Protein AF-0000000075745172 (afdb_homodimer)

Secondary structure (DSSP, 8-state):
--------EEEEETTTSHHHHHHHHHHHHTT-EEEEE-TT--HHHHHHHHTT-SEEEE-S-GGGHHHHHHHHGGGS-TTSEEEE--S--HHHHHHHHHH--SEEEEEEESS-SS--TT---EEEEEEEE-TTHHHHHHHHHHHTT-EEEE--HHHHHHHHIIIIIHHHHHHHHHHHHTTT-TTGGGG--HHHHHHHHHHHHHHHTSHHHHHHHHHH-TTHHHHHHHHHHHHHHHHTT-HHHHHHHHGGGGSSS---------/--------EEEEETTTSHHHHHHHHHHHHTT-EEEEE-TT--HHHHHHHHTT-SEEEE-S-GGGHHHHHHHHGGGS-TTSEEEE--S--HHHHHHHHHH--SEEEEEEESS-SS--TT---EEEEEEEE-TTHHHHHHHHHHHTT-EEEE--HHHHHHHHIIIIIHHHHHHHHHHHHTTT-TTGGGG--HHHHHHHHHHHHHHHTSHHHHHHHHHH-TTHHHHHHHHHHHHHHHHTT-HHHHHHHHGGGGSSS---------

Foldseek 3Di:
DPPLDAFAEEEEEQCVDLQNVLQQVLLVVLRHHYYYDYPPLDDVVLLVRQPPGAEYEYEDEPVCLLVVLVRRQVNHDQNHEYEYAYQAFPSNLVSCVVSHVHFYKYKHFPDGSDDDPPDAREMEIEGRDDDCRRVSVVVSVVSSPHHYDYDHNVVSLQVCLQPQQVLLVVLVVVCVVQPPDPPSVVVDDPVNVVSCVVCVCCVPPVVVSSVSSLVVRPCNVVNVVVVVVVVVCVVVPVVVVVVVVVCVVCVVVPPPPPPDPD/DPPLDAFAEEEEEQCVDLQNVLQQVLLVVLRHHYYYDYPPLDDVVLLVRQPPGAEYEYEDEPVCLLVVLVRRQVNHDQNHEYEYAYQAFPSNLVSCVVSHVHFYKYKHFPDGSDDDPPDAREMEIEGRDDDCRRVSVVVSQVSSPHHYDYDHNVVSLQVCLQPQQVLLVVLVVVCVVQPPDPPSVVVDDPVNVVSCVVCVCCVPPVVVSSVSSLVVRPCNVVNVVVVVVVVVCVVVPVVVVVVVVVCVVCVVVPPPPCPDPD

InterPro domains:
  IPR003099 Prephenate dehydrogenase [PS51176] (8-262)
  IPR008927 6-phosphogluconate dehydrogenase-like, C-terminal domain superfamily [SSF48179] (152-252)
  IPR036291 NAD(P)-binding domain superfamily [SSF51735] (7-148)
  IPR046826 Prephenate dehydrogenase, nucleotide-binding domain [PF02153] (49-143)
  IPR050812 Prephenate/Arogenate Dehydrogenase [PTHR21363] (3-232)

Sequence (524 aa):
MSAMSAIQTILFIGGNGAMARFLQPRLEEAGYAVRGVDKPLDGEQLRTAASGVDLVILAVPVPAVEEVLAKVVPFVPARAILADICSVKDAPLRHMLHYFSGDVVGTHPLFGPAPDAATPLRTVLVPGRGANALERVRDVFERAGLVCFESTAEAHDRSVALLQGLNFVTSVAYLACSADQEAVATFMTPSFTRRLEAAKKMLLEDSPLFTALFEANPYSQDAVRQFRSYLNLAAAGDMDILVEKAAWWWRGASYEEECYEIMSAMSAIQTILFIGGNGAMARFLQPRLEEAGYAVRGVDKPLDGEQLRTAASGVDLVILAVPVPAVEEVLAKVVPFVPARAILADICSVKDAPLRHMLHYFSGDVVGTHPLFGPAPDAATPLRTVLVPGRGANALERVRDVFERAGLVCFESTAEAHDRSVALLQGLNFVTSVAYLACSADQEAVATFMTPSFTRRLEAAKKMLLEDSPLFTALFEANPYSQDAVRQFRSYLNLAAAGDMDILVEKAAWWWRGASYEEECYEI

Nearest PDB structures (foldseek):
  2pv7-assembly1_B  TM=8.418E-01  e=3.797E-20  Haemophilus influenzae
  2pv7-assembly1_A  TM=8.263E-01  e=2.190E-19  Haemophilus influenzae
  4wji-assembly1_A-2  TM=7.725E-01  e=3.351E-15  Sinorhizobium meliloti 1021
  3ggp-assembly2_D  TM=8.225E-01  e=6.753E-14  Aquifex aeolicus
  4ezb-assembly1_A-2  TM=5.657E-01  e=1.932E-09  Sinorhizobium meliloti 1021

pLDDT: mean 93.24, std 14.97, range [16.84, 98.94]

Solvent-accessible surface area (backbone atoms only — not comparable to full-atom values): 27890 Å² total; per-residue (Å²): 127,79,74,74,77,74,78,48,28,37,29,29,43,27,27,78,32,63,56,34,57,46,48,50,61,36,36,38,73,55,70,34,48,71,46,63,42,44,88,89,63,48,70,67,60,41,47,62,64,28,59,83,33,34,31,37,37,40,42,54,59,71,90,47,44,61,66,48,46,70,65,47,45,86,44,49,49,65,86,16,34,44,31,38,51,31,87,48,40,55,66,56,45,52,44,49,60,70,71,39,90,42,27,28,30,35,29,28,61,42,56,67,61,76,63,58,90,82,53,76,47,39,25,41,37,23,80,66,33,59,93,58,40,51,61,5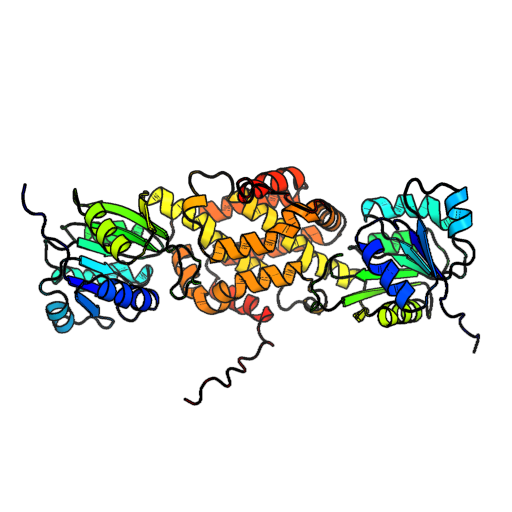4,50,46,51,54,41,42,61,39,63,34,43,74,46,79,54,45,42,65,62,48,33,49,36,40,15,42,50,48,28,41,49,48,44,52,49,35,16,47,41,27,58,59,32,95,44,88,70,37,74,79,64,62,28,66,64,43,50,36,46,50,61,36,41,41,59,52,58,78,72,40,35,68,60,52,51,51,41,33,72,68,32,90,38,27,65,58,38,51,53,50,32,51,53,34,37,51,43,36,77,71,66,47,42,69,65,33,43,56,43,27,46,54,81,52,61,85,61,63,80,76,70,76,61,74,88,112,126,79,74,75,77,76,77,47,28,37,30,28,42,28,27,80,31,62,56,34,57,48,47,49,61,35,37,39,72,56,69,34,47,71,47,63,42,44,85,88,64,46,70,69,61,41,48,60,63,28,58,83,33,34,32,37,36,39,42,52,58,70,89,46,44,61,66,48,46,70,64,48,45,86,43,50,48,66,86,16,34,44,31,36,51,30,87,48,38,55,67,55,45,52,44,49,60,69,71,40,90,42,27,28,32,36,29,28,63,42,57,65,61,75,62,58,91,86,54,75,49,38,26,42,36,23,81,66,36,59,94,59,41,52,61,53,50,46,51,56,43,42,62,41,64,35,44,73,47,78,53,46,41,65,62,47,34,49,36,40,15,45,51,49,29,43,49,49,46,54,49,35,16,46,42,27,58,56,31,94,44,90,72,37,74,78,65,60,27,65,63,42,49,35,48,50,60,38,41,41,58,52,58,76,71,39,35,70,60,51,51,52,41,33,72,66,33,92,37,28,66,58,36,51,53,50,32,50,53,33,37,52,42,37,76,72,66,48,44,69,64,33,44,57,42,26,45,56,81,54,62,84,66,64,80,74,65,83,60,75,87,112

Structure (mmCIF, N/CA/C/O backbone):
data_AF-0000000075745172-model_v1
#
loop_
_entity.id
_entity.type
_entity.pdbx_description
1 polymer 'Prephenate dehydrogenase'
#
loop_
_atom_site.group_PDB
_atom_site.id
_atom_site.type_symbol
_atom_site.label_atom_id
_atom_site.label_alt_id
_atom_site.label_comp_id
_atom_site.label_asym_id
_atom_site.label_entity_id
_atom_site.label_seq_id
_atom_site.pdbx_PDB_ins_code
_atom_site.Cartn_x
_atom_site.Cartn_y
_atom_site.Cartn_z
_atom_site.occupancy
_atom_site.B_iso_or_equiv
_atom_site.auth_seq_id
_atom_site.auth_comp_id
_atom_site.auth_asym_id
_atom_site.auth_atom_id
_atom_site.pdbx_PDB_model_num
ATOM 1 N N . MET A 1 1 ? -11.047 -42 -32.688 1 34.84 1 MET A N 1
ATOM 2 C CA . MET A 1 1 ? -10.797 -40.875 -31.812 1 34.84 1 MET A CA 1
ATOM 3 C C . MET A 1 1 ? -10.523 -41.344 -30.391 1 34.84 1 MET A C 1
ATOM 5 O O . MET A 1 1 ? -11.359 -42 -29.781 1 34.84 1 MET A O 1
ATOM 9 N N . SER A 1 2 ? -9.398 -41.906 -30.031 1 39.59 2 SER A N 1
ATOM 10 C CA . SER A 1 2 ? -9.102 -42.594 -28.781 1 39.59 2 SER A CA 1
ATOM 11 C C . SER A 1 2 ? -9.797 -41.938 -27.609 1 39.59 2 SER A C 1
ATOM 13 O O . SER A 1 2 ? -9.797 -40.688 -27.484 1 39.59 2 SER A O 1
ATOM 15 N N . ALA A 1 3 ? -10.758 -42.344 -27.125 1 44.25 3 ALA A N 1
ATOM 16 C CA . ALA A 1 3 ? -11.578 -41.844 -26.016 1 44.25 3 ALA A CA 1
ATOM 17 C C . ALA A 1 3 ? -10.719 -41.25 -24.906 1 44.25 3 ALA A C 1
ATOM 19 O O . ALA A 1 3 ? -10.031 -42 -24.188 1 44.25 3 ALA A O 1
ATOM 20 N N . MET A 1 4 ? -9.914 -40.219 -25.141 1 54.12 4 MET A N 1
ATOM 21 C CA . MET A 1 4 ? -9.055 -39.625 -24.109 1 54.12 4 MET A CA 1
ATOM 22 C C . MET A 1 4 ? -9.711 -39.719 -22.75 1 54.12 4 MET A C 1
ATOM 24 O O . MET A 1 4 ? -10.852 -39.281 -22.578 1 54.12 4 MET A O 1
ATOM 28 N N . SER A 1 5 ? -9.281 -40.75 -21.953 1 64.38 5 SER A N 1
ATOM 29 C CA . SER A 1 5 ? -9.883 -41.156 -20.688 1 64.38 5 SER A CA 1
ATOM 30 C C . SER A 1 5 ? -10.117 -39.969 -19.766 1 64.38 5 SER A C 1
ATOM 32 O O . SER A 1 5 ? -9.234 -39.125 -19.578 1 64.38 5 SER A O 1
ATOM 34 N N . ALA A 1 6 ? -11.312 -39.594 -19.484 1 86.5 6 ALA A N 1
ATOM 35 C CA . ALA A 1 6 ? -11.805 -38.562 -18.594 1 86.5 6 ALA A CA 1
ATOM 36 C C . ALA A 1 6 ? -11.125 -38.656 -17.219 1 86.5 6 ALA A C 1
ATOM 38 O O . ALA A 1 6 ? -10.82 -39.75 -16.75 1 86.5 6 ALA A O 1
ATOM 39 N N . ILE A 1 7 ? -10.547 -37.594 -16.75 1 96.56 7 ILE A N 1
ATOM 40 C CA . ILE A 1 7 ? -10.023 -37.5 -15.398 1 96.56 7 ILE A CA 1
ATOM 41 C C . ILE A 1 7 ? -11.117 -37.844 -14.398 1 96.56 7 ILE A C 1
ATOM 43 O O . ILE A 1 7 ? -12.211 -37.281 -14.438 1 96.56 7 ILE A O 1
ATOM 47 N N . GLN A 1 8 ? -10.859 -38.844 -13.555 1 97.94 8 GLN A N 1
ATOM 48 C CA . GLN A 1 8 ? -11.836 -39.25 -12.555 1 97.94 8 GLN A CA 1
ATOM 49 C C . GLN A 1 8 ? -11.258 -39.156 -11.141 1 97.94 8 GLN A C 1
ATOM 51 O O . GLN A 1 8 ? -11.969 -38.812 -10.195 1 97.94 8 GLN A O 1
ATOM 56 N N . THR A 1 9 ? -10.008 -39.5 -11.039 1 98.62 9 THR A N 1
ATOM 57 C CA . THR A 1 9 ? -9.352 -39.562 -9.734 1 98.62 9 THR A CA 1
ATOM 58 C C . THR A 1 9 ? -8.188 -38.562 -9.688 1 98.62 9 THR A C 1
ATOM 60 O O . THR A 1 9 ? -7.316 -38.594 -10.562 1 98.62 9 THR A O 1
ATOM 63 N N . ILE A 1 10 ? -8.188 -37.719 -8.648 1 98.88 10 ILE A N 1
ATOM 64 C CA . ILE A 1 10 ? -7.195 -36.656 -8.492 1 98.88 10 ILE A CA 1
ATOM 65 C C . ILE A 1 10 ? -6.445 -36.844 -7.172 1 98.88 10 ILE A C 1
ATOM 67 O O . ILE A 1 10 ? -7.059 -37.094 -6.129 1 98.88 10 ILE A O 1
ATOM 71 N N . LEU A 1 11 ? -5.129 -36.781 -7.219 1 98.88 11 LEU A N 1
ATOM 72 C CA . LEU A 1 11 ? -4.285 -36.875 -6.035 1 98.88 11 LEU A CA 1
ATOM 73 C C . LEU A 1 11 ? -3.566 -35.562 -5.754 1 98.88 11 LEU A C 1
ATOM 75 O O . LEU A 1 11 ? -2.896 -35.031 -6.633 1 98.88 11 LEU A O 1
ATOM 79 N N . PHE A 1 12 ? -3.744 -35.094 -4.523 1 98.88 12 PHE A N 1
ATOM 80 C CA . PHE A 1 12 ? -2.982 -33.938 -4.055 1 98.88 12 PHE A CA 1
ATOM 81 C C . PHE A 1 12 ? -1.755 -34.406 -3.268 1 98.88 12 PHE A C 1
ATOM 83 O O . PHE A 1 12 ? -1.871 -35.156 -2.312 1 98.88 12 PHE A O 1
ATOM 90 N N . ILE A 1 13 ? -0.582 -33.969 -3.707 1 98.81 13 ILE A N 1
ATOM 91 C CA . ILE A 1 13 ? 0.615 -34.031 -2.873 1 98.81 13 ILE A CA 1
ATOM 92 C C . ILE A 1 13 ? 0.75 -32.75 -2.076 1 98.81 13 ILE A C 1
ATOM 94 O O . ILE A 1 13 ? 0.834 -31.656 -2.652 1 98.81 13 ILE A O 1
ATOM 98 N N . GLY A 1 14 ? 0.879 -32.781 -0.772 1 98.31 14 GLY A N 1
ATOM 99 C CA . GLY A 1 14 ? 0.66 -31.641 0.08 1 98.31 14 GLY A CA 1
ATOM 100 C C . GLY A 1 14 ? -0.806 -31.391 0.382 1 98.31 14 GLY A C 1
ATOM 101 O O . GLY A 1 14 ? -1.257 -30.234 0.393 1 98.31 14 GLY A O 1
ATOM 102 N N . GLY A 1 15 ? -1.467 -32.469 0.525 1 98.38 15 GLY A N 1
ATOM 103 C CA . GLY A 1 15 ? -2.92 -32.469 0.595 1 98.38 15 GLY A CA 1
ATOM 104 C C . GLY A 1 15 ? -3.447 -31.734 1.818 1 98.38 15 GLY A C 1
ATOM 105 O O . GLY A 1 15 ? -4.617 -31.344 1.861 1 98.38 15 GLY A O 1
ATOM 106 N N . ASN A 1 16 ? -2.629 -31.469 2.807 1 97.88 16 ASN A N 1
ATOM 107 C CA . ASN A 1 16 ? -3.066 -30.828 4.035 1 97.88 16 ASN A CA 1
ATOM 108 C C . ASN A 1 16 ? -2.771 -29.328 4.008 1 97.88 16 ASN A C 1
ATOM 110 O O . ASN A 1 16 ? -3.111 -28.609 4.945 1 97.88 16 ASN A O 1
ATOM 114 N N . GLY A 1 17 ? -2.195 -28.875 2.959 1 97.5 17 GLY A N 1
ATOM 115 C CA . GLY A 1 17 ? -1.931 -27.453 2.832 1 97.5 17 GLY A CA 1
ATOM 116 C C . GLY A 1 17 ? -3.191 -26.625 2.652 1 97.5 17 GLY A C 1
ATOM 117 O O . GLY A 1 17 ? -4.227 -27.141 2.232 1 97.5 17 GLY A O 1
ATOM 118 N N . ALA A 1 18 ? -3.104 -25.359 2.887 1 96.88 18 ALA A N 1
ATOM 119 C CA . ALA A 1 18 ? -4.254 -24.469 2.902 1 96.88 18 ALA A CA 1
ATOM 120 C C . ALA A 1 18 ? -4.949 -24.438 1.544 1 96.88 18 ALA A C 1
ATOM 122 O O . ALA A 1 18 ? -6.176 -24.562 1.464 1 96.88 18 ALA A O 1
ATOM 123 N N . MET A 1 19 ? -4.168 -24.328 0.469 1 97.81 19 MET A N 1
ATOM 124 C CA . MET A 1 19 ? -4.777 -24.266 -0.856 1 97.81 19 MET A CA 1
ATOM 125 C C . MET A 1 19 ? -5.387 -25.609 -1.238 1 97.81 19 MET A C 1
ATOM 127 O O . MET A 1 19 ? -6.445 -25.672 -1.868 1 97.81 19 MET A O 1
ATOM 131 N N . ALA A 1 20 ? -4.691 -26.719 -0.9 1 98.69 20 ALA A N 1
ATOM 132 C CA . ALA A 1 20 ? -5.254 -28.047 -1.165 1 98.69 20 ALA A CA 1
ATOM 133 C C . ALA A 1 20 ? -6.574 -28.234 -0.422 1 98.69 20 ALA A C 1
ATOM 135 O O . ALA A 1 20 ? -7.539 -28.766 -0.981 1 98.69 20 ALA A O 1
ATOM 136 N N . ARG A 1 21 ? -6.594 -27.812 0.794 1 98.25 21 ARG A N 1
ATOM 137 C CA . ARG A 1 21 ? -7.805 -27.938 1.602 1 98.25 21 ARG A CA 1
ATOM 138 C C . ARG A 1 21 ? -8.945 -27.125 1.014 1 98.25 21 ARG A C 1
ATOM 140 O O . ARG A 1 21 ? -10.117 -27.438 1.228 1 98.25 21 ARG A O 1
ATOM 147 N N . PHE A 1 22 ? -8.609 -26.094 0.33 1 98.31 22 PHE A N 1
ATOM 148 C CA . PHE A 1 22 ? -9.617 -25.281 -0.343 1 98.31 22 PHE A CA 1
ATOM 149 C C . PHE A 1 22 ? -10.102 -25.969 -1.614 1 98.31 22 PHE A C 1
ATOM 151 O O . PHE A 1 22 ? -11.305 -26 -1.889 1 98.31 22 PHE A O 1
ATOM 158 N N . LEU A 1 23 ? -9.227 -26.578 -2.387 1 98.75 23 LEU A N 1
ATOM 159 C CA . LEU A 1 23 ? -9.531 -27.078 -3.721 1 98.75 23 LEU A CA 1
ATOM 160 C C . LEU A 1 23 ? -10.156 -28.469 -3.645 1 98.75 23 LEU A C 1
ATOM 162 O O . LEU A 1 23 ? -11.023 -28.812 -4.453 1 98.75 23 LEU A O 1
ATOM 166 N N . GLN A 1 24 ? -9.727 -29.297 -2.688 1 98.81 24 GLN A N 1
ATOM 167 C CA . GLN A 1 24 ? -10.141 -30.688 -2.609 1 98.81 24 GLN A CA 1
ATOM 168 C C . GLN A 1 24 ? -11.664 -30.797 -2.498 1 98.81 24 GLN A C 1
ATOM 170 O O . GLN A 1 24 ? -12.297 -31.5 -3.297 1 98.81 24 GLN A O 1
ATOM 175 N N . PRO A 1 25 ? -12.344 -30.062 -1.555 1 98.62 25 PRO A N 1
ATOM 176 C CA . PRO A 1 25 ? -13.805 -30.188 -1.472 1 98.62 25 PRO A CA 1
ATOM 177 C C . PRO A 1 25 ? -14.508 -29.703 -2.744 1 98.62 25 PRO A C 1
ATOM 179 O O . PRO A 1 25 ? -15.547 -30.25 -3.113 1 98.62 25 PRO A O 1
ATOM 182 N N . ARG A 1 26 ? -13.984 -28.734 -3.443 1 98.38 26 ARG A N 1
ATOM 183 C CA . ARG A 1 26 ? -14.57 -28.234 -4.68 1 98.38 26 ARG A CA 1
ATOM 184 C C . ARG A 1 26 ? -14.508 -29.281 -5.785 1 98.38 26 ARG A C 1
ATOM 186 O O . ARG A 1 26 ? -15.461 -29.438 -6.547 1 98.38 26 ARG A O 1
ATOM 193 N N . LEU A 1 27 ? -13.422 -29.938 -5.82 1 98.81 27 LEU A N 1
ATOM 194 C CA . LEU A 1 27 ? -13.25 -30.984 -6.824 1 98.81 27 LEU A CA 1
ATOM 195 C C . LEU A 1 27 ? -14.156 -32.188 -6.523 1 98.81 27 LEU A C 1
ATOM 197 O O . LEU A 1 27 ? -14.727 -32.781 -7.438 1 98.81 27 LEU A O 1
ATOM 201 N N . GLU A 1 28 ? -14.289 -32.5 -5.254 1 98.81 28 GLU A N 1
ATOM 202 C CA . GLU A 1 28 ? -15.219 -33.562 -4.855 1 98.81 28 GLU A CA 1
ATOM 203 C C . GLU A 1 28 ? -16.656 -33.188 -5.227 1 98.81 28 GLU A C 1
ATOM 205 O O . GLU A 1 28 ? -17.391 -34.031 -5.754 1 98.81 28 GLU A O 1
ATOM 210 N N . GLU A 1 29 ? -16.984 -31.984 -4.949 1 98.5 29 GLU A N 1
ATOM 211 C CA . GLU A 1 29 ? -18.312 -31.5 -5.281 1 98.5 29 GLU A CA 1
ATOM 212 C C . GLU A 1 29 ? -18.562 -31.547 -6.785 1 98.5 29 GLU A C 1
ATOM 214 O O . GLU A 1 29 ? -19.688 -31.766 -7.23 1 98.5 29 GLU A O 1
ATOM 219 N N . ALA A 1 30 ? -17.531 -31.406 -7.551 1 98.25 30 ALA A N 1
ATOM 220 C CA . ALA A 1 30 ? -17.625 -31.438 -9.008 1 98.25 30 ALA A CA 1
ATOM 221 C C . ALA A 1 30 ? -17.688 -32.875 -9.523 1 98.25 30 ALA A C 1
ATOM 223 O O . ALA A 1 30 ? -17.797 -33.094 -10.734 1 98.25 30 ALA A O 1
ATOM 224 N N . GLY A 1 31 ? -17.531 -33.875 -8.641 1 98.06 31 GLY A N 1
ATOM 225 C CA . GLY A 1 31 ? -17.766 -35.281 -9.023 1 98.06 31 GLY A CA 1
ATOM 226 C C . GLY A 1 31 ? -16.484 -36.094 -9.141 1 98.06 31 GLY A C 1
ATOM 227 O O . GLY A 1 31 ? -16.516 -37.25 -9.586 1 98.06 31 GLY A O 1
ATOM 228 N N . TYR A 1 32 ? -15.398 -35.531 -8.719 1 98.69 32 TYR A N 1
ATOM 229 C CA . TYR A 1 32 ? -14.133 -36.25 -8.82 1 98.69 32 TYR A CA 1
ATOM 230 C C . TYR A 1 32 ? -13.836 -37 -7.527 1 98.69 32 TYR A C 1
ATOM 232 O O . TYR A 1 32 ? -14.227 -36.562 -6.441 1 98.69 32 TYR A O 1
ATOM 240 N N . ALA A 1 33 ? -13.18 -38.188 -7.684 1 98.69 33 ALA A N 1
ATOM 241 C CA . ALA A 1 33 ? -12.555 -38.812 -6.523 1 98.69 33 ALA A CA 1
ATOM 242 C C . ALA A 1 33 ? -11.242 -38.125 -6.16 1 98.69 33 ALA A C 1
ATOM 244 O O . ALA A 1 33 ? -10.344 -38 -6.996 1 98.69 33 ALA A O 1
ATOM 245 N N . VAL A 1 34 ? -11.164 -37.656 -4.945 1 98.81 34 VAL A N 1
ATOM 246 C CA . VAL A 1 34 ? -10 -36.875 -4.562 1 98.81 34 VAL A CA 1
ATOM 247 C C . VAL A 1 34 ? -9.273 -37.531 -3.4 1 98.81 34 VAL A C 1
ATOM 249 O O . VAL A 1 34 ? -9.906 -38 -2.443 1 98.81 34 VAL A O 1
ATOM 252 N N . ARG A 1 35 ? -7.98 -37.688 -3.512 1 98.5 35 ARG A N 1
ATOM 253 C CA . ARG A 1 35 ? -7.078 -38.188 -2.473 1 98.5 35 ARG A CA 1
ATOM 254 C C . ARG A 1 35 ? -6.023 -37.125 -2.129 1 98.5 35 ARG A C 1
ATOM 256 O O . ARG A 1 35 ? -5.676 -36.312 -2.965 1 98.5 35 ARG A O 1
ATOM 263 N N . GLY A 1 36 ? -5.594 -37.156 -0.919 1 98.19 36 GLY A N 1
ATOM 264 C CA . GLY A 1 36 ? -4.523 -36.281 -0.487 1 98.19 36 GLY A CA 1
ATOM 265 C C . GLY A 1 36 ? -3.49 -36.969 0.381 1 98.19 36 GLY A C 1
ATOM 266 O O . GLY A 1 36 ? -3.838 -37.812 1.217 1 98.19 36 GLY A O 1
ATOM 267 N N . VAL A 1 37 ? -2.264 -36.688 0.144 1 98.12 37 VAL A N 1
ATOM 268 C CA . VAL A 1 37 ? -1.186 -37.156 1.014 1 98.12 37 VAL A CA 1
ATOM 269 C C . VAL A 1 37 ? -0.302 -35.969 1.411 1 98.12 37 VAL A C 1
ATOM 271 O O . VAL A 1 37 ? -0.28 -34.938 0.728 1 98.12 37 VAL A O 1
ATOM 274 N N . ASP A 1 38 ? 0.349 -36.094 2.441 1 97.44 38 ASP A N 1
ATOM 275 C CA . ASP A 1 38 ? 1.276 -35.094 2.941 1 97.44 38 ASP A CA 1
ATOM 276 C C . ASP A 1 38 ? 2.494 -35.75 3.598 1 97.44 38 ASP A C 1
ATOM 278 O O . ASP A 1 38 ? 2.6 -36.969 3.645 1 97.44 38 ASP A O 1
ATOM 282 N N . LYS A 1 39 ? 3.471 -34.875 3.934 1 94.31 39 LYS A N 1
ATOM 283 C CA . LYS A 1 39 ? 4.68 -35.375 4.57 1 94.31 39 LYS A CA 1
ATOM 284 C C . LYS A 1 39 ? 4.344 -36.469 5.59 1 94.31 39 LYS A C 1
ATOM 286 O O . LYS A 1 39 ? 3.33 -36.375 6.285 1 94.31 39 LYS A O 1
ATOM 291 N N . PRO A 1 40 ? 5.207 -37.438 5.703 1 92.31 40 PRO A N 1
ATOM 292 C CA . PRO A 1 40 ? 6.582 -37.562 5.215 1 92.31 40 PRO A CA 1
ATOM 293 C C . PRO A 1 40 ? 6.66 -38.188 3.826 1 92.31 40 PRO A C 1
ATOM 295 O O . PRO A 1 40 ? 7.754 -38.375 3.289 1 92.31 40 PRO A O 1
ATOM 298 N N . LEU A 1 41 ? 5.523 -38.562 3.15 1 93.56 41 LEU A N 1
ATOM 299 C CA . LEU A 1 41 ? 5.441 -39.094 1.797 1 93.56 41 LEU A CA 1
ATOM 300 C C . LEU A 1 41 ? 6.219 -40.406 1.684 1 93.56 41 LEU A C 1
ATOM 302 O O . LEU A 1 41 ? 7.055 -40.562 0.789 1 93.56 41 LEU A O 1
ATOM 306 N N . ASP A 1 42 ? 5.891 -41.312 2.463 1 92.19 42 ASP A N 1
ATOM 307 C CA . ASP A 1 42 ? 6.578 -42.594 2.434 1 92.19 42 ASP A CA 1
ATOM 308 C C . ASP A 1 42 ? 6.125 -43.438 1.244 1 92.19 42 ASP A C 1
ATOM 310 O O . ASP A 1 42 ? 5.059 -43.188 0.672 1 92.19 42 ASP A O 1
ATOM 314 N N . GLY A 1 43 ? 6.926 -44.438 0.942 1 91.69 43 GLY A N 1
ATOM 315 C CA . GLY A 1 43 ? 6.715 -45.25 -0.255 1 91.69 43 GLY A CA 1
ATOM 316 C C . GLY A 1 43 ? 5.391 -45.969 -0.256 1 91.69 43 GLY A C 1
ATOM 317 O O . GLY A 1 43 ? 4.684 -46 -1.264 1 91.69 43 GLY A O 1
ATOM 318 N N . GLU A 1 44 ? 5.004 -46.531 0.772 1 93.19 44 GLU A N 1
ATOM 319 C CA . GLU A 1 44 ? 3.76 -47.312 0.841 1 93.19 44 GLU A CA 1
ATOM 320 C C . GLU A 1 44 ? 2.547 -46.375 0.693 1 93.19 44 GLU A C 1
ATOM 322 O O . GLU A 1 44 ? 1.603 -46.719 -0.03 1 93.19 44 GLU A O 1
ATOM 327 N N . GLN A 1 45 ? 2.615 -45.312 1.395 1 94.75 45 GLN A N 1
ATOM 328 C CA . GLN A 1 45 ? 1.556 -44.312 1.276 1 94.75 45 GLN A CA 1
ATOM 329 C C . GLN A 1 45 ? 1.401 -43.844 -0.167 1 94.75 45 GLN A C 1
ATOM 331 O O . GLN A 1 45 ? 0.286 -43.781 -0.688 1 94.75 45 GLN A O 1
ATOM 336 N N . LEU A 1 46 ? 2.471 -43.562 -0.77 1 97.44 46 LEU A N 1
ATOM 337 C CA . LEU A 1 46 ? 2.467 -43.031 -2.131 1 97.44 46 LEU A CA 1
ATOM 338 C C . LEU A 1 46 ? 1.981 -44.094 -3.119 1 97.44 46 LEU A C 1
ATOM 340 O O . LEU A 1 46 ? 1.229 -43.781 -4.047 1 97.44 46 LEU A O 1
ATOM 344 N N . ARG A 1 47 ? 2.418 -45.312 -2.947 1 96.69 47 ARG A N 1
ATOM 345 C CA . ARG A 1 47 ? 1.989 -46.406 -3.814 1 96.69 47 ARG A CA 1
ATOM 346 C C . ARG A 1 47 ? 0.472 -46.562 -3.795 1 96.69 47 ARG A C 1
ATOM 348 O O . ARG A 1 47 ? -0.159 -46.688 -4.844 1 96.69 47 ARG A O 1
ATOM 355 N N . THR A 1 48 ? -0.06 -46.531 -2.633 1 96.81 48 THR A N 1
ATOM 356 C CA . THR A 1 48 ? -1.5 -46.688 -2.463 1 96.81 48 THR A CA 1
ATOM 357 C C . THR A 1 48 ? -2.244 -45.469 -3.014 1 96.81 48 THR A C 1
ATOM 359 O O . THR A 1 48 ? -3.195 -45.625 -3.785 1 96.81 48 THR A O 1
ATOM 362 N N . ALA A 1 49 ? -1.804 -44.344 -2.705 1 97.62 49 ALA A N 1
ATOM 363 C CA . ALA A 1 49 ? -2.49 -43.094 -3.059 1 97.62 49 ALA A CA 1
ATOM 364 C C . ALA A 1 49 ? -2.441 -42.844 -4.562 1 97.62 49 ALA A C 1
ATOM 366 O O . ALA A 1 49 ? -3.383 -42.312 -5.141 1 97.62 49 ALA A O 1
ATOM 367 N N . ALA A 1 50 ? -1.383 -43.219 -5.211 1 97.88 50 ALA A N 1
ATOM 368 C CA . ALA A 1 50 ? -1.158 -42.906 -6.613 1 97.88 50 ALA A CA 1
ATOM 369 C C . ALA A 1 50 ? -1.809 -43.906 -7.539 1 97.88 50 ALA A C 1
ATOM 371 O O . ALA A 1 50 ? -1.895 -43.688 -8.75 1 97.88 50 ALA A O 1
ATOM 372 N N . SER A 1 51 ? -2.254 -45 -6.938 1 96.44 51 SER A N 1
ATOM 373 C CA . SER A 1 51 ? -2.82 -46.062 -7.754 1 96.44 51 SER A CA 1
ATOM 374 C C . SER A 1 51 ? -4.047 -45.562 -8.523 1 96.44 51 SER A C 1
ATOM 376 O O . SER A 1 51 ? -5.016 -45.094 -7.922 1 96.44 51 SER A O 1
ATOM 378 N N . GLY A 1 52 ? -3.971 -45.594 -9.852 1 96 52 GLY A N 1
ATOM 379 C CA . GLY A 1 52 ? -5.113 -45.312 -10.711 1 96 52 GLY A CA 1
ATOM 380 C C . GLY A 1 52 ? -5.457 -43.844 -10.82 1 96 52 GLY A C 1
ATOM 381 O O . GLY A 1 52 ? -6.555 -43.5 -11.25 1 96 52 GLY A O 1
ATOM 382 N N . VAL A 1 53 ? -4.574 -43.031 -10.422 1 98 53 VAL A N 1
ATOM 383 C CA . VAL A 1 53 ? -4.867 -41.625 -10.469 1 98 53 VAL A CA 1
ATOM 384 C C . VAL A 1 53 ? -4.719 -41.094 -11.906 1 98 53 VAL A C 1
ATOM 386 O O . VAL A 1 53 ? -3.871 -41.594 -12.656 1 98 53 VAL A O 1
ATOM 389 N N . ASP A 1 54 ? -5.566 -40.125 -12.219 1 98.25 54 ASP A N 1
ATOM 390 C CA . ASP A 1 54 ? -5.547 -39.531 -13.547 1 98.25 54 ASP A CA 1
ATOM 391 C C . ASP A 1 54 ? -4.84 -38.156 -13.539 1 98.25 54 ASP A C 1
ATOM 393 O O . ASP A 1 54 ? -4.355 -37.719 -14.578 1 98.25 54 ASP A O 1
ATOM 397 N N . LEU A 1 55 ? -4.875 -37.531 -12.43 1 98.75 55 LEU A N 1
ATOM 398 C CA . LEU A 1 55 ? -4.301 -36.219 -12.25 1 98.75 55 LEU A CA 1
ATOM 399 C C . LEU A 1 55 ? -3.627 -36.094 -10.891 1 98.75 55 LEU A C 1
ATOM 401 O O . LEU A 1 55 ? -4.23 -36.406 -9.867 1 98.75 55 LEU A O 1
ATOM 405 N N . VAL A 1 56 ? -2.352 -35.719 -10.875 1 98.88 56 VAL A N 1
ATOM 406 C CA . VAL A 1 56 ? -1.605 -35.438 -9.656 1 98.88 56 VAL A CA 1
ATOM 407 C C . VAL A 1 56 ? -1.331 -33.938 -9.57 1 98.88 56 VAL A C 1
ATOM 409 O O . VAL A 1 56 ? -0.82 -33.312 -10.523 1 98.88 56 VAL A O 1
ATOM 412 N N . ILE A 1 57 ? -1.688 -33.344 -8.461 1 98.94 57 ILE A N 1
ATOM 413 C CA . ILE A 1 57 ? -1.479 -31.922 -8.234 1 98.94 57 ILE A CA 1
ATOM 414 C C . ILE A 1 57 ? -0.48 -31.719 -7.098 1 98.94 57 ILE A C 1
ATOM 416 O O . ILE A 1 57 ? -0.745 -32.094 -5.953 1 98.94 57 ILE A O 1
ATOM 420 N N . LEU A 1 58 ? 0.654 -31.172 -7.422 1 98.88 58 LEU A N 1
ATOM 421 C CA . LEU A 1 58 ? 1.62 -30.766 -6.406 1 98.88 58 LEU A CA 1
ATOM 422 C C . LEU A 1 58 ? 1.178 -29.484 -5.711 1 98.88 58 LEU A C 1
ATOM 424 O O . LEU A 1 58 ? 1.158 -28.422 -6.328 1 98.88 58 LEU A O 1
ATOM 428 N N . ALA A 1 59 ? 0.814 -29.578 -4.508 1 98.69 59 ALA A N 1
ATOM 429 C CA . ALA A 1 59 ? 0.433 -28.453 -3.658 1 98.69 59 ALA A CA 1
ATOM 430 C C . ALA A 1 59 ? 1.418 -28.281 -2.506 1 98.69 59 ALA A C 1
ATOM 432 O O . ALA A 1 59 ? 1.025 -28.297 -1.336 1 98.69 59 ALA A O 1
ATOM 433 N N . VAL A 1 60 ? 2.697 -28.109 -2.805 1 98.19 60 VAL A N 1
ATOM 434 C CA . VAL A 1 60 ? 3.789 -27.969 -1.848 1 98.19 60 VAL A CA 1
ATOM 435 C C . VAL A 1 60 ? 4.5 -26.641 -2.078 1 98.19 60 VAL A C 1
ATOM 437 O O . VAL A 1 60 ? 4.359 -26.016 -3.139 1 98.19 60 VAL A O 1
ATOM 440 N N . PRO A 1 61 ? 5.211 -26.125 -1.129 1 96.88 61 PRO A N 1
ATOM 441 C CA . PRO A 1 61 ? 5.973 -24.906 -1.343 1 96.88 61 PRO A CA 1
ATOM 442 C C . PRO A 1 61 ? 6.977 -25.016 -2.49 1 96.88 61 PRO A C 1
ATOM 444 O O . PRO A 1 61 ? 7.539 -26.094 -2.713 1 96.88 61 PRO A O 1
ATOM 447 N N . VAL A 1 62 ? 7.207 -23.938 -3.127 1 97.81 62 VAL A N 1
ATOM 448 C CA . VAL A 1 62 ? 8.062 -23.875 -4.309 1 97.81 62 VAL A CA 1
ATOM 449 C C . VAL A 1 62 ? 9.422 -24.484 -3.992 1 97.81 62 VAL A C 1
ATOM 451 O O . VAL A 1 62 ? 9.914 -25.344 -4.734 1 97.81 62 VAL A O 1
ATOM 454 N N . PRO A 1 63 ? 10.023 -24.203 -2.836 1 96.56 63 PRO A N 1
ATOM 455 C CA . PRO A 1 63 ? 11.359 -24.734 -2.58 1 96.56 63 PRO A CA 1
ATOM 456 C C . PRO A 1 63 ? 11.367 -26.25 -2.389 1 96.56 63 PRO A C 1
ATOM 458 O O . PRO A 1 63 ? 12.414 -26.891 -2.494 1 96.56 63 PRO A O 1
ATOM 461 N N . ALA A 1 64 ? 10.266 -26.812 -2.158 1 97.62 64 ALA A N 1
ATOM 462 C CA . ALA A 1 64 ? 10.18 -28.25 -1.857 1 97.62 64 ALA A CA 1
ATOM 463 C C . ALA A 1 64 ? 9.875 -29.047 -3.115 1 97.62 64 ALA A C 1
ATOM 465 O O . ALA A 1 64 ? 9.945 -30.281 -3.102 1 97.62 64 ALA A O 1
ATOM 466 N N . VAL A 1 65 ? 9.617 -28.453 -4.242 1 98.5 65 VAL A N 1
ATOM 467 C CA . VAL A 1 65 ? 9.062 -29.094 -5.434 1 98.5 65 VAL A CA 1
ATOM 468 C C . VAL A 1 65 ? 10.023 -30.188 -5.922 1 98.5 65 VAL A C 1
ATOM 470 O O . VAL A 1 65 ? 9.609 -31.328 -6.129 1 98.5 65 VAL A O 1
ATOM 473 N N . GLU A 1 66 ? 11.266 -29.859 -6.035 1 98.38 66 GLU A N 1
ATOM 474 C CA . GLU A 1 66 ? 12.211 -30.812 -6.613 1 98.38 66 GLU A CA 1
ATOM 475 C C . GLU A 1 66 ? 12.344 -32.062 -5.746 1 98.38 66 GLU A C 1
ATOM 477 O O . GLU A 1 66 ? 12.25 -33.188 -6.242 1 98.38 66 GLU A O 1
ATOM 482 N N . GLU A 1 67 ? 12.523 -31.828 -4.457 1 98.06 67 GLU A N 1
ATOM 483 C CA . GLU A 1 67 ? 12.656 -32.938 -3.525 1 98.06 67 GLU A CA 1
ATOM 484 C C . GLU A 1 67 ? 11.406 -33.812 -3.523 1 98.06 67 GLU A C 1
ATOM 486 O O . GLU A 1 67 ? 11.5 -35.031 -3.486 1 98.06 67 GLU A O 1
ATOM 491 N N . VAL A 1 68 ? 10.281 -33.219 -3.578 1 98.56 68 VAL A N 1
ATOM 492 C CA . VAL A 1 68 ? 9.008 -33.938 -3.559 1 98.56 68 VAL A CA 1
ATOM 493 C C . VAL A 1 68 ? 8.844 -34.75 -4.844 1 98.56 68 VAL A C 1
ATOM 495 O O . VAL A 1 68 ? 8.398 -35.875 -4.809 1 98.56 68 VAL A O 1
ATOM 498 N N . LEU A 1 69 ? 9.219 -34.188 -5.969 1 98.69 69 LEU A N 1
ATOM 499 C CA . LEU A 1 69 ? 9.133 -34.875 -7.25 1 98.69 69 LEU A CA 1
ATOM 500 C C . LEU A 1 69 ? 9.984 -36.156 -7.246 1 98.69 69 LEU A C 1
ATOM 502 O O . LEU A 1 69 ? 9.547 -37.188 -7.723 1 98.69 69 LEU A O 1
ATOM 506 N N . ALA A 1 70 ? 11.133 -36.031 -6.695 1 97.81 70 ALA A N 1
ATOM 507 C CA . ALA A 1 70 ? 12.039 -37.188 -6.621 1 97.81 70 ALA A CA 1
ATOM 508 C C . ALA A 1 70 ? 11.391 -38.344 -5.852 1 97.81 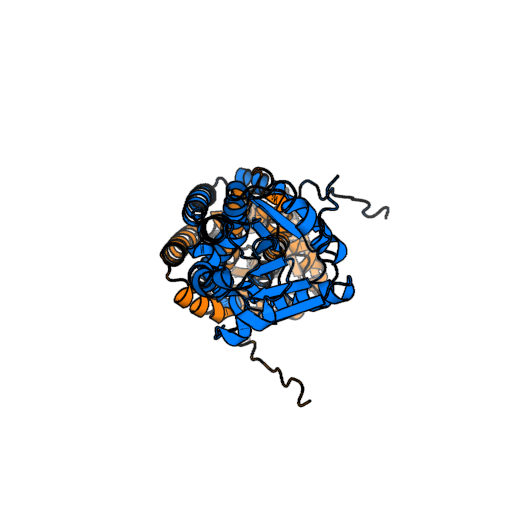70 ALA A C 1
ATOM 510 O O . ALA A 1 70 ? 11.594 -39.5 -6.195 1 97.81 70 ALA A O 1
ATOM 511 N N . LYS A 1 71 ? 10.602 -38 -4.898 1 97.5 71 LYS A N 1
ATOM 512 C CA . LYS A 1 71 ? 9.953 -39 -4.051 1 97.5 71 LYS A CA 1
ATOM 513 C C . LYS A 1 71 ? 8.68 -39.531 -4.695 1 97.5 71 LYS A C 1
ATOM 515 O O . LYS A 1 71 ? 8.375 -40.719 -4.605 1 97.5 71 LYS A O 1
ATOM 520 N N . VAL A 1 72 ? 7.93 -38.719 -5.402 1 98.25 72 VAL A N 1
ATOM 521 C CA . VAL A 1 72 ? 6.543 -39 -5.762 1 98.25 72 VAL A CA 1
ATOM 522 C C . VAL A 1 72 ? 6.48 -39.625 -7.16 1 98.25 72 VAL A C 1
ATOM 524 O O . VAL A 1 72 ? 5.68 -40.5 -7.418 1 98.25 72 VAL A O 1
ATOM 527 N N . VAL A 1 73 ? 7.297 -39.219 -8.102 1 98.19 73 VAL A N 1
ATOM 528 C CA . VAL A 1 73 ? 7.176 -39.5 -9.531 1 98.19 73 VAL A CA 1
ATOM 529 C C . VAL A 1 73 ? 7.277 -41 -9.781 1 98.19 73 VAL A C 1
ATOM 531 O O . VAL A 1 73 ? 6.559 -41.531 -10.617 1 98.19 73 VAL A O 1
ATOM 534 N N . PRO A 1 74 ? 8.148 -41.75 -9 1 97.69 74 PRO A N 1
ATOM 535 C CA . PRO A 1 74 ? 8.25 -43.188 -9.227 1 97.69 74 PRO A CA 1
ATOM 536 C C . PRO A 1 74 ? 6.914 -43.906 -9.039 1 97.69 74 PRO A C 1
ATOM 538 O O . PRO A 1 74 ? 6.738 -45.031 -9.531 1 97.69 74 PRO A O 1
ATOM 541 N N . PHE A 1 75 ? 5.984 -43.281 -8.375 1 98.06 75 PHE A N 1
ATOM 542 C CA . PHE A 1 75 ? 4.719 -43.938 -8.062 1 98.06 75 PHE A CA 1
ATOM 543 C C . PHE A 1 75 ? 3.604 -43.438 -8.961 1 98.06 75 PHE A C 1
ATOM 545 O O . PHE A 1 75 ? 2.502 -43.969 -8.969 1 98.06 75 PHE A O 1
ATOM 552 N N . VAL A 1 76 ? 3.777 -42.375 -9.773 1 97.75 76 VAL A N 1
ATOM 553 C CA . VAL A 1 76 ? 2.76 -41.75 -10.602 1 97.75 76 VAL A CA 1
ATOM 554 C C . VAL A 1 76 ? 2.57 -42.531 -11.891 1 97.75 76 VAL A C 1
ATOM 556 O O . VAL A 1 76 ? 3.537 -42.812 -12.602 1 97.75 76 VAL A O 1
ATOM 559 N N . PRO A 1 77 ? 1.314 -42.906 -12.172 1 96.94 77 PRO A N 1
ATOM 560 C CA . PRO A 1 77 ? 1.081 -43.594 -13.453 1 96.94 77 PRO A CA 1
ATOM 561 C C . PRO A 1 77 ? 1.548 -42.781 -14.648 1 96.94 77 PRO A C 1
ATOM 563 O O . PRO A 1 77 ? 1.376 -41.562 -14.672 1 96.94 77 PRO A O 1
ATOM 566 N N . ALA A 1 78 ? 2.07 -43.406 -15.625 1 95.38 78 ALA A N 1
ATOM 567 C CA . ALA A 1 78 ? 2.594 -42.75 -16.812 1 95.38 78 ALA A CA 1
ATOM 568 C C . ALA A 1 78 ? 1.49 -42 -17.562 1 95.38 78 ALA A C 1
ATOM 570 O O . ALA A 1 78 ? 1.745 -40.969 -18.188 1 95.38 78 ALA A O 1
ATOM 571 N N . ARG A 1 79 ? 0.309 -42.5 -17.484 1 95.06 79 ARG A N 1
ATOM 572 C CA . ARG A 1 79 ? -0.811 -41.906 -18.219 1 95.06 79 ARG A CA 1
ATOM 573 C C . ARG A 1 79 ? -1.378 -40.688 -17.516 1 95.06 79 ARG A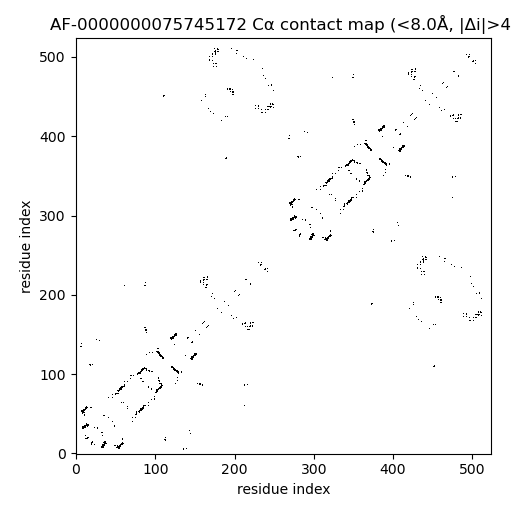 C 1
ATOM 575 O O . ARG A 1 79 ? -2.184 -39.969 -18.078 1 95.06 79 ARG A O 1
ATOM 582 N N . ALA A 1 80 ? -1.017 -40.5 -16.25 1 97.56 80 ALA A N 1
ATOM 583 C CA . ALA A 1 80 ? -1.553 -39.406 -15.469 1 97.56 80 ALA A CA 1
ATOM 584 C C . ALA A 1 80 ? -0.991 -38.062 -15.953 1 97.56 80 ALA A C 1
ATOM 586 O O . ALA A 1 80 ? 0.013 -38.031 -16.672 1 97.56 80 ALA A O 1
ATOM 587 N N . ILE A 1 81 ? -1.718 -37.031 -15.641 1 98.69 81 ILE A N 1
ATOM 588 C CA . ILE A 1 81 ? -1.206 -35.688 -15.797 1 98.69 81 ILE A CA 1
ATOM 589 C C . ILE A 1 81 ? -0.583 -35.219 -14.484 1 98.69 81 ILE A C 1
ATOM 591 O O . ILE A 1 81 ? -1.165 -35.406 -13.414 1 98.69 81 ILE A O 1
ATOM 595 N N . LEU A 1 82 ? 0.647 -34.688 -14.547 1 98.88 82 LEU A N 1
ATOM 596 C CA . LEU A 1 82 ? 1.306 -34.062 -13.414 1 98.88 82 LEU A CA 1
ATOM 597 C C . LEU A 1 82 ? 1.179 -32.531 -13.5 1 98.88 82 LEU A C 1
ATOM 599 O O . LEU A 1 82 ? 1.571 -31.938 -14.5 1 98.88 82 LEU A O 1
ATOM 603 N N . ALA A 1 83 ? 0.572 -31.953 -12.469 1 98.94 83 ALA A N 1
ATOM 604 C CA . ALA A 1 83 ? 0.385 -30.5 -12.414 1 98.94 83 ALA A CA 1
ATOM 605 C C . ALA A 1 83 ? 0.834 -29.938 -11.07 1 98.94 83 ALA A C 1
ATOM 607 O O . ALA A 1 83 ? 1.039 -30.688 -10.109 1 98.94 83 ALA A O 1
ATOM 608 N N . ASP A 1 84 ? 1.103 -28.688 -10.961 1 98.88 84 ASP A N 1
ATOM 609 C CA . ASP A 1 84 ? 1.357 -27.969 -9.711 1 98.88 84 ASP A CA 1
ATOM 610 C C . ASP A 1 84 ? 0.43 -26.766 -9.562 1 98.88 84 ASP A C 1
ATOM 612 O O . ASP A 1 84 ? -0.27 -26.391 -10.508 1 98.88 84 ASP A O 1
ATOM 616 N N . ILE A 1 85 ? 0.427 -26.219 -8.359 1 98.81 85 ILE A N 1
ATOM 617 C CA . ILE A 1 85 ? -0.288 -24.969 -8.148 1 98.81 85 ILE A CA 1
ATOM 618 C C . ILE A 1 85 ? 0.644 -23.953 -7.5 1 98.81 85 ILE A C 1
ATOM 620 O O . ILE A 1 85 ? 0.202 -23.109 -6.711 1 98.81 85 ILE A O 1
ATOM 624 N N . CYS A 1 86 ? 1.949 -24.016 -7.734 1 98.5 86 CYS A N 1
ATOM 625 C CA . CYS A 1 86 ? 2.957 -23.125 -7.16 1 98.5 86 CYS A CA 1
ATOM 626 C C . CYS A 1 86 ? 2.799 -21.703 -7.68 1 98.5 86 CYS A C 1
ATOM 628 O O . CYS A 1 86 ? 2.273 -21.5 -8.773 1 98.5 86 CYS A O 1
ATOM 630 N N . SER A 1 87 ? 3.344 -20.797 -6.949 1 98.19 87 SER A N 1
ATOM 631 C CA . SER A 1 87 ? 3.213 -19.375 -7.258 1 98.19 87 SER A CA 1
ATOM 632 C C . SER A 1 87 ? 4.309 -18.906 -8.211 1 98.19 87 SER A C 1
ATOM 634 O O . SER A 1 87 ? 4.359 -17.734 -8.586 1 98.19 87 SER A O 1
ATOM 636 N N . VAL A 1 88 ? 5.145 -19.766 -8.625 1 98.69 88 VAL A N 1
ATOM 637 C CA . VAL A 1 88 ? 6.16 -19.594 -9.664 1 98.69 88 VAL A CA 1
ATOM 638 C C . VAL A 1 88 ? 6.027 -20.703 -10.703 1 98.69 88 VAL A C 1
ATOM 640 O O . VAL A 1 88 ? 5.664 -21.844 -10.375 1 98.69 88 VAL A O 1
ATOM 643 N N . LYS A 1 89 ? 6.312 -20.344 -11.938 1 98.75 89 LYS A N 1
ATOM 644 C CA . LYS A 1 89 ? 6 -21.344 -12.953 1 98.75 89 LYS A CA 1
ATOM 645 C C . LYS A 1 89 ? 7.27 -21.891 -13.602 1 98.75 89 LYS A C 1
ATOM 647 O O . LYS A 1 89 ? 7.363 -23.078 -13.898 1 98.75 89 LYS A O 1
ATOM 652 N N . ASP A 1 90 ? 8.297 -21.062 -13.797 1 98.31 90 ASP A N 1
ATOM 653 C CA . ASP A 1 90 ? 9.469 -21.5 -14.547 1 98.31 90 ASP A CA 1
ATOM 654 C C . ASP A 1 90 ? 10.141 -22.688 -13.867 1 98.31 90 ASP A C 1
ATOM 656 O O . ASP A 1 90 ? 10.25 -23.766 -14.453 1 98.31 90 ASP A O 1
ATOM 660 N N . ALA A 1 91 ? 10.555 -22.578 -12.672 1 98.31 91 ALA A N 1
ATOM 661 C CA . ALA A 1 91 ? 11.344 -23.594 -11.984 1 98.31 91 ALA A CA 1
ATOM 662 C C . ALA A 1 91 ? 10.508 -24.859 -11.734 1 98.31 91 ALA A C 1
ATOM 664 O O . ALA A 1 91 ? 10.922 -25.969 -12.102 1 98.31 91 ALA A O 1
ATOM 665 N N . PRO A 1 92 ? 9.305 -24.75 -11.164 1 98.81 92 PRO A N 1
ATOM 666 C CA . PRO A 1 92 ? 8.508 -25.953 -10.953 1 98.81 92 PRO A CA 1
ATOM 667 C C . PRO A 1 92 ? 8.219 -26.703 -12.25 1 98.81 92 PRO A C 1
ATOM 669 O O . PRO A 1 92 ? 8.273 -27.938 -12.289 1 98.81 92 PRO A O 1
ATOM 672 N N . LEU A 1 93 ? 7.887 -25.953 -13.32 1 98.81 93 LEU A N 1
ATOM 673 C CA . LEU A 1 93 ? 7.609 -26.594 -14.602 1 98.81 93 LEU A CA 1
ATOM 674 C C . LEU A 1 93 ? 8.836 -27.344 -15.109 1 98.81 93 LEU A C 1
ATOM 676 O O . LEU A 1 93 ? 8.719 -28.484 -15.57 1 98.81 93 LEU A O 1
ATOM 680 N N . ARG A 1 94 ? 9.992 -26.719 -15 1 98.56 94 ARG A N 1
ATOM 681 C CA . ARG A 1 94 ? 11.234 -27.359 -15.422 1 98.56 94 ARG A CA 1
ATOM 682 C C . ARG A 1 94 ? 11.477 -28.656 -14.641 1 98.56 94 ARG A C 1
ATOM 684 O O . ARG A 1 94 ? 11.852 -29.672 -15.211 1 98.56 94 ARG A O 1
ATOM 691 N N . HIS A 1 95 ? 11.273 -28.609 -13.359 1 98.81 95 HIS A N 1
ATOM 692 C CA . HIS A 1 95 ? 11.453 -29.781 -12.523 1 98.81 95 HIS A CA 1
ATOM 693 C C . HIS A 1 95 ? 10.469 -30.875 -12.891 1 98.81 95 HIS A C 1
ATOM 695 O O . HIS A 1 95 ? 10.852 -32.031 -13.016 1 98.81 95 HIS A O 1
ATOM 701 N N . MET A 1 96 ? 9.188 -30.516 -13.07 1 98.88 96 MET A N 1
ATOM 702 C CA . MET A 1 96 ? 8.18 -31.516 -13.422 1 98.88 96 MET A CA 1
ATOM 703 C C . MET A 1 96 ? 8.531 -32.188 -14.742 1 98.88 96 MET A C 1
ATOM 705 O O . MET A 1 96 ? 8.445 -33.406 -14.859 1 98.88 96 MET A O 1
ATOM 709 N N . LEU A 1 97 ? 8.945 -31.391 -15.734 1 98.75 97 LEU A N 1
ATOM 710 C CA . LEU A 1 97 ? 9.289 -31.906 -17.062 1 98.75 97 LEU A CA 1
ATOM 711 C C . LEU A 1 97 ? 10.516 -32.812 -16.984 1 98.75 97 LEU A C 1
ATOM 713 O O . LEU A 1 97 ? 10.625 -33.781 -17.734 1 98.75 97 LEU A O 1
ATOM 717 N N . HIS A 1 98 ? 11.391 -32.5 -16.094 1 98.56 98 HIS A N 1
ATOM 718 C CA . HIS A 1 98 ? 12.617 -33.281 -15.922 1 98.56 98 HIS A CA 1
ATOM 719 C C . HIS A 1 98 ? 12.328 -34.625 -15.273 1 98.56 98 HIS A C 1
ATOM 721 O O . HIS A 1 98 ? 12.836 -35.656 -15.727 1 98.56 98 HIS A O 1
ATOM 727 N N . TYR A 1 99 ? 11.508 -34.656 -14.258 1 98.69 99 TYR A N 1
ATOM 728 C CA . TYR A 1 99 ? 11.32 -35.844 -13.43 1 98.69 99 TYR A CA 1
ATOM 729 C C . TYR A 1 99 ? 10.242 -36.75 -14.016 1 98.69 99 TYR A C 1
ATOM 731 O O . TYR A 1 99 ? 10.25 -37.969 -13.773 1 98.69 99 TYR A O 1
ATOM 739 N N . PHE A 1 100 ? 9.281 -36.188 -14.734 1 98.62 100 PHE A N 1
ATOM 740 C CA . PHE A 1 100 ? 8.125 -36.938 -15.203 1 98.62 100 PHE A CA 1
ATOM 741 C C . PHE A 1 100 ? 8.062 -36.969 -16.719 1 98.62 100 PHE A C 1
ATOM 743 O O . PHE A 1 100 ? 8.117 -35.906 -17.359 1 98.62 100 PHE A O 1
ATOM 750 N N . SER A 1 101 ? 7.883 -38.094 -17.344 1 97.81 101 SER A N 1
ATOM 751 C CA . SER A 1 101 ? 7.926 -38.219 -18.797 1 97.81 101 SER A CA 1
ATOM 752 C C . SER A 1 101 ? 6.531 -38.094 -19.406 1 97.81 101 SER A C 1
ATOM 754 O O . SER A 1 101 ? 6.387 -37.969 -20.625 1 97.81 101 SER A O 1
ATOM 756 N N . GLY A 1 102 ? 5.469 -38.156 -18.594 1 97.62 102 GLY A N 1
ATOM 757 C CA . GLY A 1 102 ? 4.098 -38.062 -19.062 1 97.62 102 GLY A CA 1
ATOM 758 C C . GLY A 1 102 ? 3.635 -36.625 -19.266 1 97.62 102 GLY A C 1
ATOM 759 O O . GLY A 1 102 ? 4.445 -35.75 -19.531 1 97.62 102 GLY A O 1
ATOM 760 N N . ASP A 1 103 ? 2.305 -36.438 -19.25 1 98.38 103 ASP A N 1
ATOM 761 C CA . ASP A 1 103 ? 1.68 -35.125 -19.453 1 98.38 103 ASP A CA 1
ATOM 762 C C . ASP A 1 103 ? 1.938 -34.219 -18.266 1 98.38 103 ASP A C 1
ATOM 764 O O . ASP A 1 103 ? 1.858 -34.625 -17.109 1 98.38 103 ASP A O 1
ATOM 768 N N . VAL A 1 104 ? 2.33 -32.938 -18.547 1 98.88 104 VAL A N 1
ATOM 769 C CA . VAL A 1 104 ? 2.676 -31.969 -17.516 1 98.88 104 VAL A CA 1
ATOM 770 C C . VAL A 1 104 ? 1.965 -30.641 -17.797 1 98.88 104 VAL A C 1
ATOM 772 O O . VAL A 1 104 ? 1.937 -30.172 -18.938 1 98.88 104 VAL A O 1
ATOM 775 N N . VAL A 1 105 ? 1.334 -30.062 -16.781 1 98.88 105 VAL A N 1
ATOM 776 C CA . VAL A 1 105 ? 0.692 -28.766 -16.859 1 98.88 105 VAL A CA 1
ATOM 777 C C . VAL A 1 105 ? 1.062 -27.922 -15.641 1 98.88 105 VAL A C 1
ATOM 779 O O . VAL A 1 105 ? 1.017 -28.422 -14.508 1 98.88 105 VAL A O 1
ATOM 782 N N . GLY A 1 106 ? 1.536 -26.672 -15.828 1 98.88 106 GLY A N 1
ATOM 783 C CA . GLY A 1 106 ? 1.668 -25.734 -14.727 1 98.88 106 GLY A CA 1
ATOM 784 C C . GLY A 1 106 ? 0.402 -24.938 -14.469 1 98.88 106 GLY A C 1
ATOM 785 O O . GLY A 1 106 ? -0.294 -24.547 -15.406 1 98.88 106 GLY A O 1
ATOM 786 N N . THR A 1 107 ? 0.053 -24.766 -13.203 1 98.88 107 THR A N 1
ATOM 787 C CA . THR A 1 107 ? -1.09 -23.922 -12.852 1 98.88 107 THR A CA 1
ATOM 788 C C . THR A 1 107 ? -0.772 -23.047 -11.641 1 98.88 107 THR A C 1
ATOM 790 O O . THR A 1 107 ? 0.177 -23.328 -10.906 1 98.88 107 THR A O 1
ATOM 793 N N . HIS A 1 108 ? -1.492 -21.969 -11.5 1 98.88 108 HIS A N 1
ATOM 794 C CA . HIS A 1 108 ? -1.362 -21.094 -10.344 1 98.88 108 HIS A CA 1
ATOM 795 C C . HIS A 1 108 ? -2.678 -20.375 -10.047 1 98.88 108 HIS A C 1
ATOM 797 O O . HIS A 1 108 ? -3.057 -19.438 -10.758 1 98.88 108 HIS A O 1
ATOM 803 N N . PRO A 1 109 ? -3.379 -20.875 -8.992 1 98.69 109 PRO A N 1
ATOM 804 C CA . PRO A 1 109 ? -4.484 -20.047 -8.508 1 98.69 109 PRO A CA 1
ATOM 805 C C . PRO A 1 109 ? -4.023 -18.672 -8.047 1 98.69 109 PRO A C 1
ATOM 807 O O . PRO A 1 109 ? -3.082 -18.562 -7.25 1 98.69 109 PRO A O 1
ATOM 810 N N . LEU A 1 110 ? -4.648 -17.656 -8.516 1 98.38 110 LEU A N 1
ATOM 811 C CA . LEU A 1 110 ? -4.25 -16.281 -8.203 1 98.38 110 LEU A CA 1
ATOM 812 C C . LEU A 1 110 ? -5.105 -15.711 -7.078 1 98.38 110 LEU A C 1
ATOM 814 O O . LEU A 1 110 ? -5.457 -14.531 -7.102 1 98.38 110 LEU A O 1
ATOM 818 N N . PHE A 1 111 ? -5.477 -16.531 -6.211 1 97.06 111 PHE A N 1
ATOM 819 C CA . PHE A 1 111 ? -6.223 -16.219 -5 1 97.06 111 PHE A CA 1
ATOM 820 C C . PHE A 1 111 ? -5.742 -17.078 -3.834 1 97.06 111 PHE A C 1
ATOM 822 O O . PHE A 1 111 ? -5.102 -18.109 -4.039 1 97.06 111 PHE A O 1
ATOM 829 N N . GLY A 1 112 ? -6.043 -16.641 -2.605 1 95.62 112 GLY A N 1
ATOM 830 C CA . GLY A 1 112 ? -5.668 -17.391 -1.42 1 95.62 112 GLY A CA 1
ATOM 831 C C . GLY A 1 112 ? -6.703 -18.422 -1.007 1 95.62 112 GLY A C 1
ATOM 832 O O . GLY A 1 112 ? -7.73 -18.578 -1.674 1 95.62 112 GLY A O 1
ATOM 833 N N . PRO A 1 113 ? -6.418 -19.094 0.051 1 96.06 113 PRO A N 1
ATOM 834 C CA . PRO A 1 113 ? -7.234 -20.234 0.467 1 96.06 113 PRO A CA 1
ATOM 835 C C . PRO A 1 113 ? -8.539 -19.812 1.142 1 96.06 113 PRO A C 1
ATOM 837 O O . PRO A 1 113 ? -9.344 -20.672 1.511 1 96.06 113 PRO A O 1
ATOM 840 N N . ALA A 1 114 ? -8.695 -18.484 1.338 1 94.25 114 ALA A N 1
ATOM 841 C CA . ALA A 1 114 ? -9.93 -17.969 1.915 1 94.25 114 ALA A CA 1
ATOM 842 C C . ALA A 1 114 ? -10.422 -16.734 1.151 1 94.25 114 ALA A C 1
ATOM 844 O O . ALA A 1 114 ? -10.555 -15.648 1.726 1 94.25 114 ALA A O 1
ATOM 845 N N . PRO A 1 115 ? -10.75 -16.969 -0.057 1 93.88 115 PRO A N 1
ATOM 846 C CA . PRO A 1 115 ? -11.203 -15.828 -0.853 1 93.88 115 PRO A CA 1
ATOM 847 C C . PRO A 1 115 ? -12.586 -15.336 -0.437 1 93.88 115 PRO A C 1
ATOM 849 O O . PRO A 1 115 ? -13.422 -16.125 0.011 1 93.88 115 PRO A O 1
ATOM 852 N N . ASP A 1 116 ? -12.727 -14.07 -0.624 1 91.19 116 ASP A N 1
ATOM 853 C CA . ASP A 1 116 ? -14.078 -13.547 -0.463 1 91.19 116 ASP A CA 1
ATOM 854 C C . ASP A 1 116 ? -15.023 -14.156 -1.492 1 91.19 116 ASP A C 1
ATOM 856 O O . ASP A 1 116 ? -14.602 -14.57 -2.572 1 91.19 116 ASP A O 1
ATOM 860 N N . ALA A 1 117 ? -16.266 -14.141 -1.216 1 90.62 117 ALA A N 1
ATOM 861 C CA . ALA A 1 117 ? -17.281 -14.758 -2.066 1 90.62 117 ALA A CA 1
ATOM 862 C C . ALA A 1 117 ? -17.281 -14.133 -3.459 1 90.62 117 ALA A C 1
ATOM 864 O O . ALA A 1 117 ? -17.531 -14.812 -4.453 1 90.62 117 ALA A O 1
ATOM 865 N N . ALA A 1 118 ? -16.953 -12.891 -3.521 1 90.25 118 ALA A N 1
ATOM 866 C CA . ALA A 1 118 ? -17.047 -12.164 -4.781 1 90.25 118 ALA A CA 1
ATOM 867 C C . ALA A 1 118 ? -15.766 -12.281 -5.59 1 90.25 118 ALA A C 1
ATOM 869 O O . ALA A 1 118 ? -15.719 -11.898 -6.762 1 90.25 118 ALA A O 1
ATOM 870 N N . THR A 1 119 ? -14.789 -12.914 -5.031 1 92.06 119 THR A N 1
ATOM 871 C CA . THR A 1 119 ? -13.492 -13.008 -5.691 1 92.06 119 THR A CA 1
ATOM 872 C C . THR A 1 119 ? -13.531 -14.039 -6.816 1 92.06 119 THR A C 1
ATOM 874 O O . THR A 1 119 ? -13.844 -15.211 -6.582 1 92.06 119 THR A O 1
ATOM 877 N N . PRO A 1 120 ? -13.266 -13.547 -8.023 1 94.25 120 PRO A N 1
ATOM 878 C CA . PRO A 1 120 ? -13.102 -14.555 -9.062 1 94.25 120 PRO A CA 1
ATOM 879 C C . PRO A 1 120 ? -11.938 -15.508 -8.789 1 94.25 120 PRO A C 1
ATOM 881 O O . PRO A 1 120 ? -10.859 -15.062 -8.391 1 94.25 120 PRO A O 1
ATOM 884 N N . LEU A 1 121 ? -12.164 -16.734 -8.992 1 97.5 121 LEU A N 1
ATOM 885 C CA . LEU A 1 121 ? -11.141 -17.734 -8.719 1 97.5 121 LEU A CA 1
ATOM 886 C C . LEU A 1 121 ? -10.258 -17.969 -9.938 1 97.5 121 LEU A C 1
ATOM 888 O O . LEU A 1 121 ? -10.195 -19.078 -10.469 1 97.5 121 LEU A O 1
ATOM 892 N N . ARG A 1 122 ? -9.594 -16.938 -10.367 1 98.06 122 ARG A N 1
ATOM 893 C CA . ARG A 1 122 ? -8.758 -16.953 -11.562 1 98.06 122 ARG A CA 1
ATOM 894 C C . ARG A 1 122 ? -7.559 -17.875 -11.383 1 98.06 122 ARG A C 1
ATOM 896 O O . ARG A 1 122 ? -6.922 -17.875 -10.328 1 98.06 122 ARG A O 1
ATOM 903 N N . THR A 1 123 ? -7.293 -18.672 -12.375 1 98.81 123 THR A N 1
ATOM 904 C CA . THR A 1 123 ? -6.207 -19.641 -12.344 1 98.81 123 THR A CA 1
ATOM 905 C C . THR A 1 123 ? -5.477 -19.688 -13.68 1 98.81 123 THR A C 1
ATOM 907 O O . THR A 1 123 ? -6.098 -19.875 -14.727 1 98.81 123 THR A O 1
ATOM 910 N N . VAL A 1 124 ? -4.18 -19.5 -13.648 1 98.75 124 VAL A N 1
ATOM 911 C CA . VAL A 1 124 ? -3.391 -19.531 -14.875 1 98.75 124 VAL A CA 1
ATOM 912 C C . VAL A 1 124 ? -3.002 -20.969 -15.203 1 98.75 124 VAL A C 1
ATOM 914 O O . VAL A 1 124 ? -2.646 -21.734 -14.312 1 98.75 124 VAL A O 1
ATOM 917 N N . LEU A 1 125 ? -3.135 -21.312 -16.406 1 98.81 125 LEU A N 1
ATOM 918 C CA . LEU A 1 125 ? -2.646 -22.578 -16.938 1 98.81 125 LEU A CA 1
ATOM 919 C C . LEU A 1 125 ? -1.447 -22.359 -17.859 1 98.81 125 LEU A C 1
ATOM 921 O O . LEU A 1 125 ? -1.492 -21.516 -18.75 1 98.81 125 LEU A O 1
ATOM 925 N N . VAL A 1 126 ? -0.41 -23.047 -17.641 1 98.75 126 VAL A N 1
ATOM 926 C CA . VAL A 1 126 ? 0.822 -22.969 -18.406 1 98.75 126 VAL A CA 1
ATOM 927 C C . VAL A 1 126 ? 1.135 -24.312 -19.047 1 98.75 126 VAL A C 1
ATOM 929 O O . VAL A 1 126 ? 1.314 -25.312 -18.328 1 98.75 126 VAL A O 1
ATOM 932 N N . PRO A 1 127 ? 1.237 -24.375 -20.344 1 98.56 127 PRO A N 1
ATOM 933 C CA . PRO A 1 127 ? 1.506 -25.656 -21 1 98.56 127 PRO A CA 1
ATOM 934 C C . PRO A 1 127 ? 2.885 -26.219 -20.656 1 98.56 127 PRO A C 1
ATOM 936 O O . PRO A 1 127 ? 3.859 -25.453 -20.578 1 98.56 127 PRO A O 1
ATOM 939 N N . GLY A 1 128 ? 2.932 -27.469 -20.312 1 98.5 128 GLY A N 1
ATOM 940 C CA . GLY A 1 128 ? 4.172 -28.219 -20.188 1 98.5 128 GLY A CA 1
ATOM 941 C C . GLY A 1 128 ? 4.379 -29.234 -21.297 1 98.5 128 GLY A C 1
ATOM 942 O O . GLY A 1 128 ? 4.879 -28.891 -22.375 1 98.5 128 GLY A O 1
ATOM 943 N N . ARG A 1 129 ? 3.871 -30.453 -21.141 1 98 129 ARG A N 1
ATOM 944 C CA . ARG A 1 129 ? 3.963 -31.562 -22.094 1 98 129 ARG A CA 1
ATOM 945 C C . ARG A 1 129 ? 2.617 -32.25 -22.25 1 98 129 ARG A C 1
ATOM 947 O O . ARG A 1 129 ? 1.901 -32.469 -21.281 1 98 129 ARG A O 1
ATOM 954 N N . GLY A 1 130 ? 2.277 -32.594 -23.547 1 95 130 GLY A N 1
ATOM 955 C CA . GLY A 1 130 ? 1.069 -33.344 -23.828 1 95 130 GLY A CA 1
ATOM 956 C C . GLY A 1 130 ? 0.035 -32.562 -24.609 1 95 130 GLY A C 1
ATOM 957 O O . GLY A 1 130 ? -0.265 -31.422 -24.266 1 95 130 GLY A O 1
ATOM 958 N N . ALA A 1 131 ? -0.426 -33.031 -25.656 1 87.25 131 ALA A N 1
ATOM 959 C CA . ALA A 1 131 ? -1.286 -32.344 -26.625 1 87.25 131 ALA A CA 1
ATOM 960 C C . ALA A 1 131 ? -2.607 -31.938 -25.969 1 87.25 131 ALA A C 1
ATOM 962 O O . ALA A 1 131 ? -3.09 -30.812 -26.172 1 87.25 131 ALA A O 1
ATOM 963 N N . ASN A 1 132 ? -3.234 -32.719 -25.109 1 93.88 132 ASN A N 1
ATOM 964 C CA . ASN A 1 132 ? -4.547 -32.375 -24.562 1 93.88 132 ASN A CA 1
ATOM 965 C C . ASN A 1 132 ? -4.504 -32.25 -23.047 1 93.88 132 ASN A C 1
ATOM 967 O O . ASN A 1 132 ? -5.547 -32.188 -22.391 1 93.88 132 ASN A O 1
ATOM 971 N N . ALA A 1 133 ? -3.359 -32.188 -22.516 1 97.44 133 ALA A N 1
ATOM 972 C CA . ALA A 1 133 ? -3.23 -32.156 -21.047 1 97.44 133 ALA A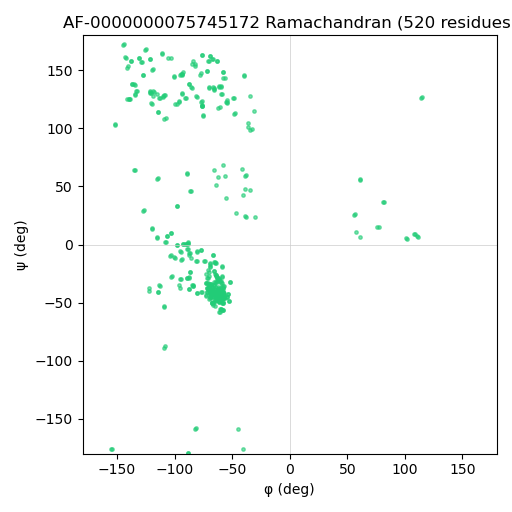 CA 1
ATOM 973 C C . ALA A 1 133 ? -3.793 -30.859 -20.469 1 97.44 133 ALA A C 1
ATOM 975 O O . ALA A 1 133 ? -4.539 -30.875 -19.5 1 97.44 133 ALA A O 1
ATOM 976 N N . LEU A 1 134 ? -3.467 -29.766 -21.109 1 98.12 134 LEU A N 1
ATOM 977 C CA . LEU A 1 134 ? -3.896 -28.453 -20.641 1 98.12 134 LEU A CA 1
ATOM 978 C C . LEU A 1 134 ? -5.418 -28.344 -20.656 1 98.12 134 LEU A C 1
ATOM 980 O O . LEU A 1 134 ? -6.023 -27.875 -19.688 1 98.12 134 LEU A O 1
ATOM 984 N N . GLU A 1 135 ? -6.008 -28.734 -21.719 1 97.69 135 GLU A N 1
ATOM 985 C CA . GLU A 1 135 ? -7.461 -28.688 -21.844 1 97.69 135 GLU A CA 1
ATOM 986 C C . GLU A 1 135 ? -8.141 -29.578 -20.812 1 97.69 135 GLU A C 1
ATOM 988 O O . GLU A 1 135 ? -9.188 -29.203 -20.266 1 97.69 135 GLU A O 1
ATOM 993 N N . ARG A 1 136 ? -7.586 -30.703 -20.562 1 98.12 136 ARG A N 1
ATOM 994 C CA . ARG A 1 136 ? -8.148 -31.625 -19.578 1 98.12 136 ARG A CA 1
ATOM 995 C C . ARG A 1 136 ? -8.086 -31.031 -18.172 1 98.12 136 ARG A C 1
ATOM 997 O O . ARG A 1 136 ? -9.039 -31.141 -17.406 1 98.12 136 ARG A O 1
ATOM 1004 N N . VAL A 1 137 ? -6.992 -30.391 -17.875 1 98.69 137 VAL A N 1
ATOM 1005 C CA . VAL A 1 137 ? -6.855 -29.734 -16.562 1 98.69 137 VAL A CA 1
ATOM 1006 C C . VAL A 1 137 ? -7.809 -28.547 -16.484 1 98.69 137 VAL A C 1
ATOM 1008 O O . VAL A 1 137 ? -8.453 -28.328 -15.453 1 98.69 137 VAL A O 1
ATOM 1011 N N . ARG A 1 138 ? -7.902 -27.797 -17.562 1 98.62 138 ARG A N 1
ATOM 1012 C CA . ARG A 1 138 ? -8.852 -26.688 -17.641 1 98.62 138 ARG A CA 1
ATOM 1013 C C . ARG A 1 138 ? -10.266 -27.156 -17.297 1 98.62 138 ARG A C 1
ATOM 1015 O O . ARG A 1 138 ? -10.953 -26.547 -16.484 1 98.62 138 ARG A O 1
ATOM 1022 N N . ASP A 1 139 ? -10.664 -28.219 -17.906 1 98.31 139 ASP A N 1
ATOM 1023 C CA . ASP A 1 139 ? -12.008 -28.75 -17.703 1 98.31 139 ASP A CA 1
ATOM 1024 C C . ASP A 1 139 ? -12.242 -29.109 -16.25 1 98.31 139 ASP A C 1
ATOM 1026 O O . ASP A 1 139 ? -13.297 -28.797 -15.688 1 98.31 139 ASP A O 1
ATOM 1030 N N . VAL A 1 140 ? -11.289 -29.766 -15.672 1 98.69 140 VAL A N 1
ATOM 1031 C CA . VAL A 1 140 ? -11.383 -30.172 -14.273 1 98.69 140 VAL A CA 1
ATOM 1032 C C . VAL A 1 140 ? -11.555 -28.922 -13.391 1 98.69 140 VAL A C 1
ATOM 1034 O O . VAL A 1 140 ? -12.469 -28.875 -12.562 1 98.69 140 VAL A O 1
ATOM 1037 N N . PHE A 1 141 ? -10.688 -27.922 -13.594 1 98.81 141 PHE A N 1
ATOM 1038 C CA . PHE A 1 141 ? -10.688 -26.734 -12.758 1 98.81 141 PHE A CA 1
ATOM 1039 C C . PHE A 1 141 ? -11.961 -25.922 -12.977 1 98.81 141 PHE A C 1
ATOM 1041 O O . PHE A 1 141 ? -12.555 -25.422 -12.016 1 98.81 141 PHE A O 1
ATOM 1048 N N . GLU A 1 142 ? -12.383 -25.797 -14.172 1 98.62 142 GLU A N 1
ATOM 1049 C CA . GLU A 1 142 ? -13.57 -25.016 -14.469 1 98.62 142 GLU A CA 1
ATOM 1050 C C . GLU A 1 142 ? -14.828 -25.688 -13.93 1 98.62 142 GLU A C 1
ATOM 1052 O O . GLU A 1 142 ? -15.758 -25.016 -13.484 1 98.62 142 GLU A O 1
ATOM 1057 N N . ARG A 1 143 ? -14.906 -27.016 -13.93 1 98.25 143 ARG A N 1
ATOM 1058 C CA . ARG A 1 143 ? -16.016 -27.75 -13.32 1 98.25 143 ARG A CA 1
ATOM 1059 C C . ARG A 1 143 ? -16.047 -27.516 -11.812 1 98.25 143 ARG A C 1
ATOM 1061 O O . ARG A 1 143 ? -17.109 -27.609 -11.188 1 98.25 143 ARG A O 1
ATOM 1068 N N . ALA A 1 144 ? -14.891 -27.234 -11.305 1 98.31 144 ALA A N 1
ATOM 1069 C CA . ALA A 1 144 ? -14.805 -26.953 -9.875 1 98.31 144 ALA A CA 1
ATOM 1070 C C . ALA A 1 144 ? -15.031 -25.484 -9.578 1 98.31 144 ALA A C 1
ATOM 1072 O O . ALA A 1 144 ? -14.828 -25.016 -8.453 1 98.31 144 ALA A O 1
ATOM 1073 N N . GLY A 1 145 ? -15.289 -24.641 -10.578 1 97.88 145 GLY A N 1
ATOM 1074 C CA . GLY A 1 145 ? -15.68 -23.25 -10.375 1 97.88 145 GLY A CA 1
ATOM 1075 C C . GLY A 1 145 ? -14.539 -22.281 -10.578 1 97.88 145 GLY A C 1
ATOM 1076 O O . GLY A 1 145 ? -14.688 -21.078 -10.32 1 97.88 145 GLY A O 1
ATOM 1077 N N . LEU A 1 146 ? -13.414 -22.719 -11 1 98.44 146 LEU A N 1
ATOM 1078 C CA . LEU A 1 146 ? -12.289 -21.828 -11.258 1 98.44 146 LEU A CA 1
ATOM 1079 C C . LEU A 1 146 ? -12.414 -21.188 -12.641 1 98.44 146 LEU A C 1
ATOM 1081 O O . LEU A 1 146 ? -13.125 -21.703 -13.508 1 98.44 146 LEU A O 1
ATOM 1085 N N . VAL A 1 147 ? -11.812 -20.016 -12.781 1 98.25 147 VAL A N 1
ATOM 1086 C CA . VAL A 1 147 ? -11.766 -19.281 -14.047 1 98.25 147 VAL A CA 1
ATOM 1087 C C . VAL A 1 147 ? -10.352 -19.344 -14.625 1 98.25 147 VAL A C 1
ATOM 1089 O O . VAL A 1 147 ? -9.453 -18.656 -14.156 1 98.25 147 VAL A O 1
ATOM 1092 N N . CYS A 1 148 ? -10.266 -20.125 -15.711 1 98.62 148 CYS A N 1
ATOM 1093 C CA . CYS A 1 148 ? -8.93 -20.453 -16.188 1 98.62 148 CYS A CA 1
ATOM 1094 C C . CYS A 1 148 ? -8.555 -19.578 -17.375 1 98.62 148 CYS A C 1
ATOM 1096 O O . CYS A 1 148 ? -9.414 -19.203 -18.172 1 98.62 148 CYS A O 1
ATOM 1098 N N . PHE A 1 149 ? -7.301 -19.203 -17.5 1 98.19 149 PHE A N 1
ATOM 1099 C CA . PHE A 1 149 ? -6.727 -18.594 -18.688 1 98.19 149 PHE A CA 1
ATOM 1100 C C . PHE A 1 149 ? -5.316 -19.109 -18.938 1 98.19 149 PHE A C 1
ATOM 1102 O O . PHE A 1 149 ? -4.641 -19.562 -18.016 1 98.19 149 PHE A O 1
ATOM 1109 N N . GLU A 1 150 ? -4.926 -19.109 -20.188 1 98.19 150 GLU A N 1
ATOM 1110 C CA . GLU A 1 150 ? -3.627 -19.656 -20.562 1 98.19 150 GLU A CA 1
ATOM 1111 C C . GLU A 1 150 ? -2.566 -18.562 -20.625 1 98.19 150 GLU A C 1
ATOM 1113 O O . GLU A 1 150 ? -2.869 -17.406 -20.969 1 98.19 150 GLU A O 1
ATOM 1118 N N . SER A 1 151 ? -1.389 -18.891 -20.297 1 97.75 151 SER A N 1
ATOM 1119 C CA . SER A 1 151 ? -0.232 -18.016 -20.391 1 97.75 151 SER A CA 1
ATOM 1120 C C . SER A 1 151 ? 1.062 -18.812 -20.531 1 97.75 151 SER A C 1
ATOM 1122 O O . SER A 1 151 ? 1.03 -20.031 -20.75 1 97.75 151 SER A O 1
ATOM 1124 N N . THR A 1 152 ? 2.205 -18.141 -20.547 1 97.62 152 THR A N 1
ATOM 1125 C CA . THR A 1 152 ? 3.518 -18.781 -20.547 1 97.62 152 THR A CA 1
ATOM 1126 C C . THR A 1 152 ? 4.172 -18.656 -19.172 1 97.62 152 THR A C 1
ATOM 1128 O O . THR A 1 152 ? 3.777 -17.812 -18.359 1 97.62 152 THR A O 1
ATOM 1131 N N . ALA A 1 153 ? 5.133 -19.531 -18.984 1 98.38 153 ALA A N 1
ATOM 1132 C CA . ALA A 1 153 ? 5.871 -19.453 -17.734 1 98.38 153 ALA A CA 1
ATOM 1133 C C . ALA A 1 153 ? 6.539 -18.094 -17.562 1 98.38 153 ALA A C 1
ATOM 1135 O O . ALA A 1 153 ? 6.523 -17.516 -16.484 1 98.38 153 ALA A O 1
ATOM 1136 N N . GLU A 1 154 ? 7.086 -17.594 -18.656 1 97.44 154 GLU A N 1
ATOM 1137 C CA . GLU A 1 154 ? 7.789 -16.312 -18.625 1 97.44 154 GLU A CA 1
ATOM 1138 C C . GLU A 1 154 ? 6.828 -15.164 -18.328 1 97.44 154 GLU A C 1
ATOM 1140 O O . GLU A 1 154 ? 7.086 -14.352 -17.438 1 97.44 154 GLU A O 1
ATOM 1145 N N . ALA A 1 155 ? 5.723 -15.078 -19.094 1 97.12 155 ALA A N 1
ATOM 1146 C CA . ALA A 1 155 ? 4.746 -14.016 -18.875 1 97.12 155 ALA A CA 1
ATOM 1147 C C . ALA A 1 155 ? 4.184 -14.062 -17.453 1 97.12 155 ALA A C 1
ATOM 1149 O O . ALA A 1 155 ? 4.035 -13.023 -16.812 1 97.12 155 ALA A O 1
ATOM 1150 N N . HIS A 1 156 ? 3.896 -15.266 -16.984 1 97.94 156 HIS A N 1
ATOM 1151 C CA . HIS A 1 156 ? 3.412 -15.453 -15.625 1 97.94 156 HIS A CA 1
ATOM 1152 C C . HIS A 1 156 ? 4.418 -14.93 -14.602 1 97.94 156 HIS A C 1
ATOM 1154 O O . HIS A 1 156 ? 4.082 -14.086 -13.773 1 97.94 156 HIS A O 1
ATOM 1160 N N . ASP A 1 157 ? 5.621 -15.438 -14.688 1 98.19 157 ASP A N 1
ATOM 1161 C CA . ASP A 1 157 ? 6.598 -15.117 -13.648 1 98.19 157 ASP A CA 1
ATOM 1162 C C . ASP A 1 157 ? 6.965 -13.633 -13.672 1 98.19 157 ASP A C 1
ATOM 1164 O O . ASP A 1 157 ? 7.227 -13.039 -12.633 1 98.19 157 ASP A O 1
ATOM 1168 N N . ARG A 1 158 ? 7.016 -13.016 -14.859 1 97.25 158 ARG A N 1
ATOM 1169 C CA . ARG A 1 158 ? 7.238 -11.57 -14.953 1 97.25 158 ARG A CA 1
ATOM 1170 C C . ARG A 1 158 ? 6.105 -10.797 -14.289 1 97.25 158 ARG A C 1
ATOM 1172 O O . ARG A 1 158 ? 6.352 -9.859 -13.531 1 97.25 158 ARG A O 1
ATOM 1179 N N . SER A 1 159 ? 4.895 -11.172 -14.531 1 97.38 159 SER A N 1
ATOM 1180 C CA . SER A 1 159 ? 3.73 -10.492 -13.977 1 97.38 159 SER A CA 1
ATOM 1181 C C . SER A 1 159 ? 3.648 -10.672 -12.469 1 97.38 159 SER A C 1
ATOM 1183 O O . SER A 1 159 ? 3.377 -9.711 -11.734 1 97.38 159 SER A O 1
ATOM 1185 N N . VAL A 1 160 ? 3.906 -11.852 -12.031 1 97.69 160 VAL A N 1
ATOM 1186 C CA . VAL A 1 160 ? 3.844 -12.156 -10.609 1 97.69 160 VAL A CA 1
ATOM 1187 C C . VAL A 1 160 ? 4.961 -11.43 -9.875 1 97.69 160 VAL A C 1
ATOM 1189 O O . VAL A 1 160 ? 4.77 -10.961 -8.742 1 97.69 160 VAL A O 1
ATOM 1192 N N . ALA A 1 161 ? 6.137 -11.32 -10.516 1 97.69 161 ALA A N 1
ATOM 1193 C CA . ALA A 1 161 ? 7.223 -10.547 -9.922 1 97.69 161 ALA A CA 1
ATOM 1194 C C . ALA A 1 161 ? 6.793 -9.102 -9.672 1 97.69 161 ALA A C 1
ATOM 1196 O O . ALA A 1 161 ? 7.121 -8.523 -8.633 1 97.69 161 ALA A O 1
ATOM 1197 N N . LEU A 1 162 ? 6.039 -8.57 -10.555 1 97.31 162 LEU A N 1
ATOM 1198 C CA . LEU A 1 162 ? 5.605 -7.184 -10.477 1 97.31 162 LEU A CA 1
ATOM 1199 C C . LEU A 1 162 ? 4.426 -7.035 -9.523 1 97.31 162 LEU A C 1
ATOM 1201 O O . LEU A 1 162 ? 4.406 -6.121 -8.688 1 97.31 162 LEU A O 1
ATOM 1205 N N . LEU A 1 163 ? 3.477 -7.961 -9.57 1 97.5 163 LEU A N 1
ATOM 1206 C CA . LEU A 1 163 ? 2.199 -7.738 -8.906 1 97.5 163 LEU A CA 1
ATOM 1207 C C . LEU A 1 163 ? 2.195 -8.367 -7.516 1 97.5 163 LEU A C 1
ATOM 1209 O O . LEU A 1 163 ? 1.495 -7.891 -6.617 1 97.5 163 LEU A O 1
ATOM 1213 N N . GLN A 1 164 ? 2.914 -9.398 -7.312 1 97.75 164 GLN A N 1
ATOM 1214 C CA . GLN A 1 164 ? 2.926 -10.047 -6.008 1 97.75 164 GLN A CA 1
ATOM 1215 C C . GLN A 1 164 ? 4.262 -9.828 -5.301 1 97.75 164 GLN A C 1
ATOM 1217 O O . GLN A 1 164 ? 4.305 -9.297 -4.188 1 97.75 164 GLN A O 1
ATOM 1222 N N . GLY A 1 165 ? 5.355 -10.18 -6.031 1 98.06 165 GLY A N 1
ATOM 1223 C CA . GLY A 1 165 ? 6.672 -10.031 -5.426 1 98.06 165 GLY A CA 1
ATOM 1224 C C . GLY A 1 165 ? 6.988 -8.602 -5.031 1 98.06 165 GLY A C 1
ATOM 1225 O O . GLY A 1 165 ? 7.328 -8.328 -3.877 1 98.06 165 GLY A O 1
ATOM 1226 N N . LEU A 1 166 ? 6.891 -7.699 -5.992 1 98.19 166 LEU A N 1
ATOM 1227 C CA . LEU A 1 166 ? 7.219 -6.297 -5.758 1 98.19 166 LEU A CA 1
ATOM 1228 C C . LEU A 1 166 ? 6.246 -5.672 -4.766 1 98.19 166 LEU A C 1
ATOM 1230 O O . LEU A 1 166 ? 6.645 -4.848 -3.936 1 98.19 166 LEU A O 1
ATOM 1234 N N . ASN A 1 167 ? 4.926 -6.055 -4.871 1 98.44 167 ASN A N 1
ATOM 1235 C CA . ASN A 1 167 ? 3.959 -5.602 -3.877 1 98.44 167 ASN A CA 1
ATOM 1236 C C . ASN A 1 167 ? 4.398 -5.957 -2.461 1 98.44 167 ASN A C 1
ATOM 1238 O O . ASN A 1 167 ? 4.41 -5.098 -1.576 1 98.44 167 ASN A O 1
ATOM 1242 N N . PHE A 1 168 ? 4.844 -7.16 -2.299 1 98.62 168 PHE A N 1
ATOM 1243 C CA . PHE A 1 168 ? 5.258 -7.668 -0.998 1 98.62 168 PHE A CA 1
ATOM 1244 C C . PHE A 1 168 ? 6.52 -6.957 -0.515 1 98.62 168 PHE A C 1
ATOM 1246 O O . PHE A 1 168 ? 6.523 -6.359 0.563 1 98.62 168 PHE A O 1
ATOM 1253 N N . VAL A 1 169 ? 7.531 -6.863 -1.312 1 98.62 169 VAL A N 1
ATOM 1254 C CA . VAL A 1 169 ? 8.844 -6.395 -0.874 1 98.62 169 VAL A CA 1
ATOM 1255 C C . VAL A 1 169 ? 8.789 -4.898 -0.59 1 98.62 169 VAL A C 1
ATOM 1257 O O . VAL A 1 169 ? 9.406 -4.414 0.361 1 98.62 169 VAL A O 1
ATOM 1260 N N . THR A 1 170 ? 8.055 -4.125 -1.372 1 98.62 170 THR A N 1
ATOM 1261 C CA . THR A 1 170 ? 7.949 -2.688 -1.143 1 98.62 170 THR A CA 1
ATOM 1262 C C . THR A 1 170 ? 7.086 -2.398 0.083 1 98.62 170 THR A C 1
ATOM 1264 O O . THR A 1 170 ? 7.324 -1.424 0.799 1 98.62 170 THR A O 1
ATOM 1267 N N . SER A 1 171 ? 6.047 -3.25 0.356 1 98.69 171 SER A N 1
ATOM 1268 C CA . SER A 1 171 ? 5.23 -3.086 1.553 1 98.69 171 SER A CA 1
ATOM 1269 C C . SER A 1 171 ? 6.039 -3.361 2.816 1 98.69 171 SER A C 1
ATOM 1271 O O . SER A 1 171 ? 5.988 -2.586 3.773 1 98.69 171 SER A O 1
ATOM 1273 N N . VAL A 1 172 ? 6.801 -4.449 2.75 1 98.5 172 VAL A N 1
ATOM 1274 C CA . VAL A 1 172 ? 7.637 -4.809 3.893 1 98.5 172 VAL A CA 1
ATOM 1275 C C . VAL A 1 172 ? 8.648 -3.699 4.16 1 98.5 172 VAL A C 1
ATOM 1277 O O . VAL A 1 172 ? 8.797 -3.244 5.297 1 98.5 172 VAL A O 1
ATOM 1280 N N . ALA A 1 173 ? 9.336 -3.27 3.119 1 98.56 173 ALA A N 1
ATOM 1281 C CA . ALA A 1 173 ? 10.367 -2.244 3.256 1 98.56 173 ALA A CA 1
ATOM 1282 C C . ALA A 1 173 ? 9.781 -0.951 3.818 1 98.56 173 ALA A C 1
ATOM 1284 O O . ALA A 1 173 ? 10.352 -0.344 4.723 1 98.56 173 ALA A O 1
ATOM 1285 N N . TYR A 1 174 ? 8.656 -0.527 3.324 1 98.62 174 TYR A N 1
ATOM 1286 C CA . TYR A 1 174 ? 8.031 0.727 3.74 1 98.62 174 TYR A CA 1
ATOM 1287 C C . TYR A 1 174 ? 7.59 0.661 5.195 1 98.62 174 TYR A C 1
ATOM 1289 O O . TYR A 1 174 ? 7.887 1.562 5.984 1 98.62 174 TYR A O 1
ATOM 1297 N N . LEU A 1 175 ? 6.859 -0.42 5.559 1 98.19 175 LEU A N 1
ATOM 1298 C CA . LEU A 1 175 ? 6.281 -0.509 6.898 1 98.19 175 LEU A CA 1
ATOM 1299 C C . LEU A 1 175 ? 7.367 -0.753 7.941 1 98.19 175 LEU A C 1
ATOM 1301 O O . LEU A 1 175 ? 7.25 -0.302 9.078 1 98.19 175 LEU A O 1
ATOM 1305 N N . ALA A 1 176 ? 8.445 -1.419 7.516 1 97.75 176 ALA A N 1
ATOM 1306 C CA . ALA A 1 176 ? 9.594 -1.555 8.406 1 97.75 176 ALA A CA 1
ATOM 1307 C C . ALA A 1 176 ? 10.289 -0.213 8.609 1 97.75 176 ALA A C 1
ATOM 1309 O O . ALA A 1 176 ? 10.648 0.143 9.734 1 97.75 176 ALA A O 1
ATOM 1310 N N . CYS A 1 177 ? 10.43 0.524 7.543 1 96.56 177 CYS A N 1
ATOM 1311 C CA . CYS A 1 177 ? 11.109 1.816 7.543 1 96.56 177 CYS A CA 1
ATOM 1312 C C . CYS A 1 177 ? 10.398 2.805 8.461 1 96.56 177 CYS A C 1
ATOM 1314 O O . CYS A 1 177 ? 11.047 3.594 9.148 1 96.56 177 CYS A O 1
ATOM 1316 N N . SER A 1 178 ? 9.094 2.797 8.492 1 95.62 178 SER A N 1
ATOM 1317 C CA . SER A 1 178 ? 8.305 3.781 9.227 1 95.62 178 SER A CA 1
ATOM 1318 C C . SER A 1 178 ? 7.984 3.289 10.633 1 95.62 178 SER A C 1
ATOM 1320 O O . SER A 1 178 ? 7.355 4.004 11.414 1 95.62 178 SER A O 1
ATOM 1322 N N . ALA A 1 179 ? 8.484 2.041 10.977 1 93.69 179 ALA A N 1
ATOM 1323 C CA . ALA A 1 179 ? 8.164 1.456 12.281 1 93.69 179 ALA A CA 1
ATOM 1324 C C . ALA A 1 179 ? 9.109 1.96 13.359 1 93.69 179 ALA A C 1
ATOM 1326 O O . ALA A 1 179 ? 10.242 2.359 13.062 1 93.69 179 ALA A O 1
ATOM 1327 N N . ASP A 1 180 ? 8.586 1.839 14.539 1 80.44 180 ASP A N 1
ATOM 1328 C CA . ASP A 1 180 ? 9.359 1.995 15.773 1 80.44 180 ASP A CA 1
ATOM 1329 C C . ASP A 1 180 ? 10.062 3.35 15.805 1 80.44 180 ASP A C 1
ATOM 1331 O O . ASP A 1 180 ? 11.234 3.434 16.172 1 80.44 180 ASP A O 1
ATOM 1335 N N . GLN A 1 181 ? 9.516 4.27 15.109 1 82.06 181 GLN A N 1
ATOM 1336 C CA . GLN A 1 181 ? 10.016 5.637 15.219 1 82.06 181 GLN A CA 1
ATOM 1337 C C . GLN A 1 181 ? 9.219 6.434 16.25 1 82.06 181 GLN A C 1
ATOM 1339 O O . GLN A 1 181 ? 8.039 6.156 16.469 1 82.06 181 GLN A O 1
ATOM 1344 N N . GLU A 1 182 ? 9.898 7.289 16.875 1 73.81 182 GLU A N 1
ATOM 1345 C CA . GLU A 1 182 ? 9.289 8.023 17.969 1 73.81 182 GLU A CA 1
ATOM 1346 C C . GLU A 1 182 ? 8.016 8.727 17.531 1 73.81 182 GLU A C 1
ATOM 1348 O O . GLU A 1 182 ? 8.055 9.594 16.641 1 73.81 182 GLU A O 1
ATOM 1353 N N . ALA A 1 183 ? 6.875 8.43 18.203 1 80.31 183 ALA A N 1
ATOM 1354 C CA . ALA A 1 183 ? 5.566 9.07 18.203 1 80.31 183 ALA A CA 1
ATOM 1355 C C . ALA A 1 183 ? 4.934 9.039 16.812 1 80.31 183 ALA A C 1
ATOM 1357 O O . ALA A 1 183 ? 3.943 9.727 16.562 1 80.31 183 ALA A O 1
ATOM 1358 N N . VAL A 1 184 ? 5.582 8.32 15.836 1 89.44 184 VAL A N 1
ATOM 1359 C CA . VAL A 1 184 ? 5.113 8.352 14.453 1 89.44 184 VAL A CA 1
ATOM 1360 C C . VAL A 1 184 ? 3.668 7.855 14.391 1 89.44 184 VAL A C 1
ATOM 1362 O O . VAL A 1 184 ? 2.865 8.367 13.602 1 89.44 184 VAL A O 1
ATOM 1365 N N . ALA A 1 185 ? 3.34 7.027 15.32 1 89.69 185 ALA A N 1
ATOM 1366 C CA . ALA A 1 185 ? 2.016 6.41 15.297 1 89.69 185 ALA A CA 1
ATOM 1367 C C . ALA A 1 185 ? 0.929 7.43 15.625 1 89.69 185 ALA A C 1
ATOM 1369 O O . ALA A 1 185 ? -0.217 7.289 15.188 1 89.69 185 ALA A O 1
ATOM 1370 N N . THR A 1 186 ? 1.291 8.508 16.297 1 92.69 186 THR A N 1
ATOM 1371 C CA . THR A 1 186 ? 0.318 9.523 16.672 1 92.69 186 THR A CA 1
ATOM 1372 C C . THR A 1 186 ? -0.093 10.352 15.453 1 92.69 186 THR A C 1
ATOM 1374 O O . THR A 1 186 ? -1.118 11.039 15.484 1 92.69 186 THR A O 1
ATOM 1377 N N . PHE A 1 187 ? 0.668 10.234 14.359 1 96.38 187 PHE A N 1
ATOM 1378 C CA . PHE A 1 187 ? 0.429 11.062 13.188 1 96.38 187 PHE A CA 1
ATOM 1379 C C . PHE A 1 187 ? -0.281 10.273 12.102 1 96.38 187 PHE A C 1
ATOM 1381 O O . PHE A 1 187 ? -0.393 10.734 10.961 1 96.38 187 PHE A O 1
ATOM 1388 N N . MET A 1 188 ? -0.753 9.062 12.422 1 94.88 188 MET A N 1
ATOM 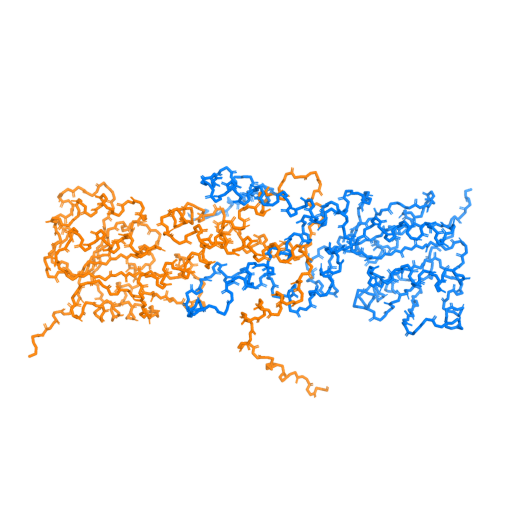1389 C CA . MET A 1 188 ? -1.379 8.195 11.422 1 94.88 188 MET A CA 1
ATOM 1390 C C . MET A 1 188 ? -2.604 8.867 10.812 1 94.88 188 MET A C 1
ATOM 1392 O O . MET A 1 188 ? -3.396 9.492 11.523 1 94.88 188 MET A O 1
ATOM 1396 N N . THR A 1 189 ? -2.773 8.805 9.555 1 96.44 189 THR A N 1
ATOM 1397 C CA . THR A 1 189 ? -3.904 9.305 8.789 1 96.44 189 THR A CA 1
ATOM 1398 C C . THR A 1 189 ? -4.727 8.156 8.211 1 96.44 189 THR A C 1
ATOM 1400 O O . THR A 1 189 ? -4.273 7.012 8.195 1 96.44 189 THR A O 1
ATOM 1403 N N . PRO A 1 190 ? -5.934 8.484 7.789 1 96.25 190 PRO A N 1
ATOM 1404 C CA . PRO A 1 190 ? -6.742 7.441 7.148 1 96.25 190 PRO A CA 1
ATOM 1405 C C . PRO A 1 190 ? -6.051 6.824 5.934 1 96.25 190 PRO A C 1
ATOM 1407 O O . PRO A 1 190 ? -6.195 5.625 5.684 1 96.25 190 PRO A O 1
ATOM 1410 N N . SER A 1 191 ? -5.297 7.613 5.145 1 96.5 191 SER A N 1
ATOM 1411 C CA . SER A 1 191 ? -4.598 7.074 3.98 1 96.5 191 SER A CA 1
ATOM 1412 C C . SER A 1 191 ? -3.549 6.047 4.395 1 96.5 191 SER A C 1
ATOM 1414 O O . SER A 1 191 ? -3.398 5.012 3.746 1 96.5 191 SER A O 1
ATOM 1416 N N . PHE A 1 192 ? -2.787 6.305 5.492 1 97.44 192 PHE A N 1
ATOM 1417 C CA . PHE A 1 192 ? -1.81 5.344 5.992 1 97.44 192 PHE A CA 1
ATOM 1418 C C . PHE A 1 192 ? -2.498 4.09 6.516 1 97.44 192 PHE A C 1
ATOM 1420 O O . PHE A 1 192 ? -2.051 2.973 6.25 1 97.44 192 PHE A O 1
ATOM 1427 N N . THR A 1 193 ? -3.59 4.301 7.203 1 96.31 193 THR A N 1
ATOM 1428 C CA . THR A 1 193 ? -4.328 3.186 7.785 1 96.31 193 THR A CA 1
ATOM 1429 C C . THR A 1 193 ? -4.84 2.244 6.699 1 96.31 193 THR A C 1
ATOM 1431 O O . THR A 1 193 ? -4.809 1.023 6.859 1 96.31 193 THR A O 1
ATOM 1434 N N . ARG A 1 194 ? -5.289 2.805 5.598 1 97.19 194 ARG A N 1
ATOM 1435 C CA . ARG A 1 194 ? -5.734 1.972 4.484 1 97.19 194 ARG A CA 1
ATOM 1436 C C . ARG A 1 194 ? -4.594 1.109 3.959 1 97.19 194 ARG A C 1
ATOM 1438 O O . ARG A 1 194 ? -4.793 -0.061 3.627 1 97.19 194 ARG A O 1
ATOM 1445 N N . ARG A 1 195 ? -3.387 1.681 3.857 1 97.94 195 ARG A N 1
ATOM 1446 C CA . ARG A 1 195 ? -2.227 0.924 3.396 1 97.94 195 ARG A CA 1
ATOM 1447 C C . ARG A 1 195 ? -1.869 -0.184 4.379 1 97.94 195 ARG A C 1
ATOM 1449 O O . ARG A 1 195 ? -1.543 -1.301 3.975 1 97.94 195 ARG A O 1
ATOM 1456 N N . LEU A 1 196 ? -1.936 0.134 5.695 1 97.25 196 LEU A N 1
ATOM 1457 C CA . LEU A 1 196 ? -1.682 -0.859 6.734 1 97.25 196 LEU A CA 1
ATOM 1458 C C . LEU A 1 196 ? -2.641 -2.037 6.605 1 97.25 196 LEU A C 1
ATOM 1460 O O . LEU A 1 196 ? -2.215 -3.195 6.617 1 97.25 196 LEU A O 1
ATOM 1464 N N . GLU A 1 197 ? -3.854 -1.699 6.418 1 97.31 197 GLU A N 1
ATOM 1465 C CA . GLU A 1 197 ? -4.875 -2.74 6.332 1 97.31 197 GLU A CA 1
ATOM 1466 C C . GLU A 1 197 ? -4.68 -3.602 5.086 1 97.31 197 GLU A C 1
ATOM 1468 O O . GLU A 1 197 ? -4.863 -4.82 5.137 1 97.31 197 GLU A O 1
ATOM 1473 N N . ALA A 1 198 ? -4.34 -2.965 4.047 1 98.12 198 ALA A N 1
ATOM 1474 C CA . ALA A 1 198 ? -4.145 -3.682 2.791 1 98.12 198 ALA A CA 1
ATOM 1475 C C . ALA A 1 198 ? -2.984 -4.668 2.896 1 98.12 198 ALA A C 1
ATOM 1477 O O . ALA A 1 198 ? -2.979 -5.703 2.229 1 98.12 198 ALA A O 1
ATOM 1478 N N . ALA A 1 199 ? -2.039 -4.398 3.777 1 98.44 199 ALA A N 1
ATOM 1479 C CA . ALA A 1 199 ? -0.814 -5.191 3.846 1 98.44 199 ALA A CA 1
ATOM 1480 C C . ALA A 1 199 ? -0.887 -6.219 4.973 1 98.44 199 ALA A C 1
ATOM 1482 O O . ALA A 1 199 ? -0.056 -7.125 5.047 1 98.44 199 ALA A O 1
ATOM 1483 N N . LYS A 1 200 ? -1.856 -6.121 5.836 1 97.75 200 LYS A N 1
ATOM 1484 C CA . LYS A 1 200 ? -1.874 -6.828 7.113 1 97.75 200 LYS A CA 1
ATOM 1485 C C . LYS A 1 200 ? -1.776 -8.336 6.906 1 97.75 200 LYS A C 1
ATOM 1487 O O . LYS A 1 200 ? -0.855 -8.977 7.414 1 97.75 200 LYS A O 1
ATOM 1492 N N . LYS A 1 201 ? -2.676 -8.945 6.141 1 96.94 201 LYS A N 1
ATOM 1493 C CA . LYS A 1 201 ? -2.693 -10.391 5.934 1 96.94 201 LYS A CA 1
ATOM 1494 C C . LYS A 1 201 ? -1.408 -10.859 5.266 1 96.94 201 LYS A C 1
ATOM 1496 O O . LYS A 1 201 ? -0.848 -11.891 5.645 1 96.94 201 LYS A O 1
ATOM 1501 N N . MET A 1 202 ? -0.977 -10.125 4.273 1 97.06 202 MET A N 1
ATOM 1502 C CA . MET A 1 202 ? 0.23 -10.461 3.52 1 97.06 202 MET A CA 1
ATOM 1503 C C . MET A 1 202 ? 1.439 -10.555 4.445 1 97.06 202 MET A C 1
ATOM 1505 O O . MET A 1 202 ? 2.234 -11.492 4.34 1 97.06 202 MET A O 1
ATOM 1509 N N . LEU A 1 203 ? 1.521 -9.609 5.383 1 97.31 203 LEU A N 1
ATOM 1510 C CA . LEU A 1 203 ? 2.715 -9.539 6.223 1 97.31 203 LEU A CA 1
ATOM 1511 C C . LEU A 1 203 ? 2.58 -10.445 7.441 1 97.31 203 LEU A C 1
ATOM 1513 O O . LEU A 1 203 ? 3.537 -11.117 7.824 1 97.31 203 LEU A O 1
ATOM 1517 N N . LEU A 1 204 ? 1.398 -10.531 8.023 1 96.25 204 LEU A N 1
ATOM 1518 C CA . LEU A 1 204 ? 1.255 -11.227 9.297 1 96.25 204 LEU A CA 1
ATOM 1519 C C . LEU A 1 204 ? 0.974 -12.711 9.086 1 96.25 204 LEU A C 1
ATOM 1521 O O . LEU A 1 204 ? 1.325 -13.539 9.922 1 96.25 204 LEU A O 1
ATOM 1525 N N . GLU A 1 205 ? 0.327 -13.07 7.965 1 95.38 205 GLU A N 1
ATOM 1526 C CA . GLU A 1 205 ? -0.094 -14.453 7.766 1 95.38 205 GLU A CA 1
ATOM 1527 C C . GLU A 1 205 ? 0.646 -15.094 6.594 1 95.38 205 GLU A C 1
ATOM 1529 O O . GLU A 1 205 ? 1.094 -16.234 6.688 1 95.38 205 GLU A O 1
ATOM 1534 N N . ASP A 1 206 ? 0.835 -14.367 5.527 1 96 206 ASP A N 1
ATOM 1535 C CA . ASP A 1 206 ? 1.234 -15 4.273 1 96 206 ASP A CA 1
ATOM 1536 C C . ASP A 1 206 ? 2.701 -14.711 3.957 1 96 206 ASP A C 1
ATOM 1538 O O . ASP A 1 206 ? 3.193 -15.078 2.887 1 96 206 ASP A O 1
ATOM 1542 N N . SER A 1 207 ? 3.449 -14.086 4.875 1 97 207 SER A N 1
ATOM 1543 C CA . SER A 1 207 ? 4.793 -13.602 4.574 1 97 207 SER A CA 1
ATOM 1544 C C . SER A 1 207 ? 5.707 -14.75 4.148 1 97 207 SER A C 1
ATOM 1546 O O . SER A 1 207 ? 6.535 -14.586 3.248 1 97 207 SER A O 1
ATOM 1548 N N . PRO A 1 208 ? 5.637 -15.992 4.703 1 95.69 208 PRO A N 1
ATOM 1549 C CA . PRO A 1 208 ? 6.516 -17.062 4.227 1 95.69 208 PRO A CA 1
ATOM 1550 C C . PRO A 1 208 ? 6.281 -17.406 2.758 1 95.69 208 PRO A C 1
ATOM 1552 O O . PRO A 1 208 ? 7.238 -17.641 2.016 1 95.69 208 PRO A O 1
ATOM 1555 N N . LEU A 1 209 ? 5.035 -17.422 2.354 1 95.62 209 LEU A N 1
ATOM 1556 C CA . LEU A 1 209 ? 4.684 -17.688 0.962 1 95.62 209 LEU A CA 1
ATOM 1557 C C . LEU A 1 209 ? 5.281 -16.625 0.039 1 95.62 209 LEU A C 1
ATOM 1559 O O . LEU A 1 209 ? 5.918 -16.969 -0.963 1 95.62 209 LEU A O 1
ATOM 1563 N N . PHE A 1 210 ? 5.113 -15.391 0.365 1 97.38 210 PHE A N 1
ATOM 1564 C CA . PHE A 1 210 ? 5.562 -14.297 -0.491 1 97.38 210 PHE A CA 1
ATOM 1565 C C . PHE A 1 210 ? 7.086 -14.195 -0.487 1 97.38 210 PHE A C 1
ATOM 1567 O O . PHE A 1 210 ? 7.691 -13.828 -1.496 1 97.38 210 PHE A O 1
ATOM 1574 N N . THR A 1 211 ? 7.691 -14.523 0.65 1 97.56 211 THR A N 1
ATOM 1575 C CA . THR A 1 211 ? 9.148 -14.586 0.689 1 97.56 211 THR A CA 1
ATOM 1576 C C . THR A 1 211 ? 9.664 -15.648 -0.274 1 97.56 211 THR A C 1
ATOM 1578 O O . THR A 1 211 ? 10.57 -15.383 -1.072 1 97.56 211 THR A O 1
ATOM 1581 N N . ALA A 1 212 ? 9.094 -16.812 -0.231 1 96.31 212 ALA A N 1
ATOM 1582 C CA . ALA A 1 212 ? 9.508 -17.922 -1.092 1 96.31 212 ALA A CA 1
ATOM 1583 C C . ALA A 1 212 ? 9.305 -17.578 -2.564 1 96.31 212 ALA A C 1
ATOM 1585 O O . ALA A 1 212 ? 10.164 -17.859 -3.4 1 96.31 212 ALA A O 1
ATOM 1586 N N . LEU A 1 213 ? 8.117 -17.016 -2.875 1 96.62 213 LEU A N 1
ATOM 1587 C CA . LEU A 1 213 ? 7.824 -16.672 -4.262 1 96.62 213 LEU A CA 1
ATOM 1588 C C . LEU A 1 213 ? 8.797 -15.609 -4.773 1 96.62 213 LEU A C 1
ATOM 1590 O O . LEU A 1 213 ? 9.281 -15.703 -5.902 1 96.62 213 LEU A O 1
ATOM 1594 N N . PHE A 1 214 ? 9.094 -14.633 -3.957 1 98 214 PHE A N 1
ATOM 1595 C CA . PHE A 1 214 ? 10.031 -13.586 -4.344 1 98 214 PHE A CA 1
ATOM 1596 C C . PHE A 1 214 ? 11.414 -14.164 -4.613 1 98 214 PHE A C 1
ATOM 1598 O O . PHE A 1 214 ? 12.047 -13.828 -5.613 1 98 214 PHE A O 1
ATOM 1605 N N . GLU A 1 215 ? 11.875 -15.016 -3.771 1 97.25 215 GLU A N 1
ATOM 1606 C CA . GLU A 1 215 ? 13.219 -15.586 -3.871 1 97.25 215 GLU A CA 1
ATOM 1607 C C . GLU A 1 215 ? 13.328 -16.531 -5.066 1 97.25 215 GLU A C 1
ATOM 1609 O O . GLU A 1 215 ? 14.375 -16.609 -5.699 1 97.25 215 GLU A O 1
ATOM 1614 N N . ALA A 1 216 ? 12.289 -17.203 -5.352 1 97.94 216 ALA A N 1
ATOM 1615 C CA . ALA A 1 216 ? 12.328 -18.25 -6.371 1 97.94 216 ALA A CA 1
ATOM 1616 C C . ALA A 1 216 ? 12.086 -17.656 -7.762 1 97.94 216 ALA A C 1
ATOM 1618 O O . ALA A 1 216 ? 12.422 -18.297 -8.766 1 97.94 216 ALA A O 1
ATOM 1619 N N . ASN A 1 217 ? 11.438 -16.516 -7.891 1 98.44 217 ASN A N 1
ATOM 1620 C CA . ASN A 1 217 ? 11.078 -15.922 -9.18 1 98.44 217 ASN A CA 1
ATOM 1621 C C . ASN A 1 217 ? 12.289 -15.273 -9.844 1 98.44 217 ASN A C 1
ATOM 1623 O O . ASN A 1 217 ? 12.891 -14.359 -9.281 1 98.44 217 ASN A O 1
ATOM 1627 N N . PRO A 1 218 ? 12.664 -15.727 -11.023 1 98.06 218 PRO A N 1
ATOM 1628 C CA . PRO A 1 218 ? 13.883 -15.219 -11.656 1 98.06 218 PRO A CA 1
ATOM 1629 C C . PRO A 1 218 ? 13.773 -13.75 -12.062 1 98.06 218 PRO A C 1
ATOM 1631 O O . PRO A 1 218 ? 14.781 -13.125 -12.398 1 98.06 218 PRO A O 1
ATOM 1634 N N . TYR A 1 219 ? 12.633 -13.148 -12 1 97.88 219 TYR A N 1
ATOM 1635 C CA . TYR A 1 219 ? 12.43 -11.773 -12.461 1 97.88 219 TYR A CA 1
ATOM 1636 C C . TYR A 1 219 ? 12.258 -10.828 -11.281 1 97.88 219 TYR A C 1
ATOM 1638 O O . TYR A 1 219 ? 12.016 -9.633 -11.477 1 97.88 219 TYR A O 1
ATOM 1646 N N . SER A 1 220 ? 12.344 -11.281 -10.047 1 98.25 220 SER A N 1
ATOM 1647 C CA . SER A 1 220 ? 12.125 -10.469 -8.859 1 98.25 220 SER A CA 1
ATOM 1648 C C . SER A 1 220 ? 13.086 -9.281 -8.82 1 98.25 220 SER A C 1
ATOM 1650 O O . SER A 1 220 ? 12.672 -8.148 -8.578 1 98.25 220 SER A O 1
ATOM 1652 N N . GLN A 1 221 ? 14.344 -9.531 -9.094 1 98.31 221 GLN A N 1
ATOM 1653 C CA . GLN A 1 221 ? 15.344 -8.469 -9 1 98.31 221 GLN A CA 1
ATOM 1654 C C . GLN A 1 221 ? 15.156 -7.445 -10.117 1 98.31 221 GLN A C 1
ATOM 1656 O O . GLN A 1 221 ? 15.406 -6.254 -9.93 1 98.31 221 GLN A O 1
ATOM 1661 N N . ASP A 1 222 ? 14.773 -7.91 -11.273 1 98 222 ASP A N 1
ATOM 1662 C CA . ASP A 1 222 ? 14.453 -6.996 -12.367 1 98 222 ASP A CA 1
ATOM 1663 C C . ASP A 1 222 ? 13.289 -6.078 -11.992 1 98 222 ASP A C 1
ATOM 1665 O O . ASP A 1 222 ? 13.312 -4.887 -12.297 1 98 222 ASP A O 1
ATOM 1669 N N . ALA A 1 223 ? 12.266 -6.629 -11.352 1 97.88 223 ALA A N 1
ATOM 1670 C CA . ALA A 1 223 ? 11.117 -5.84 -10.906 1 97.88 223 ALA A CA 1
ATOM 1671 C C . ALA A 1 223 ? 11.547 -4.766 -9.906 1 97.88 223 ALA A C 1
ATOM 1673 O O . ALA A 1 223 ? 11.117 -3.617 -10 1 97.88 223 ALA A O 1
ATOM 1674 N N . VAL A 1 224 ? 12.445 -5.102 -8.969 1 98.56 224 VAL A N 1
ATOM 1675 C CA . VAL A 1 224 ? 12.953 -4.16 -7.977 1 98.56 224 VAL A CA 1
ATOM 1676 C C . VAL A 1 224 ? 13.734 -3.043 -8.672 1 98.56 224 VAL A C 1
ATOM 1678 O O . VAL A 1 224 ? 13.586 -1.869 -8.328 1 98.56 224 VAL A O 1
ATOM 1681 N N . ARG A 1 225 ? 14.555 -3.414 -9.633 1 98.06 225 ARG A N 1
ATOM 1682 C CA . ARG A 1 225 ? 15.328 -2.43 -10.375 1 98.06 225 ARG A CA 1
ATOM 1683 C C . ARG A 1 225 ? 14.414 -1.448 -11.102 1 98.06 225 ARG A C 1
ATOM 1685 O O . ARG A 1 225 ? 14.664 -0.24 -11.094 1 98.06 225 ARG A O 1
ATOM 1692 N N . GLN A 1 226 ? 13.414 -1.957 -11.727 1 97.44 226 GLN A N 1
ATOM 1693 C CA . GLN A 1 226 ? 12.461 -1.097 -12.414 1 97.44 226 GLN A CA 1
ATOM 1694 C C . GLN A 1 226 ? 11.773 -0.146 -11.438 1 97.44 226 GLN A C 1
ATOM 1696 O O . GLN A 1 226 ? 11.664 1.053 -11.703 1 97.44 226 GLN A O 1
ATOM 1701 N N . PHE A 1 227 ? 11.328 -0.67 -10.359 1 98.56 227 PHE A N 1
ATOM 1702 C CA . PHE A 1 227 ? 10.68 0.146 -9.344 1 98.56 227 PHE A CA 1
ATOM 1703 C C . PHE A 1 227 ? 11.602 1.266 -8.875 1 98.56 227 PHE A C 1
ATOM 1705 O O . PHE A 1 227 ? 11.164 2.406 -8.711 1 98.56 227 PHE A O 1
ATOM 1712 N N . ARG A 1 228 ? 12.852 0.948 -8.648 1 98.12 228 ARG A N 1
ATOM 1713 C CA . ARG A 1 228 ? 13.812 1.944 -8.203 1 98.12 228 ARG A CA 1
ATOM 1714 C C . ARG A 1 228 ? 13.906 3.102 -9.188 1 98.12 228 ARG A C 1
ATOM 1716 O O . ARG A 1 228 ? 14.039 4.262 -8.781 1 98.12 228 ARG A O 1
ATOM 1723 N N . SER A 1 229 ? 13.883 2.781 -10.406 1 97.88 229 SER A N 1
ATOM 1724 C CA . SER A 1 229 ? 13.922 3.824 -11.422 1 97.88 229 SER A CA 1
ATOM 1725 C C . SER A 1 229 ? 12.711 4.742 -11.328 1 97.88 229 SER A C 1
ATOM 1727 O O . SER A 1 229 ? 12.836 5.965 -11.422 1 97.88 229 SER A O 1
ATOM 1729 N N . TYR A 1 230 ? 11.547 4.184 -11.141 1 98.19 230 TYR A N 1
ATOM 1730 C CA . TYR A 1 230 ? 10.328 4.977 -11 1 98.19 230 TYR A CA 1
ATOM 1731 C C . TYR A 1 230 ? 10.352 5.785 -9.703 1 98.19 230 TYR A C 1
ATOM 1733 O O . TYR A 1 230 ? 9.898 6.93 -9.68 1 98.19 230 TYR A O 1
ATOM 1741 N N . LEU A 1 231 ? 10.859 5.148 -8.617 1 98.44 231 LEU A N 1
ATOM 1742 C CA . LEU A 1 231 ? 10.992 5.859 -7.352 1 98.44 231 LEU A CA 1
ATOM 1743 C C . LEU A 1 231 ? 11.906 7.07 -7.496 1 98.44 231 LEU A C 1
ATOM 1745 O O . LEU A 1 231 ? 11.617 8.141 -6.953 1 98.44 231 LEU A O 1
ATOM 1749 N N . ASN A 1 232 ? 12.992 6.898 -8.266 1 97.5 232 ASN A N 1
ATOM 1750 C CA . ASN A 1 232 ? 13.914 8.008 -8.523 1 97.5 232 ASN A CA 1
ATOM 1751 C C . ASN A 1 232 ? 13.227 9.141 -9.273 1 97.5 232 ASN A C 1
ATOM 1753 O O . ASN A 1 232 ? 13.43 10.312 -8.945 1 97.5 232 ASN A O 1
ATOM 1757 N N . LEU A 1 233 ? 12.477 8.828 -10.258 1 97.25 233 LEU A N 1
ATOM 1758 C CA . LEU A 1 233 ? 11.734 9.828 -11.023 1 97.25 233 LEU A CA 1
ATOM 1759 C C . LEU A 1 233 ? 10.742 10.57 -10.125 1 97.25 233 LEU A C 1
ATOM 1761 O O . LEU A 1 233 ? 10.641 11.797 -10.18 1 97.25 233 LEU A O 1
ATOM 1765 N N . ALA A 1 234 ? 10.039 9.812 -9.281 1 95.31 234 ALA A N 1
ATOM 1766 C CA . ALA A 1 234 ? 9.062 10.406 -8.375 1 95.31 234 ALA A CA 1
ATOM 1767 C C . ALA A 1 234 ? 9.742 11.352 -7.387 1 95.31 234 ALA A C 1
ATOM 1769 O O . ALA A 1 234 ? 9.281 12.484 -7.184 1 95.31 234 ALA A O 1
ATOM 1770 N N . ALA A 1 235 ? 10.828 10.898 -6.809 1 95.31 235 ALA A N 1
ATOM 1771 C CA . ALA A 1 235 ? 11.555 11.68 -5.809 1 95.31 235 ALA A CA 1
ATOM 1772 C C . ALA A 1 235 ? 12.156 12.938 -6.43 1 95.31 235 ALA A C 1
ATOM 1774 O O . ALA A 1 235 ? 12.391 13.93 -5.734 1 95.31 235 ALA A O 1
ATOM 1775 N N . ALA A 1 236 ? 12.383 12.953 -7.773 1 94.44 236 ALA A N 1
ATOM 1776 C CA . ALA A 1 236 ? 12.992 14.07 -8.484 1 94.44 236 ALA A CA 1
ATOM 1777 C C . ALA A 1 236 ? 11.945 15.102 -8.898 1 94.44 236 ALA A C 1
ATOM 1779 O O . ALA A 1 236 ? 12.281 16.156 -9.43 1 94.44 236 ALA A O 1
ATOM 1780 N N . GLY A 1 237 ? 10.648 14.836 -8.734 1 90.94 237 GLY A N 1
ATOM 1781 C CA . GLY A 1 237 ? 9.625 15.836 -8.984 1 90.94 237 GLY A CA 1
ATOM 1782 C C . GLY A 1 237 ? 8.781 15.523 -10.211 1 90.94 237 GLY A C 1
ATOM 1783 O O . GLY A 1 237 ? 8 16.359 -10.664 1 90.94 237 GLY A O 1
ATOM 1784 N N . ASP A 1 238 ? 8.93 14.367 -10.828 1 93.94 238 ASP A N 1
ATOM 1785 C CA . ASP A 1 238 ? 8.125 13.961 -11.977 1 93.94 238 ASP A CA 1
ATOM 1786 C C . ASP A 1 238 ? 6.832 13.281 -11.523 1 93.94 238 ASP A C 1
ATOM 1788 O O . ASP A 1 238 ? 6.473 12.219 -12.023 1 93.94 238 ASP A O 1
ATOM 1792 N N . MET A 1 239 ? 6.207 13.891 -10.578 1 94.75 239 MET A N 1
ATOM 1793 C CA . MET A 1 239 ? 5.066 13.266 -9.914 1 94.75 239 MET A CA 1
ATOM 1794 C C . MET A 1 239 ? 3.854 13.227 -10.836 1 94.75 239 MET A C 1
ATOM 1796 O O . MET A 1 239 ? 3.166 12.211 -10.93 1 94.75 239 MET A O 1
ATOM 1800 N N . ASP A 1 240 ? 3.611 14.273 -11.578 1 94.31 240 ASP A N 1
ATOM 1801 C CA . ASP A 1 240 ? 2.414 14.391 -12.398 1 94.31 240 ASP A CA 1
ATOM 1802 C C . ASP A 1 240 ? 2.369 13.289 -13.461 1 94.31 240 ASP A C 1
ATOM 1804 O O . ASP A 1 240 ? 1.339 12.641 -13.641 1 94.31 240 ASP A O 1
ATOM 1808 N N . ILE A 1 241 ? 3.488 13.078 -14.094 1 95.5 241 ILE A N 1
ATOM 1809 C CA . ILE A 1 241 ? 3.561 12.086 -15.164 1 95.5 241 ILE A CA 1
ATOM 1810 C C . ILE A 1 241 ? 3.371 10.688 -14.578 1 95.5 241 ILE A C 1
ATOM 1812 O O . ILE A 1 241 ? 2.693 9.844 -15.172 1 95.5 241 ILE A O 1
ATOM 1816 N N . LEU A 1 242 ? 3.938 10.461 -13.445 1 97.75 242 LEU A N 1
ATOM 1817 C CA . LEU A 1 242 ? 3.854 9.141 -12.836 1 97.75 242 LEU A CA 1
ATOM 1818 C C . LEU A 1 242 ? 2.449 8.883 -12.305 1 97.75 242 LEU A C 1
ATOM 1820 O O . LEU A 1 242 ? 1.96 7.75 -12.367 1 97.75 242 LEU A O 1
ATOM 1824 N N . VAL A 1 243 ? 1.786 9.906 -11.742 1 97.81 243 VAL A N 1
ATOM 1825 C CA . VAL A 1 243 ? 0.406 9.773 -11.289 1 97.81 243 VAL A CA 1
ATOM 1826 C C . VAL A 1 243 ? -0.495 9.422 -12.469 1 97.81 243 VAL A C 1
ATOM 1828 O O . VAL A 1 243 ? -1.371 8.562 -12.359 1 97.81 243 VAL A O 1
ATOM 1831 N N . GLU A 1 244 ? -0.263 10.062 -13.555 1 96.31 244 GLU A N 1
ATOM 1832 C CA . GLU A 1 244 ? -1.03 9.773 -14.758 1 96.31 244 GLU A CA 1
ATOM 1833 C C . GLU A 1 244 ? -0.826 8.328 -15.211 1 96.31 244 GLU A C 1
ATOM 1835 O O . GLU A 1 244 ? -1.786 7.641 -15.562 1 96.31 244 GLU A O 1
ATOM 1840 N N . LYS A 1 245 ? 0.397 7.891 -15.227 1 96.56 245 LYS A N 1
ATOM 1841 C CA . LYS A 1 245 ? 0.697 6.516 -15.609 1 96.56 245 LYS A CA 1
ATOM 1842 C C . LYS A 1 245 ? 0.045 5.527 -14.641 1 96.56 245 LYS A C 1
ATOM 1844 O O . LYS A 1 245 ? -0.539 4.527 -15.07 1 96.56 245 LYS A O 1
ATOM 1849 N N . ALA A 1 246 ? 0.121 5.793 -13.352 1 97.38 246 ALA A N 1
ATOM 1850 C CA . ALA A 1 246 ? -0.461 4.926 -12.328 1 97.38 246 ALA A CA 1
ATOM 1851 C C . ALA A 1 246 ? -1.977 4.84 -12.484 1 97.38 246 ALA A C 1
ATOM 1853 O O . ALA A 1 246 ? -2.578 3.805 -12.188 1 97.38 246 ALA A O 1
ATOM 1854 N N . ALA A 1 247 ? -2.621 5.91 -13.023 1 95.81 247 ALA A N 1
ATOM 1855 C CA . ALA A 1 247 ? -4.07 5.992 -13.172 1 95.81 247 ALA A CA 1
ATOM 1856 C C . ALA A 1 247 ? -4.582 4.945 -14.156 1 95.81 247 ALA A C 1
ATOM 1858 O O . ALA A 1 247 ? -5.781 4.66 -14.203 1 95.81 247 ALA A O 1
ATOM 1859 N N . TRP A 1 248 ? -3.682 4.391 -14.906 1 94.31 248 TRP A N 1
ATOM 1860 C CA . TRP A 1 248 ? -3.994 3.322 -15.852 1 94.31 248 TRP A CA 1
ATOM 1861 C C . TRP A 1 248 ? -4.754 2.191 -15.156 1 94.31 248 TRP A C 1
ATOM 1863 O O . TRP A 1 248 ? -5.629 1.565 -15.766 1 94.31 248 TRP A O 1
ATOM 1873 N N . TRP A 1 249 ? -4.52 1.937 -13.961 1 96.12 249 TRP A N 1
ATOM 1874 C CA . TRP A 1 249 ? -5.109 0.818 -13.234 1 96.12 249 TRP A CA 1
ATOM 1875 C C . TRP A 1 249 ? -6.602 1.036 -13.008 1 96.12 249 TRP A C 1
ATOM 1877 O O . TRP A 1 249 ? -7.34 0.087 -12.734 1 96.12 249 TRP A O 1
ATOM 1887 N N . TRP A 1 250 ? -7.09 2.281 -13.117 1 94.19 250 TRP A N 1
ATOM 1888 C CA . TRP A 1 250 ? -8.492 2.59 -12.859 1 94.19 250 TRP A CA 1
ATOM 1889 C C . TRP A 1 250 ? -9.188 3.066 -14.125 1 94.19 250 TRP A C 1
ATOM 1891 O O . TRP A 1 250 ? -10.281 3.639 -14.062 1 94.19 250 TRP A O 1
ATOM 1901 N N . ARG A 1 251 ? -8.625 3.092 -15.383 1 81.19 251 ARG A N 1
ATOM 1902 C CA . ARG A 1 251 ? -9.164 3.592 -16.641 1 81.19 251 ARG A CA 1
ATOM 1903 C C . ARG A 1 251 ? -10.453 2.861 -17.016 1 81.19 251 ARG A C 1
ATOM 1905 O O . ARG A 1 251 ? -11.328 3.428 -17.672 1 81.19 251 ARG A O 1
ATOM 1912 N N . GLY A 1 252 ? -10.602 1.506 -16.984 1 66.25 252 GLY A N 1
ATOM 1913 C CA . GLY A 1 252 ? -11.828 0.819 -17.344 1 66.25 252 GLY A CA 1
ATOM 1914 C C . GLY A 1 252 ? -12.953 1.02 -16.359 1 66.25 252 GLY A C 1
ATOM 1915 O O . GLY A 1 252 ? -14.094 0.62 -16.609 1 66.25 252 GLY A O 1
ATOM 1916 N N . ALA A 1 253 ? -12.742 1.27 -15.148 1 50.59 253 ALA A N 1
ATOM 1917 C CA . ALA A 1 253 ? -13.773 1.688 -14.195 1 50.59 253 ALA A CA 1
ATOM 1918 C C . ALA A 1 253 ? -14.383 3.023 -14.609 1 50.59 253 ALA A C 1
ATOM 1920 O O . ALA A 1 253 ? -13.742 4.07 -14.5 1 50.59 253 ALA A O 1
ATOM 1921 N N . SER A 1 254 ? -14.906 3.111 -15.711 1 38.88 254 SER A N 1
ATOM 1922 C CA . SER A 1 254 ? -15.711 4.242 -16.156 1 38.88 254 SER A CA 1
ATOM 1923 C C . SER A 1 254 ? -16.453 4.895 -14.992 1 38.88 254 SER A C 1
ATOM 1925 O O . SER A 1 254 ? -16.984 4.199 -14.125 1 38.88 254 SER A O 1
ATOM 1927 N N . TYR A 1 255 ? -16.141 6.141 -14.641 1 32.62 255 TYR A N 1
ATOM 1928 C CA . TYR A 1 255 ? -16.953 7.098 -13.914 1 32.62 255 TYR A CA 1
ATOM 1929 C C . TYR A 1 255 ? -18.438 6.934 -14.273 1 32.62 255 TYR A C 1
ATOM 1931 O O . TYR A 1 255 ? -18.859 7.367 -15.344 1 32.62 255 TYR A O 1
ATOM 1939 N N . GLU A 1 256 ? -19.141 5.973 -14.352 1 29.56 256 GLU A N 1
ATOM 1940 C CA . GLU A 1 256 ? -20.594 6.117 -14.281 1 29.56 256 GLU A CA 1
ATOM 1941 C C . GLU A 1 256 ? -21 7.121 -13.203 1 29.56 256 GLU A C 1
ATOM 1943 O O . GLU A 1 256 ? -20.906 6.836 -12.008 1 29.56 256 GLU A O 1
ATOM 1948 N N . GLU A 1 257 ? -20.719 8.281 -13.289 1 29.36 257 GLU A N 1
ATOM 1949 C CA . GLU A 1 257 ? -21.391 9.516 -12.898 1 29.36 257 GLU A CA 1
ATOM 1950 C C . GLU A 1 257 ? -22.891 9.422 -13.141 1 29.36 257 GLU A C 1
ATOM 1952 O O . GLU A 1 257 ? -23.391 9.805 -14.203 1 29.36 257 GLU A O 1
ATOM 1957 N N . GLU A 1 258 ? -23.609 8.312 -13.219 1 29.66 258 GLU A N 1
ATOM 1958 C CA . GLU A 1 258 ? -24.969 8.602 -12.773 1 29.66 258 GLU A CA 1
ATOM 1959 C C . GLU A 1 258 ? -24.969 9.219 -11.375 1 29.66 258 GLU A C 1
ATOM 1961 O O . GLU A 1 258 ? -25 8.5 -10.375 1 29.66 258 GLU A O 1
ATOM 1966 N N . CYS A 1 259 ? -24.125 10.016 -11.125 1 24.02 259 CYS A N 1
ATOM 1967 C CA . CYS A 1 259 ? -24.375 10.812 -9.93 1 24.02 259 CYS A CA 1
ATOM 1968 C C . CYS A 1 259 ? -25.828 11.312 -9.898 1 24.02 259 CYS A C 1
ATOM 1970 O O . CYS A 1 259 ? -26.516 11.273 -10.914 1 24.02 259 CYS A O 1
ATOM 1972 N N . TYR A 1 260 ? -26.062 12.406 -9.102 1 21.84 260 TYR A N 1
ATOM 1973 C CA . TYR A 1 260 ? -27.156 13.203 -8.562 1 21.84 260 TYR A CA 1
ATOM 1974 C C . TYR A 1 260 ? -27.906 13.93 -9.672 1 21.84 260 TYR A C 1
ATOM 1976 O O . TYR A 1 260 ? -27.344 14.812 -10.328 1 21.84 260 TYR A O 1
ATOM 1984 N N . GLU A 1 261 ? -28.562 13.359 -10.602 1 21.8 261 GLU A N 1
ATOM 1985 C CA . GLU A 1 261 ? -29.812 14.078 -10.859 1 21.8 261 GLU A CA 1
ATOM 1986 C C . GLU A 1 261 ? -30.438 14.578 -9.562 1 21.8 261 GLU A C 1
ATOM 1988 O O . GLU A 1 261 ? -31.5 14.102 -9.164 1 21.8 261 GLU A O 1
ATOM 1993 N N . ILE A 1 262 ? -29.797 14.836 -8.406 1 16.84 262 ILE A N 1
ATOM 1994 C CA . ILE A 1 262 ? -30.578 15.883 -7.754 1 16.84 262 ILE A CA 1
ATOM 1995 C C . ILE A 1 262 ? -30.266 17.234 -8.391 1 16.84 262 ILE A C 1
ATOM 1997 O O . ILE A 1 262 ? -29.094 17.578 -8.578 1 16.84 262 ILE A O 1
ATOM 2001 N N . MET B 1 1 ? -6.27 38.625 36.812 1 35.25 1 MET B N 1
ATOM 2002 C CA . MET B 1 1 ? -6.184 37.562 35.844 1 35.25 1 MET B CA 1
ATOM 2003 C C . MET B 1 1 ? -6.789 38 34.5 1 35.25 1 MET B C 1
ATOM 2005 O O . MET B 1 1 ? -7.973 38.344 34.438 1 35.25 1 MET B O 1
ATOM 2009 N N . SER B 1 2 ? -6.207 38.875 33.719 1 40 2 SER B N 1
ATOM 2010 C CA . SER B 1 2 ? -6.773 39.562 32.562 1 40 2 SER B CA 1
ATOM 2011 C C . SER B 1 2 ? -7.715 38.625 31.781 1 40 2 SER B C 1
ATOM 2013 O O . SER B 1 2 ? -7.418 37.469 31.578 1 40 2 SER B O 1
ATOM 2015 N N . ALA B 1 3 ? -8.859 38.719 31.844 1 44.69 3 ALA B N 1
ATOM 2016 C CA . ALA B 1 3 ? -9.938 37.938 31.234 1 44.69 3 ALA B CA 1
ATOM 2017 C C . ALA B 1 3 ? -9.594 37.531 29.797 1 44.69 3 ALA B C 1
ATOM 2019 O O . ALA B 1 3 ? -9.578 38.375 28.891 1 44.69 3 ALA B O 1
ATOM 2020 N N . MET B 1 4 ? -8.523 36.812 29.516 1 54.16 4 MET B N 1
ATOM 2021 C CA . MET B 1 4 ? -8.133 36.438 28.172 1 54.16 4 MET B CA 1
ATOM 2022 C C . MET B 1 4 ? -9.359 36.188 27.281 1 54.16 4 MET B C 1
ATOM 2024 O O . MET B 1 4 ? -10.266 35.469 27.656 1 54.16 4 MET B O 1
ATOM 2028 N N . SER B 1 5 ? -9.695 37.25 26.484 1 64.38 5 SER B N 1
ATOM 2029 C CA . SER B 1 5 ? -10.93 37.344 25.703 1 64.38 5 SER B CA 1
ATOM 2030 C C . SER B 1 5 ? -11.203 36.062 24.922 1 64.38 5 SER B C 1
ATOM 2032 O O . SER B 1 5 ? -10.305 35.531 24.266 1 64.38 5 SER B O 1
ATOM 2034 N N . ALA B 1 6 ? -12.203 35.344 25.219 1 86.31 6 ALA B N 1
ATOM 2035 C CA . ALA B 1 6 ? -12.727 34.125 24.594 1 86.31 6 ALA B CA 1
ATOM 2036 C C . ALA B 1 6 ? -12.859 34.312 23.078 1 86.31 6 ALA B C 1
ATOM 2038 O O . ALA B 1 6 ? -13.188 35.406 22.609 1 86.31 6 ALA B O 1
ATOM 2039 N N . ILE B 1 7 ? -12.273 33.438 22.297 1 96.44 7 ILE B N 1
ATOM 2040 C CA . ILE B 1 7 ? -12.477 33.406 20.859 1 96.44 7 ILE B CA 1
ATOM 2041 C C . ILE B 1 7 ? -13.969 33.312 20.547 1 96.44 7 ILE B C 1
ATOM 2043 O O . ILE B 1 7 ? -14.664 32.438 21.062 1 96.44 7 ILE B O 1
ATOM 2047 N N . GLN B 1 8 ? -14.461 34.25 19.766 1 97.88 8 GLN B N 1
ATOM 2048 C CA . GLN B 1 8 ? -15.875 34.25 19.391 1 97.88 8 GLN B CA 1
ATOM 2049 C C . GLN B 1 8 ? -16.047 34.219 17.875 1 97.88 8 GLN B C 1
ATOM 2051 O O . GLN B 1 8 ? -17 33.625 17.375 1 97.88 8 GLN B O 1
ATOM 2056 N N . THR B 1 9 ? -15.195 34.969 17.219 1 98.62 9 THR B N 1
ATOM 2057 C CA . THR B 1 9 ? -15.297 35.094 15.766 1 98.62 9 THR B CA 1
ATOM 2058 C C . THR B 1 9 ? -14.062 34.5 15.078 1 98.62 9 THR B C 1
ATOM 2060 O O . THR B 1 9 ? -12.938 34.875 15.414 1 98.62 9 THR B O 1
ATOM 2063 N N . ILE B 1 10 ? -14.305 33.625 14.094 1 98.88 10 ILE B N 1
ATOM 2064 C CA . ILE B 1 10 ? -13.242 32.906 13.391 1 98.88 10 ILE B CA 1
ATOM 2065 C C . ILE B 1 10 ? -13.328 33.219 11.891 1 98.88 10 ILE B C 1
ATOM 2067 O O . ILE B 1 10 ? -14.406 33.156 11.305 1 98.88 10 ILE B O 1
ATOM 2071 N N . LEU B 1 11 ? -12.203 33.562 11.297 1 98.88 11 LEU B N 1
ATOM 2072 C CA . LEU B 1 11 ? -12.117 33.812 9.867 1 98.88 11 LEU B CA 1
ATOM 2073 C C . LEU B 1 11 ? -11.258 32.781 9.156 1 98.88 11 LEU B C 1
ATOM 2075 O O . LEU B 1 11 ? -10.117 32.531 9.555 1 98.88 11 LEU B O 1
ATOM 2079 N N . PHE B 1 12 ? -11.852 32.188 8.133 1 98.88 12 PHE B N 1
ATOM 2080 C CA . PHE B 1 12 ? -11.094 31.297 7.262 1 98.88 12 PHE B CA 1
ATOM 2081 C C . PHE B 1 12 ? -10.609 32.031 6.023 1 98.88 12 PHE B C 1
ATOM 2083 O O . PHE B 1 12 ? -11.406 32.656 5.312 1 98.88 12 PHE B O 1
ATOM 2090 N N . ILE B 1 13 ? -9.305 32.031 5.793 1 98.81 13 ILE B N 1
ATOM 2091 C CA . ILE B 1 13 ? -8.75 32.406 4.492 1 98.81 13 ILE B CA 1
ATOM 2092 C C . ILE B 1 13 ? -8.617 31.141 3.627 1 98.81 13 ILE B C 1
ATOM 2094 O O . ILE B 1 13 ? -7.93 30.188 3.998 1 98.81 13 ILE B O 1
ATOM 2098 N N . GLY B 1 14 ? -9.164 31.125 2.439 1 98.31 14 GLY B N 1
ATOM 2099 C CA . GLY B 1 14 ? -9.391 29.891 1.711 1 98.31 14 GLY B CA 1
ATOM 2100 C C . GLY B 1 14 ? -10.664 29.172 2.135 1 98.31 14 GLY B C 1
ATOM 2101 O O . GLY B 1 14 ? -10.68 27.953 2.254 1 98.31 14 GLY B O 1
ATOM 2102 N N . GLY B 1 15 ? -11.609 29.984 2.412 1 98.38 15 GLY B N 1
ATOM 2103 C CA . GLY B 1 15 ? -12.82 29.516 3.053 1 98.38 15 GLY B CA 1
ATOM 2104 C C . GLY B 1 15 ? -13.617 28.562 2.184 1 98.38 15 GLY B C 1
ATOM 2105 O O . GLY B 1 15 ? -14.477 27.828 2.68 1 98.38 15 GLY B O 1
ATOM 2106 N N . ASN B 1 16 ? -13.359 28.484 0.911 1 97.88 16 ASN B N 1
ATOM 2107 C CA . ASN B 1 16 ? -14.109 27.641 -0.001 1 97.88 16 ASN B CA 1
ATOM 2108 C C . ASN B 1 16 ? -13.391 26.312 -0.243 1 97.88 16 ASN B C 1
ATOM 2110 O O . ASN B 1 16 ? -13.906 25.438 -0.955 1 97.88 16 ASN B O 1
ATOM 2114 N N . GLY B 1 17 ? -12.273 26.141 0.355 1 97.44 17 GLY B N 1
ATOM 2115 C CA . GLY B 1 17 ? -11.555 24.891 0.219 1 97.44 17 GLY B CA 1
ATOM 2116 C C . GLY B 1 17 ? -12.25 23.734 0.919 1 97.44 17 GLY B C 1
ATOM 2117 O O . GLY B 1 17 ? -13.055 23.938 1.828 1 97.44 17 GLY B O 1
ATOM 2118 N N . ALA B 1 18 ? -11.906 22.547 0.575 1 96.88 18 ALA B N 1
ATOM 2119 C CA . ALA B 1 18 ? -12.578 21.344 1.05 1 96.88 18 ALA B CA 1
ATOM 2120 C C . ALA B 1 18 ? -12.477 21.219 2.568 1 96.88 18 ALA B C 1
ATOM 2122 O O . ALA B 1 18 ? -13.477 20.953 3.242 1 96.88 18 ALA B O 1
ATOM 2123 N N . MET B 1 19 ? -11.289 21.453 3.115 1 97.81 19 MET B N 1
ATOM 2124 C CA . MET B 1 19 ? -11.125 21.312 4.559 1 97.81 19 MET B CA 1
ATOM 2125 C C . MET B 1 19 ? -11.852 22.422 5.297 1 97.81 19 MET B C 1
ATOM 2127 O O . MET B 1 19 ? -12.43 22.203 6.363 1 97.81 19 MET B O 1
ATOM 2131 N N . ALA B 1 20 ? -11.789 23.656 4.758 1 98.69 20 ALA B N 1
ATOM 2132 C CA . ALA B 1 20 ? -12.531 24.766 5.371 1 98.69 20 ALA B CA 1
ATOM 2133 C C . ALA B 1 20 ? -14.031 24.469 5.375 1 98.69 20 ALA B C 1
ATOM 2135 O O . ALA B 1 20 ? -14.711 24.719 6.371 1 98.69 20 ALA B O 1
ATOM 2136 N N . ARG B 1 21 ? -14.508 23.953 4.289 1 98.25 21 ARG B N 1
ATOM 2137 C CA . ARG B 1 21 ? -15.922 23.625 4.184 1 98.25 21 ARG B CA 1
ATOM 2138 C C . ARG B 1 21 ? -16.328 22.547 5.184 1 98.25 21 ARG B C 1
ATOM 2140 O O . ARG B 1 21 ? -17.484 22.469 5.598 1 98.25 21 ARG B O 1
ATOM 2147 N N . PHE B 1 22 ? -15.398 21.734 5.527 1 98.31 22 PHE B N 1
ATOM 2148 C CA . PHE B 1 22 ? -15.641 20.719 6.535 1 98.31 22 PHE B CA 1
ATOM 2149 C C . PHE B 1 22 ? -15.641 21.312 7.934 1 98.31 22 PHE B C 1
ATOM 2151 O O . PHE B 1 22 ? -16.5 20.984 8.758 1 98.31 22 PHE B O 1
ATOM 2158 N N . LEU B 1 23 ? -14.734 22.234 8.234 1 98.75 23 LEU B N 1
ATOM 2159 C CA . LEU B 1 23 ? -14.5 22.734 9.586 1 98.75 23 LEU B CA 1
ATOM 2160 C C . LEU B 1 23 ? -15.477 23.844 9.938 1 98.75 23 LEU B C 1
ATOM 2162 O O . LEU B 1 23 ? -15.898 23.969 11.086 1 98.75 23 LEU B O 1
ATOM 2166 N N . GLN B 1 24 ? -15.836 24.672 8.961 1 98.81 24 GLN B N 1
ATOM 2167 C CA . GLN B 1 24 ? -16.656 25.859 9.211 1 98.81 24 GLN B CA 1
ATOM 2168 C C . GLN B 1 24 ? -17.984 25.5 9.859 1 98.81 24 GLN B C 1
ATOM 2170 O O . GLN B 1 24 ? -18.328 26.016 10.922 1 98.81 24 GLN B O 1
ATOM 2175 N N . PRO B 1 25 ? -18.766 24.516 9.312 1 98.62 25 PRO B N 1
ATOM 2176 C CA . PRO B 1 25 ? -20.047 24.172 9.953 1 98.62 25 PRO B CA 1
ATOM 2177 C C . PRO B 1 25 ? -19.859 23.609 11.359 1 98.62 25 PRO B C 1
ATOM 2179 O O . PRO B 1 25 ? -20.703 23.828 12.234 1 98.62 25 PRO B O 1
ATOM 2182 N N . ARG B 1 26 ? -18.797 22.906 11.633 1 98.38 26 ARG B N 1
ATOM 2183 C CA . ARG B 1 26 ? -18.516 22.344 12.953 1 98.38 26 ARG B CA 1
ATOM 2184 C C . ARG B 1 26 ? -18.25 23.453 13.969 1 98.38 26 ARG B C 1
ATOM 2186 O O . ARG B 1 26 ? -18.719 23.375 15.109 1 98.38 26 ARG B O 1
ATOM 2193 N N . LEU B 1 27 ? -17.547 24.406 13.531 1 98.81 27 LEU B N 1
ATOM 2194 C CA . LEU B 1 27 ? -17.25 25.531 14.414 1 98.81 27 LEU B CA 1
ATOM 2195 C C . LEU B 1 27 ? -18.5 26.359 14.68 1 98.81 27 LEU B C 1
ATOM 2197 O O . LEU B 1 27 ? -18.703 26.828 15.805 1 98.81 27 LEU B O 1
ATOM 2201 N N . GLU B 1 28 ? -19.328 26.516 13.672 1 98.81 28 GLU B N 1
ATOM 2202 C CA . GLU B 1 28 ? -20.609 27.203 13.859 1 98.81 28 GLU B CA 1
ATOM 2203 C C . GLU B 1 28 ? -21.484 26.453 14.844 1 98.81 28 GLU B C 1
ATOM 2205 O O . GLU B 1 28 ? -22.094 27.047 15.727 1 98.81 28 GLU B O 1
ATOM 2210 N N . GLU B 1 29 ? -21.516 25.188 14.664 1 98.5 29 GLU B N 1
ATOM 2211 C CA . GLU B 1 29 ? -22.297 24.344 15.562 1 98.5 29 GLU B CA 1
ATOM 2212 C C . GLU B 1 29 ? -21.781 24.438 17 1 98.5 29 GLU B C 1
ATOM 2214 O O . GLU B 1 29 ? -22.562 24.312 17.953 1 98.5 29 GLU B O 1
ATOM 2219 N N . ALA B 1 30 ? -20.531 24.688 17.156 1 98.25 30 ALA B N 1
ATOM 2220 C CA . ALA B 1 30 ? -19.906 24.797 18.469 1 98.25 30 ALA B CA 1
ATOM 2221 C C . ALA B 1 30 ? -20.156 26.172 19.062 1 98.25 30 ALA B C 1
ATOM 2223 O O . ALA B 1 30 ? -19.734 26.453 20.203 1 98.25 30 ALA B O 1
ATOM 2224 N N . GLY B 1 31 ? -20.766 27.109 18.312 1 98.06 31 GLY B N 1
ATOM 2225 C CA . GLY B 1 31 ? -21.203 28.375 18.875 1 98.06 31 GLY B CA 1
ATOM 2226 C C . GLY B 1 31 ? -20.359 29.562 18.422 1 98.06 31 GLY B C 1
ATOM 2227 O O . GLY B 1 31 ? -20.516 30.672 18.922 1 98.06 31 GLY B O 1
ATOM 2228 N N . TYR B 1 32 ? -19.5 29.344 17.484 1 98.69 32 TYR B N 1
ATOM 2229 C CA . TYR B 1 32 ? -18.641 30.422 17.016 1 98.69 32 TYR B CA 1
ATOM 2230 C C . TYR B 1 32 ? -19.25 31.125 15.805 1 98.69 32 TYR B C 1
ATOM 2232 O O . TYR B 1 32 ? -19.969 30.5 15.008 1 98.69 32 TYR B O 1
ATOM 2240 N N . ALA B 1 33 ? -19 32.438 15.719 1 98.62 33 ALA B N 1
ATOM 2241 C CA . ALA B 1 33 ? -19.25 33.156 14.461 1 98.62 33 ALA B CA 1
ATOM 2242 C C . ALA B 1 33 ? -18.141 32.844 13.453 1 98.62 33 ALA B C 1
ATOM 2244 O O . ALA B 1 33 ? -16.969 33.094 13.734 1 98.62 33 ALA B O 1
ATOM 2245 N N . VAL B 1 34 ? -18.516 32.344 12.305 1 98.81 34 VAL B N 1
ATOM 2246 C CA . VAL B 1 34 ? -17.5 31.922 11.344 1 98.81 34 VAL B CA 1
ATOM 2247 C C . VAL B 1 34 ? -17.672 32.688 10.039 1 98.81 34 VAL B C 1
ATOM 2249 O O . VAL B 1 34 ? -18.797 32.844 9.547 1 98.81 34 VAL B O 1
ATOM 2252 N N . ARG B 1 35 ? -16.609 33.25 9.523 1 98.5 35 ARG B N 1
ATOM 2253 C CA . ARG B 1 35 ? -16.531 33.906 8.219 1 98.5 35 ARG B CA 1
ATOM 2254 C C . ARG B 1 35 ? -15.516 33.188 7.324 1 98.5 35 ARG B C 1
ATOM 2256 O O . ARG B 1 35 ? -14.57 32.562 7.816 1 98.5 35 ARG B O 1
ATOM 2263 N N . GLY B 1 36 ? -15.742 33.25 6.059 1 98.19 36 GLY B N 1
ATOM 2264 C CA . GLY B 1 36 ? -14.805 32.719 5.09 1 98.19 36 GLY B CA 1
ATOM 2265 C C . GLY B 1 36 ? -14.594 33.625 3.893 1 98.19 36 GLY B C 1
ATOM 2266 O O . GLY B 1 36 ? -15.539 34.25 3.398 1 98.19 36 GLY B O 1
ATOM 2267 N N . VAL B 1 37 ? -13.383 33.75 3.486 1 98.06 37 VAL B N 1
ATOM 2268 C CA . VAL B 1 37 ? -13.062 34.469 2.246 1 98.06 37 VAL B CA 1
ATOM 2269 C C . VAL B 1 37 ? -12.164 33.594 1.375 1 98.06 37 VAL B C 1
ATOM 2271 O O . VAL B 1 37 ? -11.492 32.688 1.875 1 98.06 37 VAL B O 1
ATOM 2274 N N . ASP B 1 38 ? -12.156 33.844 0.172 1 97.5 38 ASP B N 1
ATOM 2275 C CA . ASP B 1 38 ? -11.328 33.125 -0.799 1 97.5 38 ASP B CA 1
ATOM 2276 C C . ASP B 1 38 ? -10.852 34.062 -1.901 1 97.5 38 ASP B C 1
ATOM 2278 O O . ASP B 1 38 ? -11.172 35.25 -1.891 1 97.5 38 ASP B O 1
ATOM 2282 N N . LYS B 1 39 ? -9.953 33.562 -2.732 1 93.88 39 LYS B N 1
ATOM 2283 C CA . LYS B 1 39 ? -9.43 34.375 -3.822 1 93.88 39 LYS B CA 1
ATOM 2284 C C . LYS B 1 39 ? -10.531 35.219 -4.453 1 93.88 39 LYS B C 1
ATOM 2286 O O . LYS B 1 39 ? -11.672 34.75 -4.574 1 93.88 39 LYS B O 1
ATOM 2291 N N . PRO B 1 40 ? -10.188 36.375 -4.875 1 92.56 40 PRO B N 1
ATOM 2292 C CA . PRO B 1 40 ? -8.859 36.938 -5.113 1 92.56 40 PRO B CA 1
ATOM 2293 C C . PRO B 1 40 ? -8.305 37.656 -3.889 1 92.56 40 PRO B C 1
ATOM 2295 O O . PRO B 1 40 ? -7.203 38.219 -3.939 1 92.56 40 PRO B O 1
ATOM 2298 N N . LEU B 1 41 ? -9.031 37.719 -2.73 1 93.69 41 LEU B N 1
ATOM 2299 C CA . LEU B 1 41 ? -8.586 38.312 -1.474 1 93.69 41 LEU B CA 1
ATOM 2300 C C . LEU B 1 41 ? -8.289 39.812 -1.646 1 93.69 41 LEU B C 1
ATOM 2302 O O . LEU B 1 41 ? -7.219 40.281 -1.266 1 93.69 41 LEU B O 1
ATOM 2306 N N . ASP B 1 42 ? -9.227 40.5 -2.1 1 92.25 42 ASP B N 1
ATOM 2307 C CA . ASP B 1 42 ? -9.047 41.938 -2.303 1 92.25 42 ASP B CA 1
ATOM 2308 C C . ASP B 1 42 ? -9.117 42.688 -0.979 1 92.25 42 ASP B C 1
ATOM 2310 O O . ASP B 1 42 ? -9.648 42.156 0.008 1 92.25 42 ASP B O 1
ATOM 2314 N N . GLY B 1 43 ? -8.625 43.906 -1.008 1 91.62 43 GLY B N 1
ATOM 2315 C CA . GLY B 1 43 ? -8.477 44.688 0.203 1 91.62 43 GLY B CA 1
ATOM 2316 C C . GLY B 1 43 ? -9.789 45 0.899 1 91.62 43 GLY B C 1
ATOM 2317 O O . GLY B 1 43 ? -9.891 44.875 2.121 1 91.62 43 GLY B O 1
ATOM 2318 N N . GLU B 1 44 ? -10.789 45.312 0.239 1 93.12 44 GLU B N 1
ATOM 2319 C CA . GLU B 1 44 ? -12.078 45.656 0.839 1 93.12 44 GLU B CA 1
ATOM 2320 C C . GLU B 1 44 ? -12.719 44.406 1.479 1 93.12 44 GLU B C 1
ATOM 2322 O O . GLU B 1 44 ? -13.25 44.5 2.59 1 93.12 44 GLU B O 1
ATOM 2327 N N . GLN B 1 45 ? -12.648 43.344 0.736 1 94.69 45 GLN B N 1
ATOM 2328 C CA . GLN B 1 45 ? -13.148 42.094 1.268 1 94.69 45 GLN B CA 1
ATOM 2329 C C . GLN B 1 45 ? -12.438 41.719 2.564 1 94.69 45 GLN B C 1
ATOM 2331 O O . GLN B 1 45 ? -13.086 41.344 3.551 1 94.69 45 GLN B O 1
ATOM 2336 N N . LEU B 1 46 ? -11.203 41.844 2.561 1 97.44 46 LEU B N 1
ATOM 2337 C CA . LEU B 1 46 ? -10.383 41.438 3.707 1 97.44 46 LEU B CA 1
ATOM 2338 C C . LEU B 1 46 ? -10.633 42.375 4.891 1 97.44 46 LEU B C 1
ATOM 2340 O O . LEU B 1 46 ? -10.703 41.938 6.035 1 97.44 46 LEU B O 1
ATOM 2344 N N . ARG B 1 47 ? -10.727 43.656 4.641 1 96.62 47 ARG B N 1
ATOM 2345 C CA . ARG B 1 47 ? -11 44.656 5.695 1 96.62 47 ARG B CA 1
ATOM 2346 C C . ARG B 1 47 ? -12.297 44.312 6.422 1 96.62 47 ARG B C 1
ATOM 2348 O O . ARG B 1 47 ? -12.352 44.344 7.652 1 96.62 47 ARG B O 1
ATOM 2355 N N . THR B 1 48 ? -13.289 44 5.664 1 96.75 48 THR B N 1
ATOM 2356 C CA . THR B 1 48 ? -14.602 43.688 6.227 1 96.75 48 THR B CA 1
ATOM 2357 C C . THR B 1 48 ? -14.562 42.375 6.961 1 96.75 48 THR B C 1
ATOM 2359 O O . THR B 1 48 ? -15.016 42.25 8.102 1 96.75 48 THR B O 1
ATOM 2362 N N . ALA B 1 49 ? -14.008 41.406 6.379 1 97.62 49 ALA B N 1
ATOM 2363 C CA . ALA B 1 49 ? -14.008 40.031 6.914 1 97.62 49 ALA B CA 1
ATOM 2364 C C . ALA B 1 49 ? -13.164 39.938 8.18 1 97.62 49 ALA B C 1
ATOM 2366 O O . ALA B 1 49 ? -13.492 39.188 9.094 1 97.62 49 ALA B O 1
ATOM 2367 N N . ALA B 1 50 ? -12.109 40.688 8.273 1 97.81 50 ALA B N 1
ATOM 2368 C CA . ALA B 1 50 ? -11.141 40.562 9.359 1 97.81 50 ALA B CA 1
ATOM 2369 C C . ALA B 1 50 ? -11.539 41.406 10.562 1 97.81 50 ALA B C 1
ATOM 2371 O O . ALA B 1 50 ? -10.945 41.281 11.641 1 97.81 50 ALA B O 1
ATOM 2372 N N . SER B 1 51 ? -12.531 42.219 10.352 1 96.38 51 SER B N 1
ATOM 2373 C CA . SER B 1 51 ? -12.922 43.125 11.422 1 96.38 51 SER B CA 1
ATOM 2374 C C . SER B 1 51 ? -13.406 42.344 12.648 1 96.38 51 SER B C 1
ATOM 2376 O O . SER B 1 51 ? -14.344 41.562 12.555 1 96.38 51 SER B O 1
ATOM 2378 N N . GLY B 1 52 ? -12.703 42.5 13.766 1 95.94 52 GLY B N 1
ATOM 2379 C CA . GLY B 1 52 ? -13.141 41.969 15.047 1 95.94 52 GLY B CA 1
ATOM 2380 C C . GLY B 1 52 ? -12.914 40.469 15.188 1 95.94 52 GLY B C 1
ATOM 2381 O O . GLY B 1 52 ? -13.492 39.812 16.062 1 95.94 52 GLY B O 1
ATOM 2382 N N . VAL B 1 53 ? -12.133 39.938 14.336 1 98 53 VAL B N 1
ATOM 2383 C CA . VAL B 1 53 ? -11.906 38.5 14.406 1 98 53 VAL B CA 1
ATOM 2384 C C . VAL B 1 53 ? -10.938 38.188 15.539 1 98 53 VAL B C 1
ATOM 2386 O O . VAL B 1 53 ? -10.031 38.969 15.828 1 98 53 VAL B O 1
ATOM 2389 N N . ASP B 1 54 ? -11.172 37 16.141 1 98.25 54 ASP B N 1
ATOM 2390 C CA . ASP B 1 54 ? -10.328 36.562 17.25 1 98.25 54 ASP B CA 1
ATOM 2391 C C . ASP B 1 54 ? -9.336 35.5 16.781 1 98.25 54 ASP B C 1
ATOM 2393 O O . ASP B 1 54 ? -8.297 35.312 17.406 1 98.25 54 ASP B O 1
ATOM 2397 N N . LEU B 1 55 ? -9.711 34.781 15.773 1 98.75 55 LEU B N 1
ATOM 2398 C CA . LEU B 1 55 ? -8.914 33.688 15.234 1 98.75 55 LEU B CA 1
ATOM 2399 C C . LEU B 1 55 ? -8.977 33.688 13.711 1 98.75 55 LEU B C 1
ATOM 2401 O O . LEU B 1 55 ? -10.07 33.719 13.133 1 98.75 55 LEU B O 1
ATOM 2405 N N . VAL B 1 56 ? -7.836 33.719 13.047 1 98.88 56 VAL B N 1
ATOM 2406 C CA . VAL B 1 56 ? -7.723 33.562 11.602 1 98.88 56 VAL B CA 1
ATOM 2407 C C . VAL B 1 56 ? -7.07 32.25 11.273 1 98.88 56 VAL B C 1
ATOM 2409 O O . VAL B 1 56 ? -6.008 31.906 11.805 1 98.88 56 VAL B O 1
ATOM 2412 N N . ILE B 1 57 ? -7.715 31.484 10.422 1 98.94 57 ILE B N 1
ATOM 2413 C CA . ILE B 1 57 ? -7.211 30.172 10.008 1 98.94 57 ILE B CA 1
ATOM 2414 C C . ILE B 1 57 ? -6.879 30.203 8.523 1 98.94 57 ILE B C 1
ATOM 2416 O O . ILE B 1 57 ? -7.77 30.391 7.684 1 98.94 57 ILE B O 1
ATOM 2420 N N . LEU B 1 58 ? -5.629 30.062 8.211 1 98.88 58 LEU B N 1
ATOM 2421 C CA . LEU B 1 58 ? -5.207 29.891 6.824 1 98.88 58 LEU B CA 1
ATOM 2422 C C . LEU B 1 58 ? -5.508 28.484 6.336 1 98.88 58 LEU B C 1
ATOM 2424 O O . LEU B 1 58 ? -4.895 27.516 6.797 1 98.88 58 LEU B O 1
ATOM 2428 N N . ALA B 1 59 ? -6.41 28.359 5.465 1 98.69 59 ALA B N 1
ATOM 2429 C CA . ALA B 1 59 ? -6.785 27.109 4.816 1 98.69 59 ALA B CA 1
ATOM 2430 C C . ALA B 1 59 ? -6.48 27.156 3.324 1 98.69 59 ALA B C 1
ATOM 2432 O O . ALA B 1 59 ? -7.371 26.938 2.496 1 98.69 59 ALA B O 1
ATOM 2433 N N . VAL B 1 60 ? -5.238 27.422 2.959 1 98.19 60 VAL B N 1
ATOM 2434 C CA . VAL B 1 60 ? -4.762 27.547 1.585 1 98.19 60 VAL B CA 1
ATOM 2435 C C . VAL B 1 60 ? -3.652 26.516 1.333 1 98.19 60 VAL B C 1
ATOM 2437 O O . VAL B 1 60 ? -3.066 25.984 2.277 1 98.19 60 VAL B O 1
ATOM 2440 N N . PRO B 1 61 ? -3.373 26.188 0.121 1 96.81 61 PRO B N 1
ATOM 2441 C CA . PRO B 1 61 ? -2.262 25.281 -0.164 1 96.81 61 PRO B CA 1
ATOM 2442 C C . PRO B 1 61 ? -0.925 25.797 0.36 1 96.81 61 PRO B C 1
ATOM 2444 O O . PRO B 1 61 ? -0.685 27 0.362 1 96.81 61 PRO B O 1
ATOM 2447 N N . VAL B 1 62 ? -0.093 24.891 0.717 1 97.81 62 VAL B N 1
ATOM 2448 C CA . VAL B 1 62 ? 1.196 25.203 1.328 1 97.81 62 VAL B CA 1
ATOM 2449 C C . VAL B 1 62 ? 1.968 26.172 0.444 1 97.81 62 VAL B C 1
ATOM 2451 O O . VAL B 1 62 ? 2.465 27.203 0.924 1 97.81 62 VAL B O 1
ATOM 2454 N N . PRO B 1 63 ? 1.982 26 -0.881 1 96.44 63 PRO B N 1
ATOM 2455 C CA . PRO B 1 63 ? 2.787 26.906 -1.707 1 96.44 63 PRO B CA 1
ATOM 2456 C C . PRO B 1 63 ? 2.227 28.312 -1.75 1 96.44 63 PRO B C 1
ATOM 2458 O O . PRO B 1 63 ? 2.941 29.25 -2.111 1 96.44 63 PRO B O 1
ATOM 2461 N N . ALA B 1 64 ? 1.029 28.484 -1.379 1 97.62 64 ALA B N 1
ATOM 2462 C CA . ALA B 1 64 ? 0.368 29.781 -1.48 1 97.62 64 ALA B CA 1
ATOM 2463 C C . ALA B 1 64 ? 0.481 30.562 -0.173 1 97.62 64 ALA B C 1
ATOM 2465 O O . ALA B 1 64 ? 0.15 31.75 -0.118 1 97.62 64 ALA B O 1
ATOM 2466 N N . VAL B 1 65 ? 1.009 30 0.891 1 98.5 65 VAL B N 1
ATOM 2467 C CA . VAL B 1 65 ? 0.937 30.531 2.246 1 98.5 65 VAL B CA 1
ATOM 2468 C C . VAL B 1 65 ? 1.618 31.906 2.301 1 98.5 65 VAL B C 1
ATOM 2470 O O . VAL B 1 65 ? 1.03 32.875 2.773 1 98.5 65 VAL B O 1
ATOM 2473 N N . GLU B 1 66 ? 2.783 32 1.772 1 98.38 66 GLU B N 1
ATOM 2474 C CA . GLU B 1 66 ? 3.543 33.25 1.897 1 98.38 66 GLU B CA 1
ATOM 2475 C C . GLU B 1 66 ? 2.846 34.375 1.176 1 98.38 66 GLU B C 1
ATOM 2477 O O . GLU B 1 66 ? 2.668 35.469 1.744 1 98.38 66 GLU B O 1
ATOM 2482 N N . GLU B 1 67 ? 2.439 34.125 -0.058 1 98.06 67 GLU B N 1
ATOM 2483 C CA . GLU B 1 67 ? 1.753 35.125 -0.843 1 98.06 67 GLU B CA 1
ATOM 2484 C C . GLU B 1 67 ? 0.459 35.594 -0.165 1 98.06 67 GLU B C 1
ATOM 2486 O O . GLU B 1 67 ? 0.135 36.781 -0.147 1 98.06 67 GLU B O 1
ATOM 2491 N N . VAL B 1 68 ? -0.25 34.688 0.379 1 98.56 68 VAL B N 1
ATOM 2492 C CA . VAL B 1 68 ? -1.521 34.938 1.041 1 98.56 68 VAL B CA 1
ATOM 2493 C C . VAL B 1 68 ? -1.276 35.781 2.303 1 98.56 68 VAL B C 1
ATOM 2495 O O . VAL B 1 68 ? -2.012 36.719 2.586 1 98.56 68 VAL B O 1
ATOM 2498 N N . LEU B 1 69 ? -0.248 35.469 3.055 1 98.69 69 LEU B N 1
ATOM 2499 C CA . LEU B 1 69 ? 0.089 36.188 4.27 1 98.69 69 LEU B CA 1
ATOM 2500 C C . LEU B 1 69 ? 0.392 37.656 3.955 1 98.69 69 LEU B C 1
ATOM 2502 O O . LEU B 1 69 ? -0.061 38.562 4.668 1 98.69 69 LEU B O 1
ATOM 2506 N N . ALA B 1 70 ? 1.096 37.875 2.904 1 97.75 70 ALA B N 1
ATOM 2507 C CA . ALA B 1 70 ? 1.441 39.219 2.498 1 97.75 70 ALA B CA 1
ATOM 2508 C C . ALA B 1 70 ? 0.187 40.062 2.234 1 97.75 70 ALA B C 1
ATOM 2510 O O . ALA B 1 70 ? 0.155 41.25 2.527 1 97.75 70 ALA B O 1
ATOM 2511 N N . LYS B 1 71 ? -0.814 39.406 1.757 1 97.44 71 LYS B N 1
ATOM 2512 C CA . LYS B 1 71 ? -2.059 40.094 1.409 1 97.44 71 LYS B CA 1
ATOM 2513 C C . LYS B 1 71 ? -2.959 40.25 2.631 1 97.44 71 LYS B C 1
ATOM 2515 O O . LYS B 1 71 ? -3.623 41.281 2.793 1 97.44 71 LYS B O 1
ATOM 2520 N N . VAL B 1 72 ? -2.982 39.312 3.543 1 98.25 72 VAL B N 1
ATOM 2521 C CA . VAL B 1 72 ? -4.031 39.188 4.547 1 98.25 72 VAL B CA 1
ATOM 2522 C C . VAL B 1 72 ? -3.596 39.844 5.848 1 98.25 72 VAL B C 1
ATOM 2524 O O . VAL B 1 72 ? -4.41 40.469 6.539 1 98.25 72 VAL B O 1
ATOM 2527 N N . VAL B 1 73 ? -2.348 39.812 6.242 1 98.19 73 VAL B N 1
ATOM 2528 C CA . VAL B 1 73 ? -1.847 40.156 7.57 1 98.19 73 VAL B CA 1
ATOM 2529 C C . VAL B 1 73 ? -2.107 41.625 7.863 1 98.19 73 VAL B C 1
ATOM 2531 O O . VAL B 1 73 ? -2.457 42 8.992 1 98.19 73 VAL B O 1
ATOM 2534 N N . PRO B 1 74 ? -2.002 42.531 6.828 1 97.62 74 PRO B N 1
ATOM 2535 C CA . PRO B 1 74 ? -2.258 43.938 7.094 1 97.62 74 PRO B CA 1
ATOM 2536 C C . PRO B 1 74 ? -3.662 44.188 7.641 1 97.62 74 PRO B C 1
ATOM 2538 O O . PRO B 1 74 ? -3.916 45.25 8.242 1 97.62 74 PRO B O 1
ATOM 2541 N N . PHE B 1 75 ? -4.559 43.281 7.453 1 98.06 75 PHE B N 1
ATOM 2542 C CA . PHE B 1 75 ? -5.945 43.469 7.848 1 98.06 75 PHE B CA 1
ATOM 2543 C C . PHE B 1 75 ? -6.262 42.719 9.125 1 98.06 75 PHE B C 1
ATOM 2545 O O . PHE B 1 75 ? -7.328 42.906 9.719 1 98.06 75 PHE B O 1
ATOM 2552 N N . VAL B 1 76 ? -5.398 41.844 9.664 1 97.75 76 VAL B N 1
ATOM 2553 C CA . VAL B 1 76 ? -5.637 41 10.828 1 97.75 76 VAL B CA 1
ATOM 2554 C C . VAL B 1 76 ? -5.418 41.812 12.102 1 97.75 76 VAL B C 1
ATOM 2556 O O . VAL B 1 76 ? -4.367 42.438 12.281 1 97.75 76 VAL B O 1
ATOM 2559 N N . PRO B 1 77 ? -6.426 41.781 13 1 96.94 77 PRO B N 1
ATOM 2560 C CA . PRO B 1 77 ? -6.211 42.469 14.281 1 96.94 77 PRO B CA 1
ATOM 2561 C C . PRO B 1 77 ? -4.992 41.938 15.031 1 96.94 77 PRO B C 1
ATOM 2563 O O . PRO B 1 77 ? -4.742 40.75 15.039 1 96.94 77 PRO B O 1
ATOM 2566 N N . ALA B 1 78 ? -4.301 42.812 15.688 1 95.31 78 ALA B N 1
ATOM 2567 C CA . ALA B 1 78 ? -3.092 42.438 16.422 1 95.31 78 ALA B CA 1
ATOM 2568 C C . ALA B 1 78 ? -3.402 41.438 17.547 1 95.31 78 ALA B C 1
ATOM 2570 O O . ALA B 1 78 ? -2.568 40.594 17.875 1 95.31 78 ALA B O 1
ATOM 2571 N N . ARG B 1 79 ? -4.559 41.531 18.078 1 95.06 79 ARG B N 1
ATOM 2572 C CA . ARG B 1 79 ? -4.938 40.688 19.219 1 95.06 79 ARG B CA 1
ATOM 2573 C C . ARG B 1 79 ? -5.363 39.312 18.766 1 95.06 79 ARG B C 1
ATOM 2575 O O . ARG B 1 79 ? -5.512 38.406 19.594 1 95.06 79 ARG B O 1
ATOM 2582 N N . ALA B 1 80 ? -5.629 39.125 17.484 1 97.56 80 ALA B N 1
ATOM 2583 C CA . ALA B 1 80 ? -6.102 37.844 16.969 1 97.56 80 ALA B CA 1
ATOM 2584 C C . ALA B 1 80 ? -4.992 36.812 17.016 1 97.56 80 ALA B C 1
ATOM 2586 O O . ALA B 1 80 ? -3.814 37.125 17.141 1 97.56 80 ALA B O 1
ATOM 2587 N N . ILE B 1 81 ? -5.418 35.562 17.016 1 98.69 81 ILE B N 1
ATOM 2588 C CA . ILE B 1 81 ? -4.504 34.469 16.781 1 98.69 81 ILE B CA 1
ATOM 2589 C C . ILE B 1 81 ? -4.484 34.094 15.297 1 98.69 81 ILE B C 1
ATOM 2591 O O . ILE B 1 81 ? -5.535 34 14.664 1 98.69 81 ILE B O 1
ATOM 2595 N N . LEU B 1 82 ? -3.285 34 14.719 1 98.88 82 LEU B N 1
ATOM 2596 C CA . LEU B 1 82 ? -3.096 33.5 13.359 1 98.88 82 LEU B CA 1
ATOM 2597 C C . LEU B 1 82 ? -2.688 32.031 13.367 1 98.88 82 LEU B C 1
ATOM 2599 O O . LEU B 1 82 ? -1.693 31.656 14 1 98.88 82 LEU B O 1
ATOM 2603 N N . ALA B 1 83 ? -3.494 31.203 12.719 1 98.94 83 ALA B N 1
ATOM 2604 C CA . ALA B 1 83 ? -3.225 29.766 12.641 1 98.94 83 ALA B CA 1
ATOM 2605 C C . ALA B 1 83 ? -3.33 29.266 11.203 1 98.94 83 ALA B C 1
ATOM 2607 O O . ALA B 1 83 ? -3.857 29.953 10.328 1 98.94 83 ALA B O 1
ATOM 2608 N N . ASP B 1 84 ? -2.773 28.141 10.875 1 98.88 84 ASP B N 1
ATOM 2609 C CA . ASP B 1 84 ? -2.947 27.438 9.609 1 98.88 84 ASP B CA 1
ATOM 2610 C C . ASP B 1 84 ? -3.402 26 9.828 1 98.88 84 ASP B C 1
ATOM 2612 O O . ASP B 1 84 ? -3.398 25.516 10.961 1 98.88 84 ASP B O 1
ATOM 2616 N N . ILE B 1 85 ? -3.824 25.391 8.742 1 98.81 85 ILE B N 1
ATOM 2617 C CA . ILE B 1 85 ? -4.121 23.969 8.805 1 98.81 85 ILE B CA 1
ATOM 2618 C C . ILE B 1 85 ? -3.359 23.234 7.703 1 98.81 85 ILE B C 1
ATOM 2620 O O . ILE B 1 85 ? -3.85 22.234 7.152 1 98.81 85 ILE B O 1
ATOM 2624 N N . CYS B 1 86 ? -2.195 23.719 7.281 1 98.5 86 CYS B N 1
ATOM 2625 C CA . CYS B 1 86 ? -1.377 23.141 6.219 1 98.5 86 CYS B CA 1
ATOM 2626 C C . CYS B 1 86 ? -0.812 21.781 6.633 1 98.5 86 CYS B C 1
ATOM 2628 O O . CYS B 1 86 ? -0.647 21.516 7.824 1 98.5 86 CYS B O 1
ATOM 2630 N N . SER B 1 87 ? -0.433 21.031 5.656 1 98.19 87 SER B N 1
ATOM 2631 C CA . SER B 1 87 ? 0.051 19.672 5.871 1 98.19 87 SER B CA 1
ATOM 2632 C C . SER B 1 87 ? 1.555 19.641 6.129 1 98.19 87 SER B C 1
ATOM 2634 O O . SER B 1 87 ? 2.145 18.578 6.316 1 98.19 87 SER B O 1
ATOM 2636 N N . VAL B 1 88 ? 2.17 20.766 6.16 1 98.69 88 VAL B N 1
ATOM 2637 C CA . VAL B 1 88 ? 3.555 21 6.555 1 98.69 88 VAL B CA 1
ATOM 2638 C C . VAL B 1 88 ? 3.609 22.094 7.621 1 98.69 88 VAL B C 1
ATOM 2640 O O . VAL B 1 88 ? 2.803 23.016 7.602 1 98.69 88 VAL B O 1
ATOM 2643 N N . LYS B 1 89 ? 4.555 21.938 8.523 1 98.69 89 LYS B N 1
ATOM 2644 C CA . LYS B 1 89 ? 4.477 22.875 9.641 1 98.69 89 LYS B CA 1
ATOM 2645 C C . LYS B 1 89 ? 5.664 23.828 9.648 1 98.69 89 LYS B C 1
ATOM 2647 O O . LYS B 1 89 ? 5.512 25.016 9.953 1 98.69 89 LYS B O 1
ATOM 2652 N N . ASP B 1 90 ? 6.844 23.391 9.25 1 98.31 90 ASP B N 1
ATOM 2653 C CA . ASP B 1 90 ? 8.031 24.234 9.375 1 98.31 90 ASP B CA 1
ATOM 2654 C C . ASP B 1 90 ? 7.887 25.5 8.555 1 98.31 90 ASP B C 1
ATOM 2656 O O . ASP B 1 90 ? 7.926 26.609 9.102 1 98.31 90 ASP B O 1
ATOM 2660 N N . ALA B 1 91 ? 7.684 25.438 7.309 1 98.31 91 ALA B N 1
ATOM 2661 C CA . ALA B 1 91 ? 7.676 26.594 6.41 1 98.31 91 ALA B CA 1
ATOM 2662 C C . ALA B 1 91 ? 6.484 27.5 6.699 1 98.31 91 ALA B C 1
ATOM 2664 O O . ALA B 1 91 ? 6.652 28.703 6.902 1 98.31 91 ALA B O 1
ATOM 2665 N N . PRO B 1 92 ? 5.258 26.969 6.773 1 98.81 92 PRO B N 1
ATOM 2666 C CA . PRO B 1 92 ? 4.125 27.844 7.078 1 98.81 92 PRO B CA 1
ATOM 2667 C C . PRO B 1 92 ? 4.281 28.578 8.414 1 98.81 92 PRO B C 1
ATOM 2669 O O . PRO B 1 92 ? 3.967 29.766 8.508 1 98.81 92 PRO B O 1
ATOM 2672 N N . LEU B 1 93 ? 4.766 27.844 9.43 1 98.81 93 LEU B N 1
ATOM 2673 C CA . LEU B 1 93 ? 4.969 28.469 10.734 1 98.81 93 LEU B CA 1
ATOM 2674 C C . LEU B 1 93 ? 5.98 29.609 10.648 1 98.81 93 LEU B C 1
ATOM 2676 O O . LEU B 1 93 ? 5.758 30.688 11.195 1 98.81 93 LEU B O 1
ATOM 2680 N N . ARG B 1 94 ? 7.059 29.375 9.945 1 98.56 94 ARG B N 1
ATOM 2681 C CA . ARG B 1 94 ? 8.078 30.406 9.758 1 98.56 94 ARG B CA 1
ATOM 2682 C C . ARG B 1 94 ? 7.504 31.625 9.062 1 98.56 94 ARG B C 1
ATOM 2684 O O . ARG B 1 94 ? 7.773 32.75 9.469 1 98.56 94 ARG B O 1
ATOM 2691 N N . HIS B 1 95 ? 6.738 31.422 8.047 1 98.81 95 HIS B N 1
ATOM 2692 C CA . HIS B 1 95 ? 6.117 32.531 7.32 1 98.81 95 HIS B CA 1
ATOM 2693 C C . HIS B 1 95 ? 5.145 33.281 8.211 1 98.81 95 HIS B C 1
ATOM 2695 O O . HIS B 1 95 ? 5.156 34.531 8.227 1 98.81 95 HIS B O 1
ATOM 2701 N N . MET B 1 96 ? 4.297 32.562 8.953 1 98.88 96 MET B N 1
ATOM 2702 C CA . MET B 1 96 ? 3.336 33.219 9.836 1 98.88 96 MET B CA 1
ATOM 2703 C C . MET B 1 96 ? 4.051 34.062 10.875 1 98.88 96 MET B C 1
ATOM 2705 O O . MET B 1 96 ? 3.66 35.219 11.117 1 98.88 96 MET B O 1
ATOM 2709 N N . LEU B 1 97 ? 5.117 33.531 11.469 1 98.75 97 LEU B N 1
ATOM 2710 C CA . LEU B 1 97 ? 5.875 34.25 12.492 1 98.75 97 LEU B CA 1
ATOM 2711 C C . LEU B 1 97 ? 6.562 35.469 11.906 1 98.75 97 LEU B C 1
ATOM 2713 O O . LEU B 1 97 ? 6.719 36.5 12.594 1 98.75 97 LEU B O 1
ATOM 2717 N N . HIS B 1 98 ? 6.941 35.375 10.68 1 98.56 98 HIS B N 1
ATOM 2718 C CA . HIS B 1 98 ? 7.621 36.469 10 1 98.56 98 HIS B CA 1
ATOM 2719 C C . HIS B 1 98 ? 6.652 37.594 9.688 1 98.56 98 HIS B C 1
ATOM 2721 O O . HIS B 1 98 ? 6.969 38.781 9.914 1 98.56 98 HIS B O 1
ATOM 2727 N N . TYR B 1 99 ? 5.477 37.281 9.203 1 98.69 99 TYR B N 1
ATOM 2728 C CA . TYR B 1 99 ? 4.555 38.281 8.664 1 98.69 99 TYR B CA 1
ATOM 2729 C C . TYR B 1 99 ? 3.674 38.875 9.766 1 98.69 99 TYR B C 1
ATOM 2731 O O . TYR B 1 99 ? 3.186 40 9.656 1 98.69 99 TYR B O 1
ATOM 2739 N N . PHE B 1 100 ? 3.412 38.094 10.82 1 98.62 100 PHE B N 1
ATOM 2740 C CA . PHE B 1 100 ? 2.455 38.5 11.844 1 98.62 100 PHE B CA 1
ATOM 2741 C C . PHE B 1 100 ? 3.137 38.625 13.203 1 98.62 100 PHE B C 1
ATOM 2743 O O . PHE B 1 100 ? 3.816 37.688 13.641 1 98.62 100 PHE B O 1
ATOM 2750 N N . SER B 1 101 ? 2.934 39.688 13.938 1 97.81 101 SER B N 1
ATOM 2751 C CA . SER B 1 101 ? 3.633 39.938 15.188 1 97.81 101 SER B CA 1
ATOM 2752 C C . SER B 1 101 ? 2.822 39.438 16.391 1 97.81 101 SER B C 1
ATOM 2754 O O . SER B 1 101 ? 3.338 39.375 17.5 1 97.81 101 SER B O 1
ATOM 2756 N N . GLY B 1 102 ? 1.546 39.125 16.188 1 97.62 102 GLY B N 1
ATOM 2757 C CA . GLY B 1 102 ? 0.689 38.625 17.266 1 97.62 102 GLY B CA 1
ATOM 2758 C C . GLY B 1 102 ? 0.851 37.156 17.547 1 97.62 102 GLY B C 1
ATOM 2759 O O . GLY B 1 102 ? 1.921 36.594 17.312 1 97.62 102 GLY B O 1
ATOM 2760 N N . ASP B 1 103 ? -0.186 36.562 18.156 1 98.31 103 ASP B N 1
ATOM 2761 C CA . ASP B 1 103 ? -0.193 35.125 18.531 1 98.31 103 ASP B CA 1
ATOM 2762 C C . ASP B 1 103 ? -0.266 34.25 17.297 1 98.31 103 ASP B C 1
ATOM 2764 O O . ASP B 1 103 ? -1.022 34.531 16.359 1 98.31 103 ASP B O 1
ATOM 2768 N N . VAL B 1 104 ? 0.58 33.156 17.25 1 98.88 104 VAL B N 1
ATOM 2769 C CA . VAL B 1 104 ? 0.664 32.281 16.109 1 98.88 104 VAL B CA 1
ATOM 2770 C C . VAL B 1 104 ? 0.624 30.828 16.578 1 98.88 104 VAL B C 1
ATOM 2772 O O . VAL B 1 104 ? 1.296 30.469 17.547 1 98.88 104 VAL B O 1
ATOM 2775 N N . VAL B 1 105 ? -0.206 30 15.961 1 98.88 105 VAL B N 1
ATOM 2776 C CA . VAL B 1 105 ? -0.289 28.562 16.234 1 98.88 105 VAL B CA 1
ATOM 2777 C C . VAL B 1 105 ? -0.321 27.797 14.914 1 98.88 105 VAL B C 1
ATOM 2779 O O . VAL B 1 105 ? -1.056 28.156 13.992 1 98.88 105 VAL B O 1
ATOM 2782 N N . GLY B 1 106 ? 0.553 26.766 14.758 1 98.88 106 GLY B N 1
ATOM 2783 C CA . GLY B 1 106 ? 0.421 25.828 13.656 1 98.88 106 GLY B CA 1
ATOM 2784 C C . GLY B 1 106 ? -0.495 24.656 13.977 1 98.88 106 GLY B C 1
ATOM 2785 O O . GLY B 1 106 ? -0.489 24.141 15.094 1 98.88 106 GLY B O 1
ATOM 2786 N N . THR B 1 107 ? -1.34 24.281 13.023 1 98.88 107 THR B N 1
ATOM 2787 C CA . THR B 1 107 ? -2.184 23.109 13.203 1 98.88 107 THR B CA 1
ATOM 2788 C C . THR B 1 107 ? -2.232 22.281 11.922 1 98.88 107 THR B C 1
ATOM 2790 O O . THR B 1 107 ? -1.892 22.766 10.844 1 98.88 107 THR B O 1
ATOM 2793 N N . HIS B 1 108 ? -2.562 21.016 12.055 1 98.88 108 HIS B N 1
ATOM 2794 C CA . HIS B 1 108 ? -2.74 20.125 10.914 1 98.88 108 HIS B CA 1
ATOM 2795 C C . HIS B 1 108 ? -3.74 19.016 11.227 1 98.88 108 HIS B C 1
ATOM 2797 O O . HIS B 1 108 ? -3.416 18.062 11.953 1 98.88 108 HIS B O 1
ATOM 2803 N N . PRO B 1 109 ? -4.984 19.188 10.688 1 98.69 109 PRO B N 1
ATOM 2804 C CA . PRO B 1 109 ? -5.863 18.016 10.727 1 98.69 109 PRO B CA 1
ATOM 2805 C C . PRO B 1 109 ? -5.277 16.812 9.992 1 98.69 109 PRO B C 1
ATOM 2807 O O . PRO B 1 109 ? -4.855 16.938 8.836 1 98.69 109 PRO B O 1
ATOM 2810 N N . LEU B 1 110 ? -5.25 15.695 10.625 1 98.44 110 LEU B N 1
ATOM 2811 C CA . LEU B 1 110 ? -4.648 14.492 10.055 1 98.44 110 LEU B CA 1
ATOM 2812 C C . LEU B 1 110 ? -5.711 13.594 9.438 1 98.44 110 LEU B C 1
ATOM 2814 O O . LEU B 1 110 ? -5.625 12.367 9.531 1 98.44 110 LEU B O 1
ATOM 2818 N N . PHE B 1 111 ? -6.688 14.188 8.922 1 97.19 111 PHE B N 1
ATOM 2819 C CA . PHE B 1 111 ? -7.789 13.562 8.203 1 97.19 111 PHE B CA 1
ATOM 2820 C C . PHE B 1 111 ? -8.227 14.422 7.031 1 97.19 111 PHE B C 1
ATOM 2822 O O . PHE B 1 111 ? -7.926 15.617 6.984 1 97.19 111 PHE B O 1
ATOM 2829 N N . GLY B 1 112 ? -8.938 13.828 6.066 1 95.69 112 GLY B N 1
ATOM 2830 C CA . GLY B 1 112 ? -9.438 14.555 4.91 1 95.69 112 GLY B CA 1
ATOM 2831 C C . GLY B 1 112 ? -10.805 15.172 5.137 1 95.69 112 GLY B C 1
ATOM 2832 O O . GLY B 1 112 ? -11.375 15.055 6.227 1 95.69 112 GLY B O 1
ATOM 2833 N N . PRO B 1 113 ? -11.281 15.812 4.145 1 96.06 113 PRO B N 1
ATOM 2834 C CA . PRO B 1 113 ? -12.5 16.609 4.273 1 96.06 113 PRO B CA 1
ATOM 2835 C C . PRO B 1 113 ? -13.766 15.758 4.281 1 96.06 113 PRO B C 1
ATOM 2837 O O . PRO B 1 113 ? -14.875 16.281 4.426 1 96.06 113 PRO B O 1
ATOM 2840 N N . ALA B 1 114 ? -13.586 14.422 4.066 1 94.31 114 ALA B N 1
ATOM 2841 C CA . ALA B 1 114 ? -14.719 13.5 4.121 1 94.31 114 ALA B CA 1
ATOM 2842 C C . ALA B 1 114 ? -14.367 12.25 4.926 1 94.31 114 ALA B C 1
ATOM 2844 O O . ALA B 1 114 ? -14.422 11.141 4.406 1 94.31 114 ALA B O 1
ATOM 2845 N N . PRO B 1 115 ? -14.125 12.477 6.156 1 94 115 PRO B N 1
ATOM 2846 C CA . PRO B 1 115 ? -13.758 11.32 6.98 1 94 115 PRO B CA 1
ATOM 2847 C C . PRO B 1 115 ? -14.945 10.398 7.242 1 94 115 PRO B C 1
ATOM 2849 O O . PRO B 1 115 ? -16.094 10.852 7.324 1 94 115 PRO B O 1
ATOM 2852 N N . ASP B 1 116 ? -14.586 9.172 7.367 1 91.31 116 ASP B N 1
ATOM 2853 C CA . ASP B 1 116 ? -15.609 8.242 7.832 1 91.31 116 ASP B CA 1
ATOM 2854 C C . ASP B 1 116 ? -16.078 8.602 9.242 1 91.31 116 ASP B C 1
ATOM 2856 O O . ASP B 1 116 ? -15.336 9.211 10.016 1 91.31 116 ASP B O 1
ATOM 2860 N N . ALA B 1 117 ? -17.219 8.172 9.594 1 90.69 117 ALA B N 1
ATOM 2861 C CA . ALA B 1 117 ? -17.828 8.508 10.875 1 90.69 117 ALA B CA 1
ATOM 2862 C C . ALA B 1 117 ? -16.953 8.023 12.039 1 90.69 117 ALA B C 1
ATOM 2864 O O . ALA B 1 117 ? -16.906 8.672 13.086 1 90.69 117 ALA B O 1
ATOM 2865 N N . ALA B 1 118 ? -16.281 6.965 11.828 1 90.31 118 ALA B N 1
ATOM 2866 C CA . ALA B 1 118 ? -15.531 6.344 12.914 1 90.31 118 ALA B CA 1
ATOM 2867 C C . ALA B 1 118 ? -14.117 6.926 13 1 90.31 118 ALA B C 1
ATOM 2869 O O . ALA B 1 118 ? -13.391 6.664 13.969 1 90.31 118 ALA B O 1
ATOM 2870 N N . THR B 1 1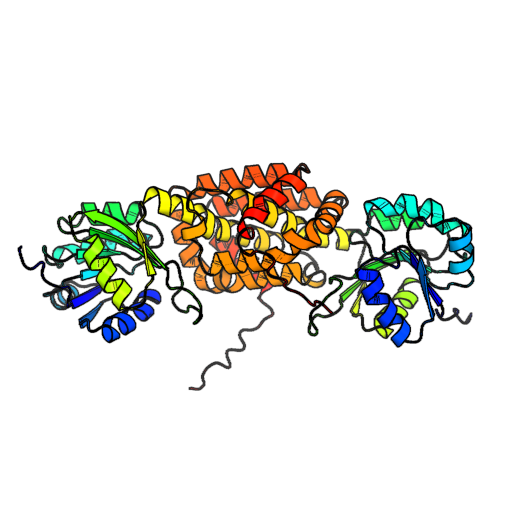19 ? -13.781 7.781 12.102 1 91.94 119 THR B N 1
ATOM 2871 C CA . THR B 1 119 ? -12.43 8.328 12.062 1 91.94 119 THR B CA 1
ATOM 2872 C C . THR B 1 119 ? -12.234 9.383 13.148 1 91.94 119 THR B C 1
ATOM 2874 O O . THR B 1 119 ? -12.961 10.375 13.188 1 91.94 119 THR B O 1
ATOM 2877 N N . PRO B 1 120 ? -11.289 9.094 14.023 1 94.38 120 PRO B N 1
ATOM 2878 C CA . PRO B 1 120 ? -10.961 10.195 14.93 1 94.38 120 PRO B CA 1
ATOM 2879 C C . PRO B 1 120 ? -10.43 11.43 14.203 1 94.38 120 PRO B C 1
ATOM 2881 O O . PRO B 1 120 ? -9.609 11.312 13.297 1 94.38 120 PRO B O 1
ATOM 2884 N N . LEU B 1 121 ? -10.898 12.547 14.602 1 97.56 121 LEU B N 1
ATOM 2885 C CA . LEU B 1 121 ? -10.5 13.789 13.945 1 97.56 121 LEU B CA 1
ATOM 2886 C C . LEU B 1 121 ? -9.25 14.367 14.602 1 97.56 121 LEU B C 1
ATOM 2888 O O . LEU B 1 121 ? -9.289 15.484 15.125 1 97.56 121 LEU B O 1
ATOM 2892 N N . ARG B 1 122 ? -8.188 13.656 14.562 1 98.06 122 ARG B N 1
ATOM 2893 C CA . ARG B 1 122 ? -6.93 14.023 15.203 1 98.06 122 ARG B CA 1
ATOM 2894 C C . ARG B 1 122 ? -6.316 15.25 14.539 1 98.06 122 ARG B C 1
ATOM 2896 O O . ARG B 1 122 ? -6.301 15.352 13.312 1 98.06 122 ARG B O 1
ATOM 2903 N N . THR B 1 123 ? -5.859 16.156 15.352 1 98.81 123 THR B N 1
ATOM 2904 C CA . THR B 1 123 ? -5.289 17.422 14.875 1 98.81 123 THR B CA 1
ATOM 2905 C C . THR B 1 123 ? -4.055 17.797 15.695 1 98.81 123 THR B C 1
ATOM 2907 O O . THR B 1 123 ? -4.113 17.859 16.922 1 98.81 123 THR B O 1
ATOM 2910 N N . VAL B 1 124 ? -2.949 18.016 15.016 1 98.75 124 VAL B N 1
ATOM 2911 C CA . VAL B 1 124 ? -1.719 18.391 15.703 1 98.75 124 VAL B CA 1
ATOM 2912 C C . VAL B 1 124 ? -1.687 19.891 15.93 1 98.75 124 VAL B C 1
ATOM 2914 O O . VAL B 1 124 ? -2.066 20.672 15.039 1 98.75 124 VAL B O 1
ATOM 2917 N N . LEU B 1 125 ? -1.329 20.281 17.078 1 98.81 125 LEU B N 1
ATOM 2918 C CA . LEU B 1 125 ? -1.062 21.688 17.406 1 98.81 125 LEU B CA 1
ATOM 2919 C C . LEU B 1 125 ? 0.432 21.922 17.609 1 98.81 125 LEU B C 1
ATOM 2921 O O . LEU B 1 125 ? 1.092 21.172 18.328 1 98.81 125 LEU B O 1
ATOM 2925 N N . VAL B 1 126 ? 0.955 22.875 16.969 1 98.81 126 VAL B N 1
ATOM 2926 C CA . VAL B 1 126 ? 2.367 23.234 17.047 1 98.81 126 VAL B CA 1
ATOM 2927 C C . VAL B 1 126 ? 2.51 24.672 17.547 1 98.81 126 VAL B C 1
ATOM 2929 O O . VAL B 1 126 ? 2.002 25.609 16.922 1 98.81 126 VAL B O 1
ATOM 2932 N N . PRO B 1 127 ? 3.209 24.859 18.641 1 98.62 127 PRO B N 1
ATOM 2933 C CA . PRO B 1 127 ? 3.346 26.219 19.172 1 98.62 127 PRO B CA 1
ATOM 2934 C C . PRO B 1 127 ? 4.137 27.141 18.25 1 98.62 127 PRO B C 1
ATOM 2936 O O . PRO B 1 127 ? 5.129 26.734 17.656 1 98.62 127 PRO B O 1
ATOM 2939 N N . GLY B 1 128 ? 3.623 28.328 18.047 1 98.5 128 GLY B N 1
ATOM 2940 C CA . GLY B 1 128 ? 4.34 29.422 17.391 1 98.5 128 GLY B CA 1
ATOM 2941 C C . GLY B 1 128 ? 4.727 30.531 18.344 1 98.5 128 GLY B C 1
ATOM 2942 O O . GLY B 1 128 ? 5.754 30.438 19.031 1 98.5 128 GLY B O 1
ATOM 2943 N N . ARG B 1 129 ? 3.871 31.531 18.562 1 98 129 ARG B N 1
ATOM 2944 C CA . ARG B 1 129 ? 4.066 32.688 19.438 1 98 129 ARG B CA 1
ATOM 2945 C C . ARG B 1 129 ? 2.826 32.938 20.281 1 98 129 ARG B C 1
ATOM 2947 O O . ARG B 1 129 ? 1.699 32.812 19.797 1 98 129 ARG B O 1
ATOM 2954 N N . GLY B 1 130 ? 3.068 33.25 21.594 1 95.06 130 GLY B N 1
ATOM 2955 C CA . GLY B 1 130 ? 1.98 33.625 22.484 1 95.06 130 GLY B CA 1
ATOM 2956 C C . GLY B 1 130 ? 1.756 32.625 23.609 1 95.06 130 GLY B C 1
ATOM 2957 O O . GLY B 1 130 ? 1.706 31.406 23.359 1 95.06 130 GLY B O 1
ATOM 2958 N N . ALA B 1 131 ? 1.739 33 24.781 1 87.38 131 ALA B N 1
ATOM 2959 C CA . ALA B 1 131 ? 1.71 32.156 25.969 1 87.38 131 ALA B CA 1
ATOM 2960 C C . ALA B 1 131 ? 0.439 31.297 26.016 1 87.38 131 ALA B C 1
ATOM 2962 O O . ALA B 1 131 ? 0.488 30.109 26.328 1 87.38 131 ALA B O 1
ATOM 2963 N N . ASN B 1 132 ? -0.734 31.781 25.625 1 93.81 132 ASN B N 1
ATOM 2964 C CA . ASN B 1 132 ? -1.979 31.031 25.766 1 93.81 132 ASN B CA 1
ATOM 2965 C C . ASN B 1 132 ? -2.639 30.797 24.406 1 93.81 132 ASN B C 1
ATOM 2967 O O . ASN B 1 132 ? -3.781 30.344 24.328 1 93.81 132 ASN B O 1
ATOM 2971 N N . ALA B 1 133 ? -1.932 31.016 23.391 1 97.44 133 ALA B N 1
ATOM 2972 C CA . ALA B 1 133 ? -2.523 30.922 22.047 1 97.44 133 ALA B CA 1
ATOM 2973 C C . ALA B 1 133 ? -2.865 29.469 21.719 1 97.44 133 ALA B C 1
ATOM 2975 O O . ALA B 1 133 ? -3.961 29.188 21.219 1 97.44 133 ALA B O 1
ATOM 2976 N N . LEU B 1 134 ? -1.949 28.578 22.016 1 98.12 134 LEU B N 1
ATOM 2977 C CA . LEU B 1 134 ? -2.127 27.172 21.703 1 98.12 134 LEU B CA 1
ATOM 2978 C C . LEU B 1 134 ? -3.326 26.594 22.453 1 98.12 134 LEU B C 1
ATOM 2980 O O . LEU B 1 134 ? -4.152 25.891 21.859 1 98.12 134 LEU B O 1
ATOM 2984 N N . GLU B 1 135 ? -3.424 26.875 23.703 1 97.62 135 GLU B N 1
ATOM 2985 C CA . GLU B 1 135 ? -4.531 26.391 24.516 1 97.62 135 GLU B CA 1
ATOM 2986 C C . GLU B 1 135 ? -5.867 26.938 24.016 1 97.62 135 GLU B C 1
ATOM 2988 O O . GLU B 1 135 ? -6.871 26.219 24.016 1 97.62 135 GLU B O 1
ATOM 2993 N N . ARG B 1 136 ? -5.879 28.156 23.609 1 98.12 136 ARG B N 1
ATOM 2994 C CA . ARG B 1 136 ? -7.098 28.766 23.094 1 98.12 136 ARG B CA 1
ATOM 2995 C C . ARG B 1 136 ? -7.539 28.109 21.797 1 98.12 136 ARG B C 1
ATOM 2997 O O . ARG B 1 136 ? -8.727 27.844 21.609 1 98.12 136 ARG B O 1
ATOM 3004 N N . VAL B 1 137 ? -6.602 27.812 20.953 1 98.69 137 VAL B N 1
ATOM 3005 C CA . VAL B 1 137 ? -6.914 27.125 19.703 1 98.69 137 VAL B CA 1
ATOM 3006 C C . VAL B 1 137 ? -7.363 25.703 20 1 98.69 137 VAL B C 1
ATOM 3008 O O . VAL B 1 137 ? -8.32 25.219 19.391 1 98.69 137 VAL B O 1
ATOM 3011 N N . ARG B 1 138 ? -6.684 25.047 20.922 1 98.62 138 ARG B N 1
ATOM 3012 C CA . ARG B 1 138 ? -7.086 23.703 21.359 1 98.62 138 ARG B CA 1
ATOM 3013 C C . ARG B 1 138 ? -8.547 23.688 21.781 1 98.62 138 ARG B C 1
ATOM 3015 O O . ARG B 1 138 ? -9.312 22.828 21.344 1 98.62 138 ARG B O 1
ATOM 3022 N N . ASP B 1 139 ? -8.906 24.625 22.594 1 98.31 139 ASP B N 1
ATOM 3023 C CA . ASP B 1 139 ? -10.266 24.688 23.109 1 98.31 139 ASP B CA 1
ATOM 3024 C C . ASP B 1 139 ? -11.281 24.828 21.969 1 98.31 139 ASP B C 1
ATOM 3026 O O . ASP B 1 139 ? -12.312 24.156 21.969 1 98.31 139 ASP B O 1
ATOM 3030 N N . VAL B 1 140 ? -10.984 25.719 21.062 1 98.69 140 VAL B N 1
ATOM 3031 C CA . VAL B 1 140 ? -11.859 25.938 19.922 1 98.69 140 VAL B CA 1
ATOM 3032 C C . VAL B 1 140 ? -12.047 24.641 19.141 1 98.69 140 VAL B C 1
ATOM 3034 O O . VAL B 1 140 ? -13.172 24.234 18.859 1 98.69 140 VAL B O 1
ATOM 3037 N N . PHE B 1 141 ? -10.922 23.969 18.828 1 98.81 141 PHE B N 1
ATOM 3038 C CA . PHE B 1 141 ? -10.953 22.766 18 1 98.81 141 PHE B CA 1
ATOM 3039 C C . PHE B 1 141 ? -11.641 21.625 18.734 1 98.81 141 PHE B C 1
ATOM 3041 O O . PHE B 1 141 ? -12.438 20.891 18.141 1 98.81 141 PHE B O 1
ATOM 3048 N N . GLU B 1 142 ? -11.367 21.484 19.969 1 98.62 142 GLU B N 1
ATOM 3049 C CA . GLU B 1 142 ? -11.961 20.391 20.75 1 98.62 142 GLU B CA 1
ATOM 3050 C C . GLU B 1 142 ? -13.461 20.594 20.938 1 98.62 142 GLU B C 1
ATOM 3052 O O . GLU B 1 142 ? -14.227 19.625 20.938 1 98.62 142 GLU B O 1
ATOM 3057 N N . ARG B 1 143 ? -13.93 21.844 21.078 1 98.25 143 ARG B N 1
ATOM 3058 C CA . ARG B 1 143 ? -15.359 22.125 21.141 1 98.25 143 ARG B CA 1
ATOM 3059 C C . ARG B 1 143 ? -16.047 21.781 19.828 1 98.25 143 ARG B C 1
ATOM 3061 O O . ARG B 1 143 ? -17.25 21.484 19.812 1 98.25 143 ARG B O 1
ATOM 3068 N N . ALA B 1 144 ? -15.266 21.812 18.797 1 98.31 144 ALA B N 1
ATOM 3069 C CA . ALA B 1 144 ? -15.805 21.469 17.484 1 98.31 144 ALA B CA 1
ATOM 3070 C C . ALA B 1 144 ? -15.68 19.984 17.219 1 98.31 144 ALA B C 1
ATOM 3072 O O . ALA B 1 144 ? -15.93 19.516 16.094 1 98.31 144 ALA B O 1
ATOM 3073 N N . GLY B 1 145 ? -15.133 19.188 18.156 1 97.88 145 GLY B N 1
ATOM 3074 C CA . GLY B 1 145 ? -15.125 17.734 18.047 1 97.88 145 GLY B CA 1
ATOM 3075 C C . GLY B 1 145 ? -13.789 17.188 17.594 1 97.88 145 GLY B C 1
ATOM 3076 O O . GLY B 1 145 ? -13.672 15.984 17.344 1 97.88 145 GLY B O 1
ATOM 3077 N N . LEU B 1 146 ? -12.805 17.984 17.453 1 98.44 146 LEU B N 1
ATOM 3078 C CA . LEU B 1 146 ? -11.484 17.5 17.062 1 98.44 146 LEU B CA 1
ATOM 3079 C C . LEU B 1 146 ? -10.719 16.969 18.281 1 98.44 146 LEU B C 1
ATOM 3081 O O . LEU B 1 146 ? -11.047 17.297 19.422 1 98.44 146 LEU B O 1
ATOM 3085 N N . VAL B 1 147 ? -9.781 16.078 18.016 1 98.25 147 VAL B N 1
ATOM 3086 C CA . VAL B 1 147 ? -8.906 15.5 19.031 1 98.25 147 VAL B CA 1
ATOM 3087 C C . VAL B 1 147 ? -7.492 16.047 18.859 1 98.25 147 VAL B C 1
ATOM 3089 O O . VAL B 1 147 ? -6.758 15.617 17.969 1 98.25 147 VAL B O 1
ATOM 3092 N N . CYS B 1 148 ? -7.145 16.906 19.828 1 98.62 148 CYS B N 1
ATOM 3093 C CA . CYS B 1 148 ? -5.918 17.656 19.625 1 98.62 148 CYS B CA 1
ATOM 3094 C C . CYS B 1 148 ? -4.762 17.047 20.406 1 98.62 148 CYS B C 1
ATOM 3096 O O . CYS B 1 148 ? -4.965 16.5 21.5 1 98.62 148 CYS B O 1
ATOM 3098 N N . PHE B 1 149 ? -3.561 17.078 19.859 1 98.19 149 PHE B N 1
ATOM 3099 C CA . PHE B 1 149 ? -2.324 16.781 20.578 1 98.19 149 PHE B CA 1
ATOM 3100 C C . PHE B 1 149 ? -1.209 17.734 20.156 1 98.19 149 PHE B C 1
ATOM 3102 O O . PHE B 1 149 ? -1.246 18.297 19.062 1 98.19 149 PHE B O 1
ATOM 3109 N N . GLU B 1 150 ? -0.281 17.938 21.047 1 98.19 150 GLU B N 1
ATOM 3110 C CA . GLU B 1 150 ? 0.797 18.891 20.797 1 98.19 150 GLU B CA 1
ATOM 3111 C C . GLU B 1 150 ? 2.035 18.188 20.25 1 98.19 150 GLU B C 1
ATOM 3113 O O . GLU B 1 150 ? 2.312 17.047 20.609 1 98.19 150 GLU B O 1
ATOM 3118 N N . SER B 1 151 ? 2.727 18.859 19.406 1 97.75 151 SER B N 1
ATOM 3119 C CA . SER B 1 151 ? 3.998 18.391 18.875 1 97.75 151 SER B CA 1
ATOM 3120 C C . SER B 1 151 ? 4.871 19.547 18.422 1 97.75 151 SER B C 1
ATOM 3122 O O . SER B 1 151 ? 4.566 20.703 18.703 1 97.75 151 SER B O 1
ATOM 3124 N N . THR B 1 152 ? 6.031 19.281 17.844 1 97.62 152 THR B N 1
ATOM 3125 C CA . THR B 1 152 ? 6.906 20.281 17.25 1 97.62 152 THR B CA 1
ATOM 3126 C C . THR B 1 152 ? 6.812 20.266 15.727 1 97.62 152 THR B C 1
ATOM 3128 O O . THR B 1 152 ? 6.363 19.266 15.141 1 97.62 152 THR B O 1
ATOM 3131 N N . ALA B 1 153 ? 7.238 21.375 15.18 1 98.38 153 ALA B N 1
ATOM 3132 C CA . ALA B 1 153 ? 7.254 21.422 13.719 1 98.38 153 ALA B CA 1
ATOM 3133 C C . ALA B 1 153 ? 8.148 20.328 13.141 1 98.38 153 ALA B C 1
ATOM 3135 O O . ALA B 1 153 ? 7.789 19.688 12.156 1 98.38 153 ALA B O 1
ATOM 3136 N N . GLU B 1 154 ? 9.273 20.125 13.773 1 97.44 154 GLU B N 1
ATOM 3137 C CA . GLU B 1 154 ? 10.234 19.125 13.312 1 97.44 154 GLU B CA 1
ATOM 3138 C C . GLU B 1 154 ? 9.664 17.719 13.422 1 97.44 154 GLU B C 1
ATOM 3140 O O . GLU B 1 154 ? 9.695 16.953 12.461 1 97.44 154 GLU B O 1
ATOM 3145 N N . ALA B 1 155 ? 9.164 17.344 14.609 1 97.12 155 ALA B N 1
ATOM 3146 C CA . ALA B 1 155 ? 8.586 16.016 14.812 1 97.12 155 ALA B CA 1
ATOM 3147 C C . ALA B 1 155 ? 7.43 15.773 13.844 1 97.12 155 ALA B C 1
ATOM 3149 O O . ALA B 1 155 ? 7.312 14.688 13.273 1 97.12 155 ALA B O 1
ATOM 3150 N N . HIS B 1 156 ? 6.59 16.781 13.68 1 97.94 156 HIS B N 1
ATOM 3151 C CA . HIS B 1 156 ? 5.477 16.703 12.742 1 97.94 156 HIS B CA 1
ATOM 3152 C C . HIS B 1 156 ? 5.969 16.422 11.328 1 97.94 156 HIS B C 1
ATOM 3154 O O . HIS B 1 156 ? 5.562 15.453 10.695 1 97.94 156 HIS B O 1
ATOM 3160 N N . ASP B 1 157 ? 6.836 17.281 10.852 1 98.25 157 ASP B N 1
ATOM 3161 C CA . ASP B 1 157 ? 7.234 17.203 9.445 1 98.25 157 ASP B CA 1
ATOM 3162 C C . ASP B 1 157 ? 8.008 15.914 9.172 1 98.25 157 ASP B C 1
ATOM 3164 O O . ASP B 1 157 ? 7.906 15.344 8.086 1 98.25 157 ASP B O 1
ATOM 3168 N N . ARG B 1 158 ? 8.812 15.445 10.125 1 97.25 158 ARG B N 1
ATOM 3169 C CA . ARG B 1 158 ? 9.492 14.164 9.984 1 97.25 158 ARG B CA 1
ATOM 3170 C C . ARG B 1 158 ? 8.484 13.023 9.891 1 97.25 158 ARG B C 1
ATOM 3172 O O . ARG B 1 158 ? 8.609 12.141 9.031 1 97.25 158 ARG B O 1
ATOM 3179 N N . SER B 1 159 ? 7.492 13.008 10.719 1 97.38 159 SER B N 1
ATOM 3180 C CA . SER B 1 159 ? 6.488 11.953 10.742 1 97.38 159 SER B CA 1
ATOM 3181 C C . SER B 1 159 ? 5.629 11.969 9.484 1 97.38 159 SER B C 1
ATOM 3183 O O . SER B 1 159 ? 5.352 10.922 8.898 1 97.38 159 SER B O 1
ATOM 3185 N N . VAL B 1 160 ? 5.254 13.133 9.078 1 97.69 160 VAL B N 1
ATOM 3186 C CA . VAL B 1 160 ? 4.418 13.297 7.895 1 97.69 160 VAL B CA 1
ATOM 3187 C C . VAL B 1 160 ? 5.203 12.891 6.648 1 97.69 160 VAL B C 1
ATOM 3189 O O . VAL B 1 160 ? 4.645 12.297 5.719 1 97.69 160 VAL B O 1
ATOM 3192 N N . ALA B 1 161 ? 6.516 13.211 6.633 1 97.69 161 ALA B N 1
ATOM 3193 C CA . ALA B 1 161 ? 7.355 12.766 5.523 1 97.69 161 ALA B CA 1
ATOM 3194 C C . ALA B 1 161 ? 7.328 11.242 5.391 1 97.69 161 ALA B C 1
ATOM 3196 O O . ALA B 1 161 ? 7.281 10.711 4.281 1 97.69 161 ALA B O 1
ATOM 3197 N N . LEU B 1 162 ? 7.305 10.578 6.488 1 97.31 162 LEU B N 1
ATOM 3198 C CA . LEU B 1 162 ? 7.34 9.117 6.508 1 97.31 162 LEU B CA 1
ATOM 3199 C C . LEU B 1 162 ? 5.957 8.539 6.23 1 97.31 162 LEU B C 1
ATOM 3201 O O . LEU B 1 162 ? 5.816 7.605 5.441 1 97.31 162 LEU B O 1
ATOM 3205 N N . LEU B 1 163 ? 4.914 9.117 6.816 1 97.56 163 LEU B N 1
ATOM 3206 C CA . LEU B 1 163 ? 3.613 8.461 6.836 1 97.56 163 LEU B CA 1
ATOM 3207 C C . LEU B 1 163 ? 2.746 8.938 5.676 1 97.56 163 LEU B C 1
ATOM 3209 O O . LEU B 1 163 ? 1.885 8.195 5.191 1 97.56 163 LEU B O 1
ATOM 3213 N N . GLN B 1 164 ? 2.922 10.125 5.238 1 97.75 164 GLN B N 1
ATOM 3214 C CA . GLN B 1 164 ? 2.102 10.641 4.148 1 97.75 164 GLN B CA 1
ATOM 3215 C C . GLN B 1 164 ? 2.92 10.789 2.869 1 97.75 164 GLN B C 1
ATOM 3217 O O . GLN B 1 164 ? 2.584 10.203 1.837 1 97.75 164 GLN B O 1
ATOM 3222 N N . GLY B 1 165 ? 4.066 11.523 3.008 1 98.06 165 GLY B N 1
ATOM 3223 C CA . GLY B 1 165 ? 4.895 11.742 1.833 1 98.06 165 GLY B CA 1
ATOM 3224 C C . GLY B 1 165 ? 5.406 10.453 1.215 1 98.06 165 GLY B C 1
ATOM 3225 O O . GLY B 1 165 ? 5.207 10.203 0.023 1 98.06 165 GLY B O 1
ATOM 3226 N N . LEU B 1 166 ? 6.07 9.648 2.02 1 98.25 166 LEU B N 1
ATOM 3227 C CA . LEU B 1 166 ? 6.66 8.406 1.54 1 98.25 166 LEU B CA 1
ATOM 3228 C C . LEU B 1 166 ? 5.578 7.426 1.091 1 98.25 166 LEU B C 1
ATOM 3230 O O . LEU B 1 166 ? 5.754 6.703 0.108 1 98.25 166 LEU B O 1
ATOM 3234 N N . ASN B 1 167 ? 4.43 7.391 1.856 1 98.44 167 ASN B N 1
ATOM 3235 C CA . ASN B 1 167 ? 3.299 6.578 1.425 1 98.44 167 ASN B CA 1
ATOM 3236 C C . ASN B 1 167 ? 2.863 6.93 0.005 1 98.44 167 ASN B C 1
ATOM 3238 O O . ASN B 1 167 ? 2.713 6.047 -0.841 1 98.44 167 ASN B O 1
ATOM 3242 N N . PHE B 1 168 ? 2.773 8.195 -0.253 1 98.62 168 PHE B N 1
ATOM 3243 C CA . PHE B 1 168 ? 2.322 8.695 -1.547 1 98.62 168 PHE B CA 1
ATOM 3244 C C . PHE B 1 168 ? 3.34 8.375 -2.635 1 98.62 168 PHE B C 1
ATOM 3246 O O . PHE B 1 168 ? 3.01 7.719 -3.625 1 98.62 168 PHE B O 1
ATOM 3253 N N . VAL B 1 169 ? 4.582 8.672 -2.439 1 98.62 169 VAL B N 1
ATOM 3254 C CA . VAL B 1 169 ? 5.59 8.602 -3.494 1 98.62 169 VAL B CA 1
ATOM 3255 C C . VAL B 1 169 ? 5.875 7.141 -3.836 1 98.62 169 VAL B C 1
ATOM 3257 O O . VAL B 1 169 ? 6.07 6.797 -5.004 1 98.62 169 VAL B O 1
ATOM 3260 N N . THR B 1 170 ? 5.898 6.25 -2.859 1 98.62 170 THR B N 1
ATOM 3261 C CA . THR B 1 170 ? 6.148 4.836 -3.127 1 98.62 170 THR B CA 1
ATOM 3262 C C . THR B 1 170 ? 4.938 4.195 -3.801 1 98.62 170 THR B C 1
ATOM 3264 O O . THR B 1 170 ? 5.09 3.285 -4.617 1 98.62 170 THR B O 1
ATOM 3267 N N . SER B 1 171 ? 3.691 4.652 -3.465 1 98.69 171 SER B N 1
ATOM 3268 C CA . SER B 1 171 ? 2.496 4.141 -4.125 1 98.69 171 SER B CA 1
ATOM 3269 C C . SER B 1 171 ? 2.459 4.547 -5.594 1 98.69 171 SER B C 1
ATOM 3271 O O . SER B 1 171 ? 2.199 3.717 -6.469 1 98.69 171 SER B O 1
ATOM 3273 N N . VAL B 1 172 ? 2.777 5.824 -5.816 1 98.5 172 VAL B N 1
ATOM 3274 C CA . VAL B 1 172 ? 2.795 6.324 -7.188 1 98.5 172 VAL B CA 1
ATOM 3275 C C . VAL B 1 172 ? 3.842 5.566 -8 1 98.5 172 VAL B C 1
ATOM 3277 O O . VAL B 1 172 ? 3.555 5.086 -9.102 1 98.5 172 VAL B O 1
ATOM 3280 N N . ALA B 1 173 ? 5.035 5.461 -7.465 1 98.56 173 ALA B N 1
ATOM 3281 C CA . ALA B 1 173 ? 6.129 4.793 -8.164 1 98.56 173 ALA B CA 1
ATOM 3282 C C . ALA B 1 173 ? 5.777 3.342 -8.477 1 98.56 173 ALA B C 1
ATOM 3284 O O . ALA B 1 173 ? 5.992 2.869 -9.594 1 98.56 173 ALA B O 1
ATOM 3285 N N . TYR B 1 174 ? 5.227 2.631 -7.539 1 98.56 174 TYR B N 1
ATOM 3286 C CA . TYR B 1 174 ? 4.91 1.217 -7.703 1 98.56 174 TYR B CA 1
ATOM 3287 C C . TYR B 1 174 ? 3.822 1.021 -8.75 1 98.56 174 TYR B C 1
ATOM 3289 O O . TYR B 1 174 ? 3.965 0.195 -9.656 1 98.56 174 TYR B O 1
ATOM 3297 N N . LEU B 1 175 ? 2.713 1.785 -8.617 1 98.12 175 LEU B N 1
ATOM 3298 C CA . LEU B 1 175 ? 1.567 1.579 -9.5 1 98.12 175 LEU B CA 1
ATOM 3299 C C . LEU B 1 175 ? 1.876 2.062 -10.914 1 98.12 175 LEU B C 1
ATOM 3301 O O . LEU B 1 175 ? 1.365 1.507 -11.883 1 98.12 175 LEU B O 1
ATOM 3305 N N . ALA B 1 176 ? 2.754 3.059 -11.008 1 97.75 176 ALA B N 1
ATOM 3306 C CA . ALA B 1 176 ? 3.221 3.469 -12.328 1 97.75 176 ALA B CA 1
ATOM 3307 C C . ALA B 1 176 ? 4.109 2.398 -12.953 1 97.75 176 ALA B C 1
ATOM 3309 O O . ALA B 1 176 ? 3.971 2.082 -14.141 1 97.75 176 ALA B O 1
ATOM 3310 N N . CYS B 1 177 ? 4.961 1.832 -12.156 1 96.44 177 CYS B N 1
ATOM 3311 C CA . CYS B 1 177 ? 5.922 0.824 -12.594 1 96.44 177 CYS B CA 1
ATOM 3312 C C . CYS B 1 177 ? 5.207 -0.412 -13.125 1 96.44 177 CYS B C 1
ATOM 3314 O O . CYS B 1 177 ? 5.656 -1.022 -14.102 1 96.44 177 CYS B O 1
ATOM 3316 N N . SER B 1 178 ? 4.125 -0.806 -12.516 1 95.62 178 SER B N 1
ATOM 3317 C CA . SER B 1 178 ? 3.432 -2.045 -12.852 1 95.62 178 SER B CA 1
ATOM 3318 C C . SER B 1 178 ? 2.34 -1.803 -13.883 1 95.62 178 SER B C 1
ATOM 3320 O O . SER B 1 178 ? 1.674 -2.742 -14.32 1 95.62 178 SER B O 1
ATOM 3322 N N . ALA B 1 179 ? 2.199 -0.494 -14.328 1 93.62 179 ALA B N 1
ATOM 3323 C CA . ALA B 1 179 ? 1.128 -0.149 -15.258 1 93.62 179 ALA B CA 1
ATOM 3324 C C . ALA B 1 179 ? 1.544 -0.428 -16.703 1 93.62 179 ALA B C 1
ATOM 3326 O O . ALA B 1 179 ? 2.732 -0.388 -17.031 1 93.62 179 ALA B O 1
ATOM 3327 N N . ASP B 1 180 ? 0.49 -0.627 -17.438 1 80.75 180 ASP B N 1
ATOM 3328 C CA . ASP B 1 180 ? 0.565 -0.653 -18.891 1 80.75 180 ASP B CA 1
ATOM 3329 C C . ASP B 1 180 ? 1.572 -1.697 -19.375 1 80.75 180 ASP B C 1
ATOM 3331 O O . ASP B 1 180 ? 2.379 -1.425 -20.266 1 80.75 180 ASP B O 1
ATOM 3335 N N . GLN B 1 181 ? 1.743 -2.66 -18.562 1 82.5 181 GLN B N 1
ATOM 3336 C CA . GLN B 1 181 ? 2.533 -3.803 -19.016 1 82.5 181 GLN B CA 1
ATOM 3337 C C . GLN B 1 181 ? 1.643 -4.891 -19.609 1 82.5 181 GLN B C 1
ATOM 3339 O O . GLN B 1 181 ? 0.469 -5.004 -19.25 1 82.5 181 GLN B O 1
ATOM 3344 N N . GLU B 1 182 ? 2.201 -5.559 -20.547 1 73.56 182 GLU B N 1
ATOM 3345 C CA . GLU B 1 182 ? 1.405 -6.527 -21.297 1 73.56 182 GLU B CA 1
ATOM 3346 C C . GLU B 1 182 ? 0.738 -7.531 -20.359 1 73.56 182 GLU B C 1
ATOM 3348 O O . GLU B 1 182 ? 1.42 -8.289 -19.672 1 73.56 182 GLU B O 1
ATOM 3353 N N . ALA B 1 183 ? -0.613 -7.633 -20.391 1 80.56 183 ALA B N 1
ATOM 3354 C CA . ALA B 1 183 ? -1.558 -8.586 -19.828 1 80.56 183 ALA B CA 1
ATOM 3355 C C . ALA B 1 183 ? -1.397 -8.68 -18.312 1 80.56 183 ALA B C 1
ATOM 3357 O O . ALA B 1 183 ? -1.837 -9.656 -17.688 1 80.56 183 ALA B O 1
ATOM 3358 N N . VAL B 1 184 ? -0.612 -7.746 -17.688 1 89.44 184 VAL B N 1
ATOM 3359 C CA . VAL B 1 184 ? -0.312 -7.82 -16.266 1 89.44 184 VAL B CA 1
ATOM 3360 C C . VAL B 1 184 ? -1.611 -7.793 -15.453 1 89.44 184 VAL B C 1
ATOM 3362 O O . VAL B 1 184 ? -1.727 -8.469 -14.43 1 89.44 184 VAL B O 1
ATOM 3365 N N . ALA B 1 185 ? -2.59 -7.184 -16.031 1 89.62 185 ALA B N 1
ATOM 3366 C CA . ALA B 1 185 ? -3.85 -7.008 -15.32 1 89.62 185 ALA B CA 1
ATOM 3367 C C . ALA B 1 185 ? -4.578 -8.336 -15.156 1 89.62 185 ALA B C 1
ATOM 3369 O O . ALA B 1 185 ? -5.344 -8.523 -14.211 1 89.62 185 ALA B O 1
ATOM 3370 N N . THR B 1 186 ? -4.281 -9.297 -16.016 1 92.62 186 THR B N 1
ATOM 3371 C CA . THR B 1 186 ? -4.941 -10.602 -15.953 1 92.62 186 THR B CA 1
ATOM 3372 C C . THR B 1 186 ? -4.43 -11.406 -14.766 1 92.62 186 THR B C 1
ATOM 3374 O O . THR B 1 186 ? -5.074 -12.367 -14.336 1 92.62 186 THR B O 1
ATOM 3377 N N . PHE B 1 187 ? -3.314 -10.969 -14.18 1 96.25 187 PHE B N 1
ATOM 3378 C CA . PHE B 1 187 ? -2.684 -11.734 -13.109 1 96.25 187 PHE B CA 1
ATOM 3379 C C . PHE B 1 187 ? -2.984 -11.109 -11.75 1 96.25 187 PHE B C 1
ATOM 3381 O O . PHE B 1 187 ? -2.383 -11.484 -10.742 1 96.25 187 PHE B O 1
ATOM 3388 N N . MET B 1 188 ? -3.893 -10.133 -11.703 1 94.81 188 MET B N 1
ATOM 3389 C CA . MET B 1 188 ? -4.191 -9.43 -10.461 1 94.81 188 MET B CA 1
ATOM 3390 C C . MET B 1 188 ? -4.691 -10.391 -9.391 1 94.81 188 MET B C 1
ATOM 3392 O O . MET B 1 188 ? -5.496 -11.281 -9.672 1 94.81 188 MET B O 1
ATOM 3396 N N . THR B 1 189 ? -4.234 -10.281 -8.211 1 96.38 189 THR B N 1
ATOM 3397 C CA . THR B 1 189 ? -4.633 -11.055 -7.039 1 96.38 189 THR B CA 1
ATOM 3398 C C . THR B 1 189 ? -5.383 -10.172 -6.043 1 96.38 189 THR B C 1
ATOM 3400 O O . THR B 1 189 ? -5.367 -8.945 -6.156 1 96.38 189 THR B O 1
ATOM 3403 N N . PRO B 1 190 ? -6.062 -10.82 -5.105 1 96.25 190 PRO B N 1
ATOM 3404 C CA . PRO B 1 190 ? -6.738 -10.031 -4.07 1 96.25 190 PRO B CA 1
ATOM 3405 C C . PRO B 1 190 ? -5.777 -9.133 -3.295 1 96.25 190 PRO B C 1
ATOM 3407 O O . PRO B 1 190 ? -6.148 -8.016 -2.91 1 96.25 190 PRO B O 1
ATOM 3410 N N . SER B 1 191 ? -4.539 -9.586 -3.043 1 96.5 191 SER B N 1
ATOM 3411 C CA . SER B 1 191 ? -3.57 -8.758 -2.322 1 96.5 191 SER B CA 1
ATOM 3412 C C . SER B 1 191 ? -3.227 -7.496 -3.104 1 96.5 191 SER B C 1
AT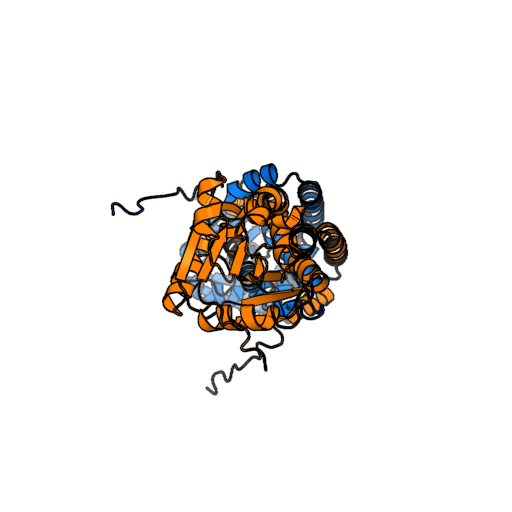OM 3414 O O . SER B 1 191 ? -3.113 -6.414 -2.525 1 96.5 191 SER B O 1
ATOM 3416 N N . PHE B 1 192 ? -3.061 -7.594 -4.445 1 97.38 192 PHE B N 1
ATOM 3417 C CA . PHE B 1 192 ? -2.797 -6.426 -5.273 1 97.38 192 PHE B CA 1
ATOM 3418 C C . PHE B 1 192 ? -4.004 -5.492 -5.297 1 97.38 192 PHE B C 1
ATOM 3420 O O . PHE B 1 192 ? -3.855 -4.273 -5.188 1 97.38 192 PHE B O 1
ATOM 3427 N N . THR B 1 193 ? -5.164 -6.074 -5.391 1 96.25 193 THR B N 1
ATOM 3428 C CA . THR B 1 193 ? -6.398 -5.301 -5.449 1 96.25 193 THR B CA 1
ATOM 3429 C C . THR B 1 193 ? -6.578 -4.477 -4.176 1 96.25 193 THR B C 1
ATOM 3431 O O . THR B 1 193 ? -7.008 -3.322 -4.23 1 96.25 193 THR B O 1
ATOM 3434 N N . ARG B 1 194 ? -6.238 -5.059 -3.039 1 97.12 194 ARG B N 1
ATOM 3435 C CA . ARG B 1 194 ? -6.32 -4.316 -1.786 1 97.12 194 ARG B CA 1
ATOM 3436 C C . ARG B 1 194 ? -5.398 -3.1 -1.808 1 97.12 194 ARG B C 1
ATOM 3438 O O . ARG B 1 194 ? -5.77 -2.025 -1.326 1 97.12 194 ARG B O 1
ATOM 3445 N N . ARG B 1 195 ? -4.188 -3.254 -2.361 1 97.88 195 ARG B N 1
ATOM 3446 C CA . ARG B 1 195 ? -3.25 -2.141 -2.461 1 97.88 195 ARG B CA 1
ATOM 3447 C C . ARG B 1 195 ? -3.779 -1.06 -3.398 1 97.88 195 ARG B C 1
ATOM 3449 O O . ARG B 1 195 ? -3.662 0.133 -3.109 1 97.88 195 ARG B O 1
ATOM 3456 N N . LEU B 1 196 ? -4.379 -1.491 -4.523 1 97.19 196 LEU B N 1
ATOM 3457 C CA . LEU B 1 196 ? -4.98 -0.558 -5.469 1 97.19 196 LEU B CA 1
ATOM 3458 C C . LEU B 1 196 ? -6.07 0.27 -4.793 1 97.19 196 LEU B C 1
ATOM 3460 O O . LEU B 1 196 ? -6.086 1.497 -4.914 1 97.19 196 LEU B O 1
ATOM 3464 N N . GLU B 1 197 ? -6.863 -0.41 -4.07 1 97.25 197 GLU B N 1
ATOM 3465 C CA . GLU B 1 197 ? -7.98 0.262 -3.416 1 97.25 197 GLU B CA 1
ATOM 3466 C C . GLU B 1 197 ? -7.488 1.242 -2.354 1 97.25 197 GLU B C 1
ATOM 3468 O O . GLU B 1 197 ? -8.039 2.336 -2.209 1 97.25 197 GLU B O 1
ATOM 3473 N N . ALA B 1 198 ? -6.516 0.822 -1.671 1 98.12 198 ALA B N 1
ATOM 3474 C CA . ALA B 1 198 ? -5.969 1.665 -0.61 1 98.12 198 ALA B CA 1
ATOM 3475 C C . ALA B 1 198 ? -5.375 2.949 -1.181 1 98.12 198 ALA B C 1
ATOM 3477 O O . ALA B 1 198 ? -5.363 3.986 -0.512 1 98.12 198 ALA B O 1
ATOM 3478 N N . ALA B 1 199 ? -4.945 2.924 -2.438 1 98.38 199 ALA B N 1
ATOM 3479 C CA . ALA B 1 199 ? -4.219 4.051 -3.023 1 98.38 199 ALA B CA 1
ATOM 3480 C C . ALA B 1 199 ? -5.141 4.906 -3.885 1 98.38 199 ALA B C 1
ATOM 3482 O O . ALA B 1 199 ? -4.777 6.016 -4.281 1 98.38 199 ALA B O 1
ATOM 3483 N N . LYS B 1 200 ? -6.32 4.445 -4.172 1 97.75 200 LYS B N 1
ATOM 3484 C CA . LYS B 1 200 ? -7.172 5.004 -5.219 1 97.75 200 LYS B CA 1
ATOM 3485 C C . LYS B 1 200 ? -7.461 6.48 -4.957 1 97.75 200 LYS B C 1
ATOM 3487 O O . LYS B 1 200 ? -7.148 7.332 -5.793 1 97.75 200 LYS B O 1
ATOM 3492 N N . LYS B 1 201 ? -8.008 6.84 -3.807 1 96.94 201 LYS B N 1
ATOM 3493 C CA . LYS B 1 201 ? -8.375 8.219 -3.498 1 96.94 201 LYS B CA 1
ATOM 3494 C C . LYS B 1 201 ? -7.145 9.125 -3.498 1 96.94 201 LYS B C 1
ATOM 3496 O O . LYS B 1 201 ? -7.191 10.242 -4.012 1 96.94 201 LYS B O 1
ATOM 3501 N N . MET B 1 202 ? -6.09 8.641 -2.9 1 97.06 202 MET B N 1
ATOM 3502 C CA . MET B 1 202 ? -4.844 9.398 -2.799 1 97.06 202 MET B CA 1
ATOM 3503 C C . MET B 1 202 ? -4.328 9.781 -4.18 1 97.06 202 MET B C 1
ATOM 3505 O O . MET B 1 202 ? -3.916 10.922 -4.395 1 97.06 202 MET B O 1
ATOM 3509 N N . LEU B 1 203 ? -4.422 8.844 -5.117 1 97.31 203 LEU B N 1
ATOM 3510 C CA . LEU B 1 203 ? -3.828 9.078 -6.43 1 97.31 203 LEU B CA 1
ATOM 3511 C C . LEU B 1 203 ? -4.812 9.789 -7.352 1 97.31 203 LEU B C 1
ATOM 3513 O O . LEU B 1 203 ? -4.43 10.695 -8.086 1 97.31 203 LEU B O 1
ATOM 3517 N N . LEU B 1 204 ? -6.086 9.453 -7.289 1 96.25 204 LEU B N 1
ATOM 3518 C CA . LEU B 1 204 ? -7.035 9.961 -8.273 1 96.25 204 LEU B CA 1
ATOM 3519 C C . LEU B 1 204 ? -7.625 11.289 -7.828 1 96.25 204 LEU B C 1
ATOM 3521 O O . LEU B 1 204 ? -8.008 12.117 -8.664 1 96.25 204 LEU B O 1
ATOM 3525 N N . GLU B 1 205 ? -7.719 11.523 -6.504 1 95.38 205 GLU B N 1
ATOM 3526 C CA . GLU B 1 205 ? -8.398 12.719 -6.012 1 95.38 205 GLU B CA 1
ATOM 3527 C C . GLU B 1 205 ? -7.426 13.648 -5.301 1 95.38 205 GLU B C 1
ATOM 3529 O O . GLU B 1 205 ? -7.465 14.867 -5.504 1 95.38 205 GLU B O 1
ATOM 3534 N N . ASP B 1 206 ? -6.531 13.117 -4.523 1 96 206 ASP B N 1
ATOM 3535 C CA . ASP B 1 206 ? -5.793 13.945 -3.572 1 96 206 ASP B CA 1
ATOM 3536 C C . ASP B 1 206 ? -4.352 14.156 -4.031 1 96 206 ASP B C 1
ATOM 3538 O O . ASP B 1 206 ? -3.547 14.75 -3.3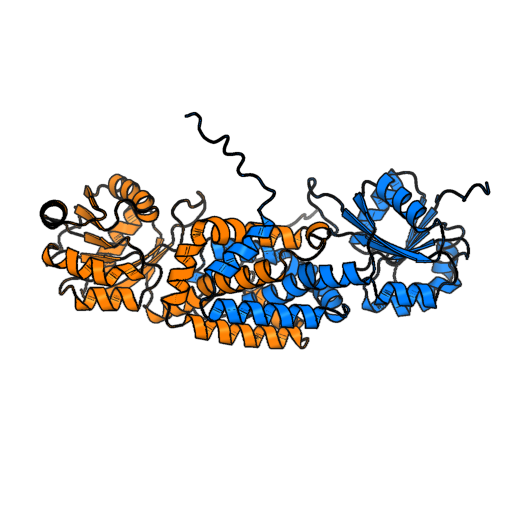12 1 96 206 ASP B O 1
ATOM 3542 N N . SER B 1 207 ? -3.988 13.719 -5.254 1 97 207 SER B N 1
ATOM 3543 C CA . SER B 1 207 ? -2.594 13.711 -5.688 1 97 207 SER B CA 1
ATOM 3544 C C . SER B 1 207 ? -1.997 15.117 -5.66 1 97 207 SER B C 1
ATOM 3546 O O . SER B 1 207 ? -0.833 15.289 -5.297 1 97 207 SER B O 1
ATOM 3548 N N . PRO B 1 208 ? -2.715 16.219 -6.004 1 95.62 208 PRO B N 1
ATOM 3549 C CA . PRO B 1 208 ? -2.096 17.547 -5.926 1 95.62 208 PRO B CA 1
ATOM 3550 C C . PRO B 1 208 ? -1.686 17.922 -4.508 1 95.62 208 PRO B C 1
ATOM 3552 O O . PRO B 1 208 ? -0.619 18.516 -4.305 1 95.62 208 PRO B O 1
ATOM 3555 N N . LEU B 1 209 ? -2.508 17.578 -3.547 1 95.56 209 LEU B N 1
ATOM 3556 C CA . LEU B 1 209 ? -2.203 17.844 -2.145 1 95.56 209 LEU B CA 1
ATOM 3557 C C . LEU B 1 209 ? -0.94 17.109 -1.715 1 95.56 209 LEU B C 1
ATOM 3559 O O . LEU B 1 209 ? -0.038 17.703 -1.122 1 95.56 209 LEU B O 1
ATOM 3563 N N . PHE B 1 210 ? -0.846 15.852 -2.025 1 97.38 210 PHE B N 1
ATOM 3564 C CA . PHE B 1 210 ? 0.273 15.031 -1.586 1 97.38 210 PHE B CA 1
ATOM 3565 C C . PHE B 1 210 ? 1.548 15.406 -2.332 1 97.38 210 PHE B C 1
ATOM 3567 O O . PHE B 1 210 ? 2.645 15.328 -1.776 1 97.38 210 PHE B O 1
ATOM 3574 N N . THR B 1 211 ? 1.393 15.812 -3.588 1 97.56 211 THR B N 1
ATOM 3575 C CA . THR B 1 211 ? 2.547 16.312 -4.32 1 97.56 211 THR B CA 1
ATOM 3576 C C . THR B 1 211 ? 3.107 17.562 -3.645 1 97.56 211 THR B C 1
ATOM 3578 O O . THR B 1 211 ? 4.312 17.656 -3.406 1 97.56 211 THR B O 1
ATOM 3581 N N . ALA B 1 212 ? 2.258 18.484 -3.307 1 96.31 212 ALA B N 1
ATOM 3582 C CA . ALA B 1 212 ? 2.668 19.734 -2.666 1 96.31 212 ALA B CA 1
ATOM 3583 C C . ALA B 1 212 ? 3.32 19.469 -1.312 1 96.31 212 ALA B C 1
ATOM 3585 O O . ALA B 1 212 ? 4.34 20.078 -0.976 1 96.31 212 ALA B O 1
ATOM 3586 N N . LEU B 1 213 ? 2.68 18.578 -0.51 1 96.62 213 LEU B N 1
ATOM 3587 C CA . LEU B 1 213 ? 3.219 18.281 0.812 1 96.62 213 LEU B CA 1
ATOM 3588 C C . LEU B 1 213 ? 4.59 17.625 0.703 1 96.62 213 LEU B C 1
ATOM 3590 O O . LEU B 1 213 ? 5.504 17.953 1.456 1 96.62 213 LEU B O 1
ATOM 3594 N N . PHE B 1 214 ? 4.738 16.734 -0.251 1 98 214 PHE B N 1
ATOM 3595 C CA . PHE B 1 214 ? 6.016 16.062 -0.452 1 98 214 PHE B CA 1
ATOM 3596 C C . PHE B 1 214 ? 7.098 17.062 -0.842 1 98 214 PHE B C 1
ATOM 3598 O O . PHE B 1 214 ? 8.203 17.031 -0.305 1 98 214 PHE B O 1
ATOM 3605 N N . GLU B 1 215 ? 6.805 17.938 -1.724 1 97.25 215 GLU B N 1
ATOM 3606 C CA . GLU B 1 215 ? 7.77 18.906 -2.238 1 97.25 215 GLU B CA 1
ATOM 3607 C C . GLU B 1 215 ? 8.148 19.938 -1.172 1 97.25 215 GLU B C 1
ATOM 3609 O O . GLU B 1 215 ? 9.289 20.391 -1.122 1 97.25 215 GLU B O 1
ATOM 3614 N N . ALA B 1 216 ? 7.238 20.266 -0.361 1 97.88 216 ALA B N 1
ATOM 3615 C CA . ALA B 1 216 ? 7.434 21.359 0.597 1 97.88 216 ALA B CA 1
ATOM 3616 C C . ALA B 1 216 ? 8.094 20.844 1.876 1 97.88 216 ALA B C 1
ATOM 3618 O O . ALA B 1 216 ? 8.656 21.625 2.646 1 97.88 216 ALA B O 1
ATOM 3619 N N . ASN B 1 217 ? 7.977 19.562 2.205 1 98.44 217 ASN B N 1
ATOM 3620 C CA . ASN B 1 217 ? 8.492 19 3.449 1 98.44 217 ASN B CA 1
ATOM 3621 C C . ASN B 1 217 ? 10.008 18.812 3.395 1 98.44 217 ASN B C 1
ATOM 3623 O O . ASN B 1 217 ? 10.516 18.094 2.535 1 98.44 217 ASN B O 1
ATOM 3627 N N . PRO B 1 218 ? 10.742 19.469 4.277 1 98.06 218 PRO B N 1
ATOM 3628 C CA . PRO B 1 218 ? 12.203 19.422 4.199 1 98.06 218 PRO B CA 1
ATOM 3629 C C . PRO B 1 218 ? 12.766 18.031 4.484 1 98.06 218 PRO B C 1
ATOM 3631 O O . PRO B 1 218 ? 13.945 17.766 4.227 1 98.06 218 PRO B O 1
ATOM 3634 N N . TYR B 1 219 ? 11.992 17.094 4.922 1 97.88 219 TYR B N 1
ATOM 3635 C CA . TYR B 1 219 ? 12.477 15.766 5.309 1 97.88 219 TYR B CA 1
ATOM 3636 C C . TYR B 1 219 ? 12.055 14.711 4.289 1 97.88 219 TYR B C 1
ATOM 3638 O O . TYR B 1 219 ? 12.328 13.523 4.469 1 97.88 219 TYR B O 1
ATOM 3646 N N . SER B 1 220 ? 11.383 15.078 3.213 1 98.25 220 SER B N 1
ATOM 3647 C CA . SER B 1 220 ? 10.875 14.141 2.215 1 98.25 220 SER B CA 1
ATOM 3648 C C . SER B 1 220 ? 12.008 13.312 1.615 1 98.25 220 SER B C 1
ATOM 3650 O O . SER B 1 220 ? 11.898 12.086 1.51 1 98.25 220 SER B O 1
ATOM 3652 N N . GLN B 1 221 ? 13.094 13.953 1.26 1 98.31 221 GLN B N 1
ATOM 3653 C CA . GLN B 1 221 ? 14.195 13.25 0.612 1 98.31 221 GLN B CA 1
ATOM 3654 C C . GLN B 1 221 ? 14.898 12.32 1.592 1 98.31 221 GLN B C 1
ATOM 3656 O O . GLN B 1 221 ? 15.383 11.25 1.205 1 98.31 221 GLN B O 1
ATOM 3661 N N . ASP B 1 222 ? 15 12.734 2.822 1 98 222 ASP B N 1
ATOM 3662 C CA . ASP B 1 222 ? 15.555 11.859 3.85 1 98 222 ASP B CA 1
ATOM 3663 C C . ASP B 1 222 ? 14.703 10.594 4.008 1 98 222 ASP B C 1
ATOM 3665 O O . ASP B 1 222 ? 15.242 9.5 4.164 1 98 222 ASP B O 1
ATOM 3669 N N . ALA B 1 223 ? 13.391 10.742 4.004 1 97.88 223 ALA B N 1
ATOM 3670 C CA . ALA B 1 223 ? 12.484 9.602 4.098 1 97.88 223 ALA B CA 1
ATOM 3671 C C . ALA B 1 223 ? 12.688 8.641 2.934 1 97.88 223 ALA B C 1
ATOM 3673 O O . ALA B 1 223 ? 12.734 7.426 3.127 1 97.88 223 ALA B O 1
ATOM 3674 N N . VAL B 1 224 ? 12.859 9.164 1.717 1 98.56 224 VAL B N 1
ATOM 3675 C CA . VAL B 1 224 ? 13.078 8.344 0.529 1 98.56 224 VAL B CA 1
ATOM 3676 C C . VAL B 1 224 ? 14.398 7.59 0.662 1 98.56 224 VAL B C 1
ATOM 3678 O O . VAL B 1 224 ? 14.477 6.402 0.332 1 98.56 224 VAL B O 1
ATOM 3681 N N . ARG B 1 225 ? 15.43 8.281 1.12 1 98.06 225 ARG B N 1
ATOM 3682 C CA . ARG B 1 225 ? 16.734 7.652 1.31 1 98.06 225 ARG B CA 1
ATOM 3683 C C . ARG B 1 225 ? 16.641 6.496 2.303 1 98.06 225 ARG B C 1
ATOM 3685 O O . ARG B 1 225 ? 17.203 5.43 2.074 1 98.06 225 ARG B O 1
ATOM 3692 N N . GLN B 1 226 ? 15.969 6.715 3.379 1 97.56 226 GLN B N 1
ATOM 3693 C CA . GLN B 1 226 ? 15.789 5.66 4.371 1 97.56 226 GLN B CA 1
ATOM 3694 C C . GLN B 1 226 ? 15.047 4.465 3.773 1 97.56 226 GLN B C 1
ATOM 3696 O O . GLN B 1 226 ? 15.461 3.318 3.955 1 97.56 226 GLN B O 1
ATOM 3701 N N . PHE B 1 227 ? 14 4.73 3.096 1 98.56 227 PHE B N 1
ATOM 3702 C CA . PHE B 1 227 ? 13.227 3.672 2.457 1 98.56 227 PHE B CA 1
ATOM 3703 C C . PHE B 1 227 ? 14.102 2.859 1.509 1 98.56 227 PHE B C 1
ATOM 3705 O O . PHE B 1 227 ? 14.016 1.63 1.479 1 98.56 227 PHE B O 1
ATOM 3712 N N . ARG B 1 228 ? 14.914 3.531 0.732 1 98.19 228 ARG B N 1
ATOM 3713 C CA . ARG B 1 228 ? 15.789 2.848 -0.211 1 98.19 228 ARG B CA 1
ATOM 3714 C C . ARG B 1 228 ? 16.703 1.859 0.508 1 98.19 228 ARG B C 1
ATOM 3716 O O . ARG B 1 228 ? 16.969 0.769 -0.001 1 98.19 228 ARG B O 1
ATOM 3723 N N . SER B 1 229 ? 17.172 2.254 1.61 1 97.94 229 SER B N 1
ATOM 3724 C CA . SER B 1 229 ? 18.016 1.363 2.389 1 97.94 229 SER B CA 1
ATOM 3725 C C . SER B 1 229 ? 17.266 0.111 2.818 1 97.94 229 SER B C 1
ATOM 3727 O O . SER B 1 229 ? 17.797 -1 2.732 1 97.94 229 SER B O 1
ATOM 3729 N N . TYR B 1 230 ? 16.047 0.271 3.264 1 98.19 230 TYR B N 1
ATOM 3730 C CA . TYR B 1 230 ? 15.234 -0.869 3.664 1 98.19 230 TYR B CA 1
ATOM 3731 C C . TYR B 1 230 ? 14.875 -1.733 2.461 1 98.19 230 TYR B C 1
ATOM 3733 O O . TYR B 1 230 ? 14.844 -2.963 2.561 1 98.19 230 TYR B O 1
ATOM 3741 N N . LEU B 1 231 ? 14.562 -1.069 1.328 1 98.5 231 LEU B N 1
ATOM 3742 C CA . LEU B 1 231 ? 14.273 -1.806 0.103 1 98.5 231 LEU B CA 1
ATOM 3743 C C . LEU B 1 231 ? 15.469 -2.656 -0.314 1 98.5 231 LEU B C 1
ATOM 3745 O O . LEU B 1 231 ? 15.305 -3.805 -0.735 1 98.5 231 LEU B O 1
ATOM 3749 N N . ASN B 1 232 ? 16.688 -2.092 -0.164 1 97.56 232 ASN B N 1
ATOM 3750 C CA . ASN B 1 232 ? 17.906 -2.832 -0.477 1 97.56 232 ASN B CA 1
ATOM 3751 C C . ASN B 1 232 ? 18.062 -4.062 0.412 1 97.56 232 ASN B C 1
ATOM 3753 O O . ASN B 1 232 ? 18.422 -5.137 -0.065 1 97.56 232 ASN B O 1
ATOM 3757 N N . LEU B 1 233 ? 17.828 -3.924 1.663 1 97.31 233 LEU B N 1
ATOM 3758 C CA . LEU B 1 233 ? 17.906 -5.039 2.602 1 97.31 233 LEU B CA 1
ATOM 3759 C C . LEU B 1 233 ? 16.891 -6.121 2.238 1 97.31 233 LEU B C 1
ATOM 3761 O O . LEU B 1 233 ? 17.219 -7.309 2.236 1 97.31 233 LEU B O 1
ATOM 3765 N N . ALA B 1 234 ? 15.664 -5.695 1.917 1 95.44 234 ALA B N 1
ATOM 3766 C CA . ALA B 1 234 ? 14.617 -6.641 1.546 1 95.44 234 ALA B CA 1
ATOM 3767 C C . ALA B 1 234 ? 14.992 -7.406 0.28 1 95.44 234 ALA B C 1
ATOM 3769 O O . ALA B 1 234 ? 14.875 -8.633 0.234 1 95.44 234 ALA B O 1
ATOM 3770 N N . ALA B 1 235 ? 15.461 -6.688 -0.719 1 95.5 235 ALA B N 1
ATOM 3771 C CA . ALA B 1 235 ? 15.812 -7.281 -2.004 1 95.5 235 ALA B CA 1
ATOM 3772 C C . ALA B 1 235 ? 17 -8.234 -1.857 1 95.5 235 ALA B C 1
ATOM 3774 O O . ALA B 1 235 ? 17.172 -9.156 -2.662 1 95.5 235 ALA B O 1
ATOM 3775 N N . ALA B 1 236 ? 17.828 -8.055 -0.8 1 94.56 236 ALA B N 1
ATOM 3776 C CA . ALA B 1 236 ? 19.031 -8.867 -0.574 1 94.56 236 ALA B CA 1
ATOM 3777 C C . ALA B 1 236 ? 18.688 -10.133 0.211 1 94.56 236 ALA B C 1
ATOM 3779 O O . ALA B 1 236 ? 19.547 -10.992 0.417 1 94.56 236 ALA B O 1
ATOM 3780 N N . GLY B 1 237 ? 17.469 -10.312 0.725 1 91.12 237 GLY B N 1
ATOM 3781 C CA . GLY B 1 237 ? 17.062 -11.555 1.363 1 91.12 237 GLY B CA 1
ATOM 3782 C C . GLY B 1 237 ? 16.859 -11.414 2.859 1 91.12 237 GLY B C 1
ATOM 3783 O O . GLY B 1 237 ? 16.688 -12.414 3.561 1 91.12 237 GLY B O 1
ATOM 3784 N N . ASP B 1 238 ? 16.938 -10.203 3.414 1 94 238 ASP B N 1
ATOM 3785 C CA . ASP B 1 238 ? 16.688 -9.969 4.836 1 94 238 ASP B CA 1
ATOM 3786 C C . ASP B 1 238 ? 15.203 -9.773 5.117 1 94 238 ASP B C 1
ATOM 3788 O O . ASP B 1 238 ? 14.82 -8.828 5.812 1 94 238 ASP B O 1
ATOM 3792 N N . MET B 1 239 ? 14.43 -10.633 4.551 1 95 239 MET B N 1
ATOM 3793 C CA . MET B 1 239 ? 12.977 -10.453 4.574 1 95 239 MET B CA 1
ATOM 3794 C C . MET B 1 239 ? 12.414 -10.719 5.965 1 95 239 MET B C 1
ATOM 3796 O O . MET B 1 239 ? 11.586 -9.961 6.461 1 95 239 MET B O 1
ATOM 3800 N N . ASP B 1 240 ? 12.891 -11.719 6.633 1 94.5 240 ASP B N 1
ATOM 3801 C CA . ASP B 1 240 ? 12.336 -12.141 7.922 1 94.5 240 ASP B CA 1
ATOM 3802 C C . ASP B 1 240 ? 12.477 -11.031 8.961 1 94.5 240 ASP B C 1
ATOM 3804 O O . ASP B 1 240 ? 11.523 -10.719 9.672 1 94.5 240 ASP B O 1
ATOM 3808 N N . ILE B 1 241 ? 13.641 -10.43 9 1 95.62 241 ILE B N 1
ATOM 3809 C CA . ILE B 1 241 ? 13.906 -9.383 9.977 1 95.62 241 ILE B CA 1
ATOM 3810 C C . ILE B 1 241 ? 13.039 -8.164 9.68 1 95.62 241 ILE B C 1
ATOM 3812 O O . ILE B 1 241 ? 12.508 -7.527 10.594 1 95.62 241 ILE B O 1
ATOM 3816 N N . LEU B 1 242 ? 12.883 -7.871 8.438 1 97.81 242 LEU B N 1
ATOM 3817 C CA . LEU B 1 242 ? 12.102 -6.699 8.055 1 97.81 242 LEU B CA 1
ATOM 3818 C C . LEU B 1 242 ? 10.617 -6.926 8.289 1 97.81 242 LEU B C 1
ATOM 3820 O O . LEU B 1 242 ? 9.898 -6.004 8.68 1 97.81 242 LEU B O 1
ATOM 3824 N N . VAL B 1 243 ? 10.125 -8.148 8.047 1 97.81 243 VAL B N 1
ATOM 3825 C CA . VAL B 1 243 ? 8.734 -8.484 8.328 1 97.81 243 VAL B CA 1
ATOM 3826 C C . VAL B 1 243 ? 8.469 -8.344 9.828 1 97.81 243 VAL B C 1
ATOM 3828 O O . VAL B 1 243 ? 7.43 -7.809 10.227 1 97.81 243 VAL B O 1
ATOM 3831 N N . GLU B 1 244 ? 9.375 -8.797 10.602 1 96.38 244 GLU B N 1
ATOM 3832 C CA . GLU B 1 244 ? 9.242 -8.664 12.047 1 96.38 244 GLU B CA 1
ATOM 3833 C C . GLU B 1 244 ? 9.18 -7.195 12.469 1 96.38 244 GLU B C 1
ATOM 3835 O O . GLU B 1 244 ? 8.352 -6.816 13.297 1 96.38 244 GLU B O 1
ATOM 3840 N N . LYS B 1 245 ? 10.062 -6.391 11.922 1 96.62 245 LYS B N 1
ATOM 3841 C CA . LYS B 1 245 ? 10.062 -4.961 12.227 1 96.62 245 LYS B CA 1
ATOM 3842 C C . LYS B 1 245 ? 8.758 -4.305 11.789 1 96.62 245 LYS B C 1
ATOM 3844 O O . LYS B 1 245 ? 8.18 -3.504 12.523 1 96.62 245 LYS B O 1
ATOM 3849 N N . ALA B 1 246 ? 8.273 -4.637 10.609 1 97.38 246 ALA B N 1
ATOM 3850 C CA . ALA B 1 246 ? 7.031 -4.078 10.078 1 97.38 246 ALA B CA 1
ATOM 3851 C C . ALA B 1 246 ? 5.836 -4.457 10.953 1 97.38 246 ALA B C 1
ATOM 3853 O O . ALA B 1 246 ? 4.879 -3.691 11.07 1 97.38 246 ALA B O 1
ATOM 3854 N N . ALA B 1 247 ? 5.902 -5.621 11.641 1 95.88 247 ALA B N 1
ATOM 3855 C CA . ALA B 1 247 ? 4.812 -6.141 12.461 1 95.88 247 ALA B CA 1
ATOM 3856 C C . ALA B 1 247 ? 4.547 -5.23 13.656 1 95.88 247 ALA B C 1
ATOM 3858 O O . ALA B 1 247 ? 3.502 -5.332 14.297 1 95.88 247 ALA B O 1
ATOM 3859 N N . TRP B 1 248 ? 5.473 -4.363 13.914 1 94.38 248 TRP B N 1
ATOM 3860 C CA . TRP B 1 248 ? 5.336 -3.371 14.977 1 94.38 248 TRP B CA 1
ATOM 3861 C C . TRP B 1 248 ? 4.027 -2.6 14.836 1 94.38 248 TRP B C 1
ATOM 3863 O O . TRP B 1 248 ? 3.404 -2.238 15.836 1 94.38 248 TRP B O 1
ATOM 3873 N N . TRP B 1 249 ? 3.555 -2.387 13.703 1 96.12 249 TRP B N 1
ATOM 3874 C CA . TRP B 1 249 ? 2.367 -1.576 13.445 1 96.12 249 TRP B CA 1
ATOM 3875 C C . TRP B 1 249 ? 1.111 -2.271 13.961 1 96.12 249 TRP B C 1
ATOM 3877 O O . TRP B 1 249 ? 0.077 -1.631 14.156 1 96.12 249 TRP B O 1
ATOM 3887 N N . TRP B 1 250 ? 1.169 -3.59 14.18 1 94.25 250 TRP B N 1
ATOM 3888 C CA . TRP B 1 250 ? -0.006 -4.348 14.602 1 94.25 250 TRP B CA 1
ATOM 3889 C C . TRP B 1 250 ? 0.188 -4.918 16 1 94.25 250 TRP B C 1
ATOM 3891 O O . TRP B 1 250 ? -0.542 -5.82 16.422 1 94.25 250 TRP B O 1
ATOM 3901 N N . ARG B 1 251 ? 1.255 -4.656 16.828 1 81.5 251 ARG B N 1
ATOM 3902 C CA . ARG B 1 251 ? 1.588 -5.191 18.156 1 81.5 251 ARG B CA 1
ATOM 3903 C C . ARG B 1 251 ? 0.479 -4.898 19.156 1 81.5 251 ARG B C 1
ATOM 3905 O O . ARG B 1 251 ? 0.275 -5.664 20.109 1 81.5 251 ARG B O 1
ATOM 3912 N N . GLY B 1 252 ? -0.139 -3.693 19.297 1 66.62 252 GLY B N 1
ATOM 3913 C CA . GLY B 1 252 ? -1.179 -3.422 20.281 1 66.62 252 GLY B CA 1
ATOM 3914 C C . GLY B 1 252 ? -2.504 -4.078 19.953 1 66.62 252 GLY B C 1
ATOM 3915 O O . GLY B 1 252 ? -3.432 -4.07 20.75 1 66.62 252 GLY B O 1
ATOM 3916 N N . ALA B 1 253 ? -2.852 -4.387 18.781 1 50.62 253 ALA B N 1
ATOM 3917 C CA . ALA B 1 253 ? -4.012 -5.199 18.422 1 50.62 253 ALA B CA 1
ATOM 3918 C C . ALA B 1 253 ? -3.871 -6.621 18.953 1 50.62 253 ALA B C 1
ATOM 3920 O O . ALA B 1 253 ? -3.121 -7.426 18.406 1 50.62 253 ALA B O 1
ATOM 3921 N N . SER B 1 254 ? -3.594 -6.805 20.156 1 39.56 254 SER B N 1
ATOM 3922 C CA . SER B 1 254 ? -3.666 -8.094 20.844 1 39.56 254 SER B CA 1
ATOM 3923 C C . SER B 1 254 ? -4.816 -8.938 20.312 1 39.56 254 SER B C 1
ATOM 3925 O O . SER B 1 254 ? -5.875 -8.406 19.953 1 39.56 254 SER B O 1
ATOM 3927 N N . TYR B 1 255 ? -4.496 -10.227 19.922 1 33.16 255 TYR B N 1
ATOM 3928 C CA . TYR B 1 255 ? -5.332 -11.398 19.703 1 33.16 255 TYR B CA 1
ATOM 3929 C C . TYR B 1 255 ? -6.41 -11.508 20.766 1 33.16 255 TYR B C 1
ATOM 3931 O O . TYR B 1 255 ? -6.137 -11.938 21.891 1 33.16 255 TYR B O 1
ATOM 3939 N N . GLU B 1 256 ? -7.086 -10.719 21.234 1 29.97 256 GLU B N 1
ATOM 3940 C CA . GLU B 1 256 ? -8.312 -11.102 21.938 1 29.97 256 GLU B CA 1
ATOM 3941 C C . GLU B 1 256 ? -9.109 -12.125 21.125 1 29.97 256 GLU B C 1
ATOM 3943 O O . GLU B 1 256 ? -9.992 -11.766 20.344 1 29.97 256 GLU B O 1
ATOM 3948 N N . GLU B 1 257 ? -8.625 -12.914 20.312 1 30.47 257 GLU B N 1
ATOM 3949 C CA . GLU B 1 257 ? -9.32 -14.188 20.125 1 30.47 257 GLU B CA 1
ATOM 3950 C C . GLU B 1 257 ? -9.469 -14.945 21.438 1 30.47 257 GLU B C 1
ATOM 3952 O O . GLU B 1 257 ? -8.5 -15.539 21.922 1 30.47 257 GLU B O 1
ATOM 3957 N N . GLU B 1 258 ? -10.109 -14.492 22.578 1 29.77 258 GLU B N 1
ATOM 3958 C CA . GLU B 1 258 ? -11.125 -15.383 23.125 1 29.77 258 GLU B CA 1
ATOM 3959 C C . GLU B 1 258 ? -11.938 -16.047 22 1 29.77 258 GLU B C 1
ATOM 3961 O O . GLU B 1 258 ? -12.883 -15.445 21.484 1 29.77 258 GLU B O 1
ATOM 3966 N N . CYS B 1 259 ? -11.336 -16.531 21.109 1 24.56 259 CYS B N 1
ATOM 3967 C CA . CYS B 1 259 ? -12 -17.531 20.266 1 24.56 259 CYS B CA 1
ATOM 3968 C C . CYS B 1 259 ? -12.852 -18.469 21.109 1 24.56 259 CYS B C 1
ATOM 3970 O O . CYS B 1 259 ? -12.656 -18.562 22.328 1 24.56 259 CYS B O 1
ATOM 3972 N N . TYR B 1 260 ? -13.414 -19.453 20.453 1 22.11 260 TYR B N 1
ATOM 3973 C CA . TYR B 1 260 ? -14.273 -20.625 20.609 1 22.11 260 TYR B CA 1
ATOM 3974 C C . TYR B 1 260 ? -13.68 -21.609 21.609 1 22.11 260 TYR B C 1
ATOM 3976 O O . TYR B 1 260 ? -12.586 -22.125 21.406 1 22.11 260 TYR B O 1
ATOM 3984 N N . GLU B 1 261 ? -13.57 -21.406 22.859 1 22.39 261 GLU B N 1
ATOM 3985 C CA . GLU B 1 261 ? -13.93 -22.562 23.672 1 22.39 261 GLU B CA 1
ATOM 3986 C C . GLU B 1 261 ? -14.992 -23.406 22.984 1 22.39 261 GLU B C 1
ATOM 3988 O O . GLU B 1 261 ? -15.922 -23.891 23.641 1 22.39 261 GLU B O 1
ATOM 3993 N N . ILE B 1 262 ? -15.234 -23.453 21.688 1 17.12 262 ILE B N 1
ATOM 3994 C CA . ILE B 1 262 ? -15.781 -24.781 21.469 1 17.12 262 ILE B CA 1
ATOM 3995 C C . ILE B 1 262 ? -14.641 -25.812 21.453 1 17.12 262 ILE B C 1
ATOM 3997 O O . ILE B 1 262 ? -13.633 -25.609 20.766 1 17.12 262 ILE B O 1
#

Radius of gyration: 29.09 Å; Cα contacts (8 Å, |Δi|>4): 896; chains: 2; bounding box: 50×93×68 Å

Organism: Desulfohalobium retbaense (strain ATCC 49708 / DSM 5692 / JCM 16813 / HR100) (NCBI:txid485915)